Protein AF-A0A521QP77-F1 (afdb_monomer_lite)

Structure (mmCIF, N/CA/C/O backbone):
data_AF-A0A521QP77-F1
#
_entry.id   AF-A0A521QP77-F1
#
loop_
_atom_site.group_PDB
_atom_site.id
_atom_site.type_symbol
_atom_site.label_atom_id
_atom_site.label_alt_id
_atom_site.label_comp_id
_atom_site.label_asym_id
_atom_site.label_entity_id
_atom_site.label_seq_id
_atom_site.pdbx_PDB_ins_code
_atom_site.Cartn_x
_atom_site.Cartn_y
_atom_site.Cartn_z
_atom_site.occupancy
_atom_site.B_iso_or_equiv
_atom_site.auth_seq_id
_atom_site.auth_comp_id
_atom_site.auth_asym_id
_atom_site.auth_atom_id
_atom_site.pdbx_PDB_model_num
ATOM 1 N N . MET A 1 1 ? 9.084 17.305 -17.506 1.00 38.09 1 MET A N 1
ATOM 2 C CA . MET A 1 1 ? 9.405 18.389 -18.460 1.00 38.09 1 MET A CA 1
ATOM 3 C C . MET A 1 1 ? 9.979 17.750 -19.713 1.00 38.09 1 MET A C 1
ATOM 5 O O . MET A 1 1 ? 10.903 16.963 -19.576 1.00 38.09 1 MET A O 1
ATOM 9 N N . SER A 1 2 ? 9.423 18.006 -20.899 1.00 54.84 2 SER A N 1
ATOM 10 C CA . SER A 1 2 ? 10.022 17.543 -22.159 1.00 54.84 2 SER A CA 1
ATOM 11 C C . SER A 1 2 ? 11.227 18.427 -22.484 1.00 54.84 2 SER A C 1
ATOM 13 O O . SER A 1 2 ? 11.041 19.611 -22.770 1.00 54.84 2 SER A O 1
ATOM 15 N N . SER A 1 3 ? 12.444 17.889 -22.410 1.00 85.25 3 SER A N 1
ATOM 16 C CA . SER A 1 3 ? 13.635 18.592 -22.888 1.00 85.25 3 SER A CA 1
ATOM 17 C C . SER A 1 3 ? 13.500 18.869 -24.389 1.00 85.25 3 SER A C 1
ATOM 19 O O . SER A 1 3 ? 13.002 18.037 -25.152 1.00 85.25 3 SER A O 1
ATOM 21 N N . GLN A 1 4 ? 13.885 20.073 -24.807 1.00 94.31 4 GLN A N 1
ATOM 22 C CA . GLN A 1 4 ? 14.049 20.413 -26.217 1.00 94.31 4 GLN A CA 1
ATOM 23 C C . GLN A 1 4 ? 15.495 20.107 -26.613 1.00 94.31 4 GLN A C 1
ATOM 25 O O . GLN A 1 4 ? 16.409 20.391 -25.841 1.00 94.31 4 GLN A O 1
ATOM 30 N N . TRP A 1 5 ? 15.688 19.529 -27.793 1.00 95.69 5 TRP A N 1
ATOM 31 C CA . TRP A 1 5 ? 16.993 19.292 -28.401 1.00 95.69 5 TRP A CA 1
ATOM 32 C C . TRP A 1 5 ? 17.191 20.198 -29.607 1.00 95.69 5 TRP A C 1
ATOM 34 O O . TRP A 1 5 ? 16.229 20.589 -30.270 1.00 95.69 5 TRP A O 1
ATOM 44 N N . THR A 1 6 ? 18.449 20.510 -29.896 1.00 95.62 6 THR A N 1
ATOM 45 C CA . THR A 1 6 ? 18.855 21.106 -31.173 1.00 95.62 6 THR A CA 1
ATOM 46 C C . THR A 1 6 ? 18.949 20.035 -32.252 1.00 95.62 6 THR A C 1
ATOM 48 O O . THR A 1 6 ? 18.959 18.837 -31.960 1.00 95.62 6 THR A O 1
ATOM 51 N N . ILE A 1 7 ? 19.046 20.442 -33.518 1.00 95.31 7 ILE A N 1
ATOM 52 C CA . ILE A 1 7 ? 19.255 19.496 -34.622 1.00 95.31 7 ILE A CA 1
ATOM 53 C C . ILE A 1 7 ? 20.563 18.715 -34.450 1.00 95.31 7 ILE A C 1
ATOM 55 O O . ILE A 1 7 ? 20.557 17.503 -34.623 1.00 95.31 7 ILE A O 1
ATOM 59 N N . ALA A 1 8 ? 21.657 19.364 -34.034 1.00 93.75 8 ALA A N 1
ATOM 60 C CA . ALA A 1 8 ? 22.926 18.680 -33.778 1.00 93.75 8 ALA A CA 1
ATOM 61 C C . ALA A 1 8 ? 22.782 17.614 -32.677 1.00 93.75 8 ALA A C 1
ATOM 63 O O . ALA A 1 8 ? 23.167 16.463 -32.873 1.00 93.75 8 ALA A O 1
ATOM 64 N N . GLN A 1 9 ? 22.134 17.956 -31.560 1.00 94.62 9 GLN A N 1
ATOM 65 C CA . GLN A 1 9 ? 21.821 17.018 -30.475 1.00 94.62 9 GLN A CA 1
ATOM 66 C C . GLN A 1 9 ? 20.938 15.853 -30.946 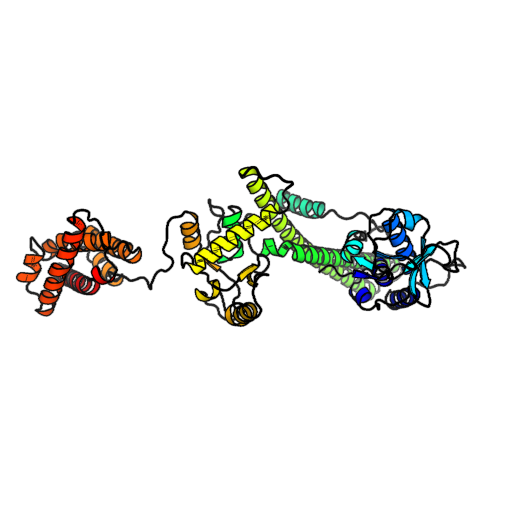1.00 94.62 9 GLN A C 1
ATOM 68 O O . GLN A 1 9 ? 21.203 14.696 -30.614 1.00 94.62 9 GLN A O 1
ATOM 73 N N . ALA A 1 10 ? 19.924 16.136 -31.767 1.00 94.75 10 ALA A N 1
ATOM 74 C CA . ALA A 1 10 ? 19.068 15.121 -32.370 1.00 94.75 10 ALA A CA 1
ATOM 75 C C . ALA A 1 10 ? 19.858 14.186 -33.290 1.00 94.75 10 ALA A C 1
ATOM 77 O O . ALA A 1 10 ? 19.701 12.972 -33.201 1.00 94.75 10 ALA A O 1
ATOM 78 N N . CYS A 1 11 ? 20.741 14.725 -34.132 1.00 93.56 11 CYS A N 1
ATOM 79 C CA . CYS A 1 11 ? 21.574 13.941 -35.036 1.00 93.56 11 CYS A CA 1
ATOM 80 C C . CYS A 1 11 ? 22.597 13.093 -34.275 1.00 93.56 11 CYS A C 1
ATOM 82 O O . CYS A 1 11 ? 22.766 11.921 -34.606 1.00 93.56 11 CYS A O 1
ATOM 84 N N . VAL A 1 12 ? 23.203 13.616 -33.203 1.00 91.38 12 VAL A N 1
ATOM 85 C CA . VAL A 1 12 ? 24.066 12.826 -32.309 1.00 91.38 12 VAL A CA 1
ATOM 86 C C . VAL A 1 12 ? 23.275 11.708 -31.646 1.00 91.38 12 VAL A C 1
ATOM 88 O O . VAL A 1 12 ? 23.746 10.571 -31.631 1.00 91.38 12 VAL A O 1
ATOM 91 N N . TRP A 1 13 ? 22.053 11.965 -31.168 1.00 92.44 13 TRP A N 1
ATOM 92 C CA . TRP A 1 13 ? 21.187 10.898 -30.664 1.00 92.44 13 TRP A CA 1
ATOM 93 C C . TRP A 1 13 ? 20.865 9.870 -31.751 1.00 92.44 13 TRP A C 1
ATOM 95 O O . TRP A 1 13 ? 20.938 8.671 -31.500 1.00 92.44 13 TRP A O 1
ATOM 105 N N . ILE A 1 14 ? 20.523 10.304 -32.964 1.00 90.56 14 ILE A N 1
ATOM 106 C CA . ILE A 1 14 ? 20.175 9.409 -34.072 1.00 90.56 14 ILE A CA 1
ATOM 107 C C . ILE A 1 14 ? 21.371 8.533 -34.477 1.00 90.56 14 ILE A C 1
ATOM 109 O O . ILE A 1 14 ? 21.195 7.332 -34.709 1.00 90.56 14 ILE A O 1
ATOM 113 N N . ALA A 1 15 ? 22.575 9.105 -34.485 1.00 86.56 15 ALA A N 1
ATOM 114 C CA . ALA A 1 15 ? 23.816 8.425 -34.835 1.00 86.56 15 ALA A CA 1
ATOM 115 C C . ALA A 1 15 ? 24.326 7.488 -33.724 1.00 86.56 15 ALA A C 1
ATOM 117 O O . ALA A 1 15 ? 24.762 6.374 -34.009 1.00 86.56 15 ALA A O 1
ATOM 118 N N . THR A 1 16 ? 24.262 7.910 -32.456 1.00 84.38 16 THR A N 1
ATOM 119 C CA . THR A 1 16 ? 24.938 7.217 -31.335 1.00 84.38 16 THR A CA 1
ATOM 120 C C . THR A 1 16 ? 24.002 6.520 -30.362 1.00 84.38 16 THR A C 1
ATOM 122 O O . THR A 1 16 ? 24.387 5.524 -29.754 1.00 84.38 16 THR A O 1
ATOM 125 N N . ARG A 1 17 ? 22.771 7.024 -30.223 1.00 82.31 17 ARG A N 1
ATOM 126 C CA . ARG A 1 17 ? 21.776 6.593 -29.228 1.00 82.31 17 ARG A CA 1
ATOM 127 C C . ARG A 1 17 ? 22.251 6.735 -27.773 1.00 82.31 17 ARG A C 1
ATOM 129 O O . ARG A 1 17 ? 21.764 6.007 -26.913 1.00 82.31 17 ARG A O 1
ATOM 136 N N . ASP A 1 18 ? 23.185 7.646 -27.490 1.00 80.38 18 ASP A N 1
ATOM 137 C CA . ASP A 1 18 ? 23.724 7.883 -26.144 1.00 80.38 18 ASP A CA 1
ATOM 138 C C . ASP A 1 18 ? 23.356 9.285 -25.633 1.00 80.38 18 ASP A C 1
ATOM 140 O O . ASP A 1 18 ? 23.829 10.301 -26.137 1.00 80.38 18 ASP A O 1
ATOM 144 N N . GLU A 1 19 ? 22.527 9.348 -24.589 1.00 83.50 19 GLU A N 1
ATOM 145 C CA . GLU A 1 19 ? 22.019 10.607 -24.027 1.00 83.50 19 GLU A CA 1
ATOM 146 C C . GLU A 1 19 ? 23.140 11.397 -23.342 1.00 83.50 19 GLU A C 1
ATOM 148 O O . GLU A 1 19 ? 23.096 12.622 -23.270 1.00 83.50 19 GLU A O 1
ATOM 153 N N . ARG A 1 20 ? 24.196 10.712 -22.885 1.00 82.25 20 ARG A N 1
ATOM 154 C CA . ARG A 1 20 ? 25.385 11.363 -22.325 1.00 82.25 20 ARG A CA 1
ATOM 155 C C . ARG A 1 20 ? 26.144 12.115 -23.407 1.00 82.25 20 ARG A C 1
ATOM 157 O O . ARG A 1 20 ? 26.647 13.199 -23.133 1.00 82.25 20 ARG A O 1
ATOM 164 N N . LEU A 1 21 ? 26.209 11.552 -24.616 1.00 82.81 21 LEU A N 1
ATOM 165 C CA . LEU A 1 21 ? 26.814 12.206 -25.774 1.00 82.81 21 LEU A CA 1
ATOM 166 C C . LEU A 1 21 ? 25.953 13.374 -26.252 1.00 82.81 21 LEU A C 1
ATOM 168 O O . LEU A 1 21 ? 26.495 14.434 -26.532 1.00 82.81 21 LEU A O 1
ATOM 172 N N . VAL A 1 22 ? 24.626 13.231 -26.247 1.00 89.06 22 VAL A N 1
ATOM 173 C CA . VAL A 1 22 ? 23.702 14.338 -26.553 1.00 89.06 22 VAL A CA 1
ATOM 174 C C . VAL A 1 22 ? 23.888 15.511 -25.590 1.00 89.06 22 VAL A C 1
ATOM 176 O O . VAL A 1 22 ? 24.002 16.651 -26.023 1.00 89.06 22 VAL A O 1
ATOM 179 N N . ASN A 1 23 ? 23.970 15.233 -24.287 1.00 86.62 23 ASN A N 1
ATOM 180 C CA . ASN A 1 23 ? 24.152 16.261 -23.259 1.00 86.62 23 ASN A CA 1
ATOM 181 C C . ASN A 1 23 ? 25.548 16.907 -23.276 1.00 86.62 23 ASN A C 1
ATOM 183 O O . ASN A 1 23 ? 25.741 17.947 -22.652 1.00 86.62 23 ASN A O 1
ATOM 187 N N . ALA A 1 24 ? 26.520 16.286 -23.949 1.00 85.69 24 ALA A N 1
ATOM 188 C CA . ALA A 1 24 ? 27.872 16.815 -24.104 1.00 85.69 24 ALA A CA 1
ATOM 189 C C . ALA A 1 24 ? 28.026 17.740 -25.324 1.00 85.69 24 ALA A C 1
ATOM 191 O O . ALA A 1 24 ? 29.037 18.431 -25.417 1.00 85.69 24 ALA A O 1
ATOM 192 N N . VAL A 1 25 ? 27.046 17.752 -26.233 1.00 88.94 25 VAL A N 1
ATOM 193 C CA . VAL A 1 25 ? 26.995 18.639 -27.403 1.00 88.94 25 VAL A CA 1
ATOM 194 C C . VAL A 1 25 ? 26.361 19.963 -26.981 1.00 88.94 25 VAL A C 1
ATOM 196 O O . VAL A 1 25 ? 25.240 19.980 -26.455 1.00 88.94 25 VAL A O 1
ATOM 199 N N . ASP A 1 26 ? 27.066 21.070 -27.207 1.00 86.56 26 ASP A N 1
ATOM 200 C CA . ASP A 1 26 ? 26.565 22.414 -26.929 1.00 86.56 26 ASP A CA 1
ATOM 201 C C . ASP A 1 26 ? 25.344 22.699 -27.822 1.00 86.56 26 ASP A C 1
ATOM 203 O O . ASP A 1 26 ? 25.273 22.307 -28.987 1.00 86.56 26 ASP A O 1
ATOM 207 N N . ALA A 1 27 ? 24.359 23.425 -27.297 1.00 76.38 27 ALA A N 1
ATOM 208 C CA . ALA A 1 27 ? 23.200 23.852 -28.074 1.00 76.38 27 ALA A CA 1
ATOM 209 C C . ALA A 1 27 ? 23.579 24.725 -29.294 1.00 76.38 27 ALA A C 1
ATOM 211 O O . ALA A 1 27 ? 22.770 24.899 -30.205 1.00 76.38 27 ALA A O 1
ATOM 212 N N . ARG A 1 28 ? 24.788 25.294 -29.331 1.00 75.25 28 ARG A N 1
ATOM 213 C CA . ARG A 1 28 ? 25.300 26.067 -30.474 1.00 75.25 28 ARG A CA 1
ATOM 214 C C . ARG A 1 28 ? 26.233 25.286 -31.395 1.00 75.25 28 ARG A C 1
ATOM 216 O O . ARG A 1 28 ? 26.737 25.881 -32.346 1.00 75.25 28 ARG A O 1
ATOM 223 N N . ASP A 1 29 ? 26.479 24.008 -31.123 1.00 83.50 29 ASP A N 1
ATOM 224 C CA . ASP A 1 29 ? 27.403 23.224 -31.932 1.00 83.50 29 ASP A CA 1
ATOM 225 C C . ASP A 1 29 ? 26.912 23.046 -33.371 1.00 83.50 29 ASP A C 1
ATOM 227 O O . ASP A 1 29 ? 25.721 22.884 -33.653 1.00 83.50 29 ASP A O 1
ATOM 231 N N . LEU A 1 30 ? 27.884 23.078 -34.279 1.00 89.69 30 LEU A N 1
ATOM 232 C CA . LEU A 1 30 ? 27.717 22.769 -35.692 1.00 89.69 30 LEU A CA 1
ATOM 233 C C . LEU A 1 30 ? 27.628 21.249 -35.898 1.00 89.69 30 LEU A C 1
ATOM 235 O O . LEU A 1 30 ? 28.136 20.468 -35.088 1.00 89.69 30 LEU A O 1
ATOM 239 N N . LEU A 1 31 ? 27.030 20.816 -37.007 1.00 87.06 31 LEU A N 1
ATOM 240 C CA . LEU A 1 31 ? 27.014 19.412 -37.421 1.00 87.06 31 LEU A CA 1
ATOM 241 C C . LEU A 1 31 ? 28.432 18.861 -37.594 1.00 87.06 31 LEU A C 1
ATOM 243 O O . LEU A 1 31 ? 28.674 17.724 -37.203 1.00 87.06 31 LEU A O 1
ATOM 247 N N . ALA A 1 32 ? 29.377 19.672 -38.080 1.00 85.00 32 ALA A N 1
ATOM 248 C CA . ALA A 1 32 ? 30.790 19.291 -38.151 1.00 85.00 32 ALA A CA 1
ATOM 249 C C . ALA A 1 32 ? 31.385 18.929 -36.772 1.00 85.00 32 ALA A C 1
ATOM 251 O O . ALA A 1 32 ? 32.101 17.940 -36.638 1.00 85.00 32 ALA A O 1
ATOM 252 N N . ASN A 1 33 ? 31.028 19.669 -35.715 1.00 86.56 33 ASN A N 1
ATOM 253 C CA . ASN A 1 33 ? 31.485 19.356 -34.355 1.00 86.56 33 ASN A CA 1
ATOM 254 C C . ASN A 1 33 ? 30.850 18.055 -33.852 1.00 86.56 33 ASN A C 1
ATOM 256 O O . ASN A 1 33 ? 31.511 17.245 -33.203 1.00 86.56 33 ASN A O 1
ATOM 260 N N . ALA A 1 34 ? 29.568 17.843 -34.161 1.00 84.19 34 ALA A N 1
ATOM 261 C CA . ALA A 1 34 ? 28.883 16.593 -33.865 1.00 84.19 34 ALA A CA 1
ATOM 262 C C . ALA A 1 34 ? 29.531 15.405 -34.597 1.00 84.19 34 ALA A C 1
ATOM 264 O O . ALA A 1 34 ? 29.659 14.337 -34.005 1.00 84.19 34 ALA A O 1
ATOM 265 N N . GLU A 1 35 ? 29.973 15.576 -35.844 1.00 86.50 35 GLU A N 1
ATOM 266 C CA . GLU A 1 35 ? 30.703 14.553 -36.602 1.00 86.50 35 GLU A CA 1
ATOM 267 C C . GLU A 1 35 ? 32.009 14.159 -35.922 1.00 86.50 35 GLU A C 1
ATOM 269 O O . GLU A 1 35 ? 32.194 12.977 -35.621 1.00 86.50 35 GLU A O 1
ATOM 274 N N . ASP A 1 36 ? 32.868 15.133 -35.615 1.00 84.38 36 ASP A N 1
ATOM 275 C CA . ASP A 1 36 ? 34.139 14.895 -34.924 1.00 84.38 36 ASP A CA 1
ATOM 276 C C . ASP A 1 36 ? 33.912 14.233 -33.557 1.00 84.38 36 ASP A C 1
ATOM 278 O O . ASP A 1 36 ? 34.620 13.301 -33.161 1.00 84.38 36 ASP A O 1
ATOM 282 N N . PHE A 1 37 ? 32.873 14.673 -32.844 1.00 82.44 37 PHE A N 1
ATOM 283 C CA . PHE A 1 37 ? 32.510 14.146 -31.536 1.00 82.44 37 PHE A CA 1
ATOM 284 C C . PHE A 1 37 ? 32.018 12.694 -31.595 1.00 82.44 37 PHE A C 1
ATOM 286 O O . PHE A 1 37 ? 32.425 11.865 -30.774 1.00 82.44 37 PHE A O 1
ATOM 293 N N . VAL A 1 38 ? 31.168 12.366 -32.573 1.00 84.56 38 VAL A N 1
ATOM 294 C CA . VAL A 1 38 ? 30.693 10.998 -32.815 1.00 84.56 38 VAL A CA 1
ATOM 295 C C . VAL A 1 38 ? 31.862 10.111 -33.234 1.00 84.56 38 VAL A C 1
ATOM 297 O O . VAL A 1 38 ? 32.063 9.061 -32.623 1.00 84.56 38 VAL A O 1
ATOM 300 N N . ALA A 1 39 ? 32.677 10.557 -34.194 1.00 83.12 39 ALA A N 1
ATOM 301 C CA . ALA A 1 39 ? 33.826 9.816 -34.705 1.00 83.12 39 ALA A CA 1
ATOM 302 C C . ALA A 1 39 ? 34.854 9.491 -33.610 1.00 83.12 39 ALA A C 1
ATOM 304 O O . ALA A 1 39 ? 35.345 8.367 -33.548 1.00 83.12 39 ALA A O 1
ATOM 305 N N . ALA A 1 40 ? 35.126 10.424 -32.692 1.00 79.12 40 ALA A N 1
ATOM 306 C CA . ALA A 1 40 ? 36.057 10.211 -31.581 1.00 79.12 40 ALA A CA 1
ATOM 307 C C . ALA A 1 40 ? 35.551 9.219 -30.511 1.00 79.12 40 ALA A C 1
ATOM 309 O O . ALA A 1 40 ? 36.337 8.734 -29.692 1.00 79.12 40 ALA A O 1
ATOM 310 N N . ARG A 1 41 ? 34.240 8.945 -30.464 1.00 76.94 41 ARG A N 1
ATOM 311 C CA . ARG A 1 41 ? 33.582 8.149 -29.408 1.00 76.94 41 ARG A CA 1
ATOM 312 C C . ARG A 1 41 ? 33.058 6.801 -29.900 1.00 76.94 41 ARG A C 1
ATOM 314 O O . ARG A 1 41 ? 32.867 5.898 -29.085 1.00 76.94 41 ARG A O 1
ATOM 321 N N . THR A 1 42 ? 32.841 6.640 -31.201 1.00 65.75 42 THR A N 1
ATOM 322 C CA . THR A 1 42 ? 32.565 5.346 -31.833 1.00 65.75 42 THR A CA 1
ATOM 323 C C . THR A 1 42 ? 33.881 4.629 -32.158 1.00 65.75 42 THR A C 1
ATOM 325 O O . THR A 1 42 ? 34.836 5.275 -32.567 1.00 65.75 42 THR A O 1
ATOM 328 N N . LEU A 1 43 ? 33.957 3.308 -31.931 1.00 48.53 43 LEU A N 1
ATOM 329 C CA . LEU A 1 43 ? 35.158 2.474 -32.161 1.00 48.53 43 LEU A CA 1
ATOM 330 C C . LEU A 1 43 ? 35.850 2.784 -33.507 1.00 48.53 43 LEU A C 1
ATOM 332 O O . LEU A 1 43 ? 35.145 3.076 -34.474 1.00 48.53 43 LEU A O 1
ATOM 336 N N . PRO A 1 44 ? 37.194 2.669 -33.593 1.00 46.16 44 PRO A N 1
ATOM 337 C CA . PRO A 1 44 ? 37.930 3.040 -34.795 1.00 46.16 44 PRO A CA 1
ATOM 338 C C . PRO A 1 44 ? 37.435 2.237 -36.007 1.00 46.16 44 PRO A C 1
ATOM 340 O O . PRO A 1 44 ? 37.085 1.058 -35.849 1.00 46.16 44 PRO A O 1
ATOM 343 N N . PRO A 1 45 ? 37.395 2.850 -37.203 1.00 48.25 45 PRO A N 1
ATOM 344 C CA . PRO A 1 45 ? 37.027 2.141 -38.417 1.00 48.25 45 PRO A CA 1
ATOM 345 C C . PRO A 1 45 ? 37.956 0.937 -38.621 1.00 48.25 45 PRO A C 1
ATOM 347 O O . PRO A 1 45 ? 39.158 0.992 -38.358 1.00 48.25 45 PRO A O 1
ATOM 350 N N . LEU A 1 46 ? 37.367 -0.183 -39.043 1.00 44.12 46 LEU A N 1
ATOM 351 C CA . LEU A 1 46 ? 38.113 -1.355 -39.493 1.00 44.12 46 LEU A CA 1
ATOM 352 C C . LEU A 1 46 ? 38.946 -0.954 -40.721 1.00 44.12 46 LEU A C 1
ATOM 354 O O . LEU A 1 46 ? 38.386 -0.391 -41.653 1.00 44.12 46 LEU A O 1
ATOM 358 N N . ASP A 1 47 ? 40.248 -1.244 -40.654 1.00 43.31 47 ASP A N 1
ATOM 359 C CA . ASP A 1 47 ? 41.307 -1.113 -41.672 1.00 43.31 47 ASP A CA 1
ATOM 360 C C . ASP A 1 47 ? 40.878 -0.501 -43.029 1.00 43.31 47 ASP A C 1
ATOM 362 O O . ASP A 1 47 ? 40.228 -1.149 -43.851 1.00 43.31 47 ASP A O 1
ATOM 366 N N . GLU A 1 48 ? 41.284 0.747 -43.284 1.00 50.28 48 GLU A N 1
ATOM 367 C CA . GLU A 1 48 ? 40.892 1.581 -44.439 1.00 50.28 48 GLU A CA 1
ATOM 368 C C . GLU A 1 48 ? 41.513 1.160 -45.790 1.00 50.28 48 GLU A C 1
ATOM 370 O O . GLU A 1 48 ? 41.575 1.949 -46.732 1.00 50.28 48 GLU A O 1
ATOM 375 N N . THR A 1 49 ? 41.998 -0.072 -45.940 1.00 48.06 49 THR A N 1
ATOM 376 C CA . THR A 1 49 ? 42.873 -0.411 -47.074 1.00 48.06 49 THR A CA 1
ATOM 377 C C . THR A 1 49 ? 42.181 -0.723 -48.410 1.00 48.06 49 THR A C 1
ATOM 379 O O . THR A 1 49 ? 42.896 -0.911 -49.389 1.00 48.06 49 THR A O 1
ATOM 382 N N . GLU A 1 50 ? 40.842 -0.707 -48.544 1.00 49.84 50 GLU A N 1
ATOM 383 C CA . GLU A 1 50 ? 40.194 -1.138 -49.810 1.00 49.84 50 GLU A CA 1
ATOM 384 C C . GLU A 1 50 ? 38.939 -0.375 -50.306 1.00 49.84 50 GLU A C 1
ATOM 386 O O . GLU A 1 50 ? 38.198 -0.905 -51.136 1.00 49.84 50 GLU A O 1
ATOM 391 N N . VAL A 1 51 ? 38.672 0.880 -49.914 1.00 48.50 51 VAL A N 1
ATOM 392 C CA . VAL A 1 51 ? 37.487 1.606 -50.442 1.00 48.50 51 VAL A CA 1
ATOM 393 C C . VAL A 1 51 ? 37.879 2.889 -51.178 1.00 48.50 51 VAL A C 1
ATOM 395 O O . VAL A 1 51 ? 38.239 3.890 -50.573 1.00 48.50 51 VAL A O 1
ATOM 398 N N . GLY A 1 52 ? 37.814 2.856 -52.513 1.00 54.22 52 GLY A N 1
ATOM 399 C CA . GLY A 1 52 ? 38.133 3.999 -53.376 1.00 54.22 52 GLY A CA 1
ATOM 400 C C . GLY A 1 52 ? 37.129 5.158 -53.288 1.00 54.22 52 GLY A C 1
ATOM 401 O O . GLY A 1 52 ? 35.934 4.902 -53.185 1.00 54.22 52 GLY A O 1
ATOM 402 N N . ASP A 1 53 ? 37.655 6.392 -53.376 1.00 56.84 53 ASP A N 1
ATOM 403 C CA . ASP A 1 53 ? 37.144 7.770 -53.627 1.00 56.84 53 ASP A CA 1
ATOM 404 C C . ASP A 1 53 ? 35.656 8.175 -53.515 1.00 56.84 53 ASP A C 1
ATOM 406 O O . ASP A 1 53 ? 35.326 9.358 -53.646 1.00 56.84 53 ASP A O 1
ATOM 410 N N . LYS A 1 54 ? 34.714 7.281 -53.228 1.00 55.78 54 LYS A N 1
ATOM 411 C CA . LYS A 1 54 ? 33.352 7.667 -52.866 1.00 55.78 54 LYS A CA 1
ATOM 412 C C . LYS A 1 54 ? 33.352 8.001 -51.383 1.00 55.78 54 LYS A C 1
ATOM 414 O O . LYS A 1 54 ? 33.385 7.089 -50.565 1.00 55.78 54 LYS A O 1
ATOM 419 N N . LYS A 1 55 ? 33.297 9.299 -51.049 1.00 68.94 55 LYS A N 1
ATOM 420 C CA . LYS A 1 55 ? 33.020 9.780 -49.684 1.00 68.94 55 LYS A CA 1
ATOM 421 C C . LYS A 1 55 ? 31.812 9.021 -49.137 1.00 68.94 55 LYS A C 1
ATOM 423 O O . LYS A 1 55 ? 30.680 9.286 -49.540 1.00 68.94 55 LYS A O 1
ATOM 428 N N . THR A 1 56 ? 32.058 8.049 -48.269 1.00 69.94 56 THR A N 1
ATOM 429 C CA . THR A 1 56 ? 31.005 7.372 -47.522 1.00 69.94 56 THR A CA 1
ATOM 430 C C . THR A 1 56 ? 30.329 8.408 -46.630 1.00 69.94 56 THR A C 1
ATOM 432 O O . THR A 1 56 ? 31.042 9.168 -45.969 1.00 69.94 56 THR A O 1
ATOM 435 N N . PRO A 1 57 ? 28.988 8.494 -46.638 1.00 77.31 57 PRO A N 1
ATOM 436 C CA . PRO A 1 57 ? 28.282 9.425 -45.772 1.00 77.31 57 PRO A CA 1
ATOM 437 C C . PRO A 1 57 ? 28.637 9.141 -44.309 1.00 77.31 57 PRO A C 1
ATOM 439 O O . PRO A 1 57 ? 28.821 7.991 -43.902 1.00 77.31 57 PRO A O 1
ATOM 442 N N . THR A 1 58 ? 28.817 10.211 -43.539 1.00 86.88 58 THR A N 1
ATOM 443 C CA . THR A 1 58 ? 29.114 10.122 -42.110 1.00 86.88 58 THR A CA 1
ATOM 444 C C . THR A 1 58 ? 27.849 9.693 -41.352 1.00 86.88 58 THR A C 1
ATOM 446 O O . THR A 1 58 ? 26.732 9.957 -41.807 1.00 86.88 58 THR A O 1
ATOM 449 N N . PRO A 1 59 ? 27.974 9.097 -40.152 1.00 83.69 59 PRO A N 1
ATOM 450 C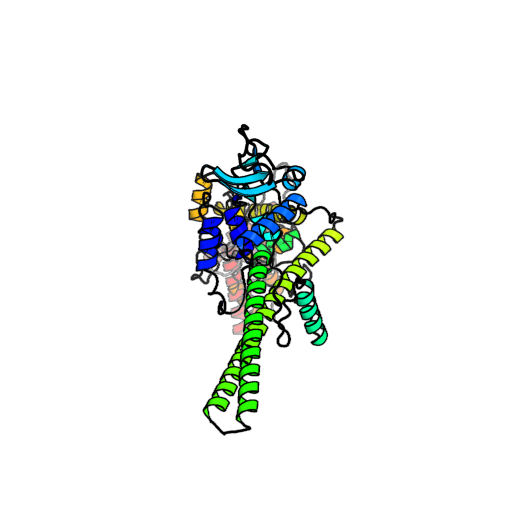 CA . PRO A 1 59 ? 26.814 8.755 -39.325 1.00 83.69 59 PRO A CA 1
ATOM 451 C C . PRO A 1 59 ? 25.899 9.949 -39.005 1.00 83.69 59 PRO A C 1
ATOM 453 O O . PRO A 1 59 ? 24.696 9.776 -38.823 1.00 83.69 59 PRO A O 1
ATOM 456 N N . VAL A 1 60 ? 26.458 11.161 -38.929 1.00 88.75 60 VAL A N 1
ATOM 457 C CA . VAL A 1 60 ? 25.695 12.396 -38.692 1.00 88.75 60 VAL A CA 1
ATOM 458 C C . VAL A 1 60 ? 25.001 12.871 -39.969 1.00 88.75 60 VAL A C 1
ATOM 460 O O . VAL A 1 60 ? 23.854 13.308 -39.889 1.00 88.75 60 VAL A O 1
ATOM 463 N N . ALA A 1 61 ? 25.627 12.735 -41.143 1.00 88.62 61 ALA A N 1
ATOM 464 C CA . ALA A 1 61 ? 24.973 13.015 -42.420 1.00 88.62 61 ALA A CA 1
ATOM 465 C C . ALA A 1 61 ? 23.766 12.089 -42.644 1.00 88.62 61 ALA A C 1
ATOM 467 O O . ALA A 1 61 ? 22.674 12.570 -42.948 1.00 88.62 61 ALA A O 1
ATOM 468 N N . ASP A 1 62 ? 23.921 10.786 -42.389 1.00 86.56 62 ASP A N 1
ATOM 469 C CA . ASP A 1 62 ? 22.816 9.819 -42.440 1.00 86.56 62 ASP A CA 1
ATOM 470 C C . ASP A 1 62 ? 21.707 10.173 -41.433 1.00 86.56 62 ASP A C 1
ATOM 472 O O . ASP A 1 62 ? 20.515 10.084 -41.738 1.00 86.56 62 ASP A O 1
ATOM 476 N N . ALA A 1 63 ? 22.087 10.631 -40.235 1.00 90.19 63 ALA A N 1
ATOM 477 C CA . ALA A 1 63 ? 21.141 11.094 -39.228 1.00 90.19 63 ALA A CA 1
ATOM 478 C C . ALA A 1 63 ? 20.360 12.344 -39.666 1.00 90.19 63 ALA A C 1
ATOM 480 O O . ALA A 1 63 ? 19.161 12.432 -39.393 1.00 90.19 63 ALA A O 1
ATOM 481 N N . CYS A 1 64 ? 21.005 13.283 -40.363 1.00 92.38 64 CYS A N 1
ATOM 482 C CA . CYS A 1 64 ? 20.350 14.473 -40.906 1.00 92.38 64 CYS A CA 1
ATOM 483 C C . CYS A 1 64 ? 19.328 14.105 -41.984 1.00 92.38 64 CYS A C 1
ATOM 485 O O . CYS A 1 64 ? 18.221 14.639 -41.971 1.00 92.38 64 CYS A O 1
ATOM 487 N N . VAL A 1 65 ? 19.673 13.171 -42.879 1.00 92.19 65 VAL A N 1
ATOM 488 C CA . VAL A 1 65 ? 18.754 12.670 -43.914 1.00 92.19 65 VAL A CA 1
ATOM 489 C C . VAL A 1 65 ? 17.535 12.014 -43.272 1.00 92.19 65 VAL A C 1
ATOM 491 O O . VAL A 1 65 ? 16.407 12.391 -43.580 1.00 92.19 65 VAL A O 1
ATOM 494 N N . ALA A 1 66 ? 17.745 11.109 -42.312 1.00 89.25 66 ALA A N 1
ATOM 495 C CA . ALA A 1 66 ? 16.646 10.458 -41.604 1.00 89.25 66 ALA A CA 1
ATOM 496 C C . ALA A 1 66 ? 15.741 11.479 -40.893 1.00 89.25 66 ALA A C 1
ATOM 498 O O . ALA A 1 66 ? 14.515 11.381 -40.950 1.00 89.25 66 ALA A O 1
ATOM 499 N N . LEU A 1 67 ? 16.337 12.478 -40.234 1.00 93.62 67 LEU A N 1
ATOM 500 C CA . LEU A 1 67 ? 15.596 13.540 -39.560 1.00 93.62 67 LEU A CA 1
ATOM 501 C C . LEU A 1 67 ? 14.767 14.374 -40.539 1.00 93.62 67 LEU A C 1
ATOM 503 O O . LEU A 1 67 ? 13.609 14.669 -40.243 1.00 93.62 67 LEU A O 1
ATOM 507 N N . LEU A 1 68 ? 15.324 14.705 -41.704 1.00 93.69 68 LEU A N 1
ATOM 508 C CA . LEU A 1 68 ? 14.624 15.423 -42.765 1.00 93.69 68 LEU A CA 1
ATOM 509 C C . LEU A 1 68 ? 13.402 14.636 -43.260 1.00 93.69 68 LEU A C 1
ATOM 511 O O . LEU A 1 68 ? 12.301 15.184 -43.301 1.00 93.69 68 LEU A O 1
ATOM 515 N N . GLU A 1 69 ? 13.571 13.345 -43.555 1.00 91.38 69 GLU A N 1
ATOM 516 C CA . GLU A 1 69 ? 12.483 12.454 -43.984 1.00 91.38 69 GLU A CA 1
ATOM 517 C C . GLU A 1 69 ? 11.358 12.387 -42.938 1.00 91.38 69 GLU A C 1
ATOM 519 O O . GLU A 1 69 ? 10.173 12.465 -43.273 1.00 91.38 69 GLU A O 1
ATOM 524 N N . ALA A 1 70 ? 11.709 12.311 -41.650 1.00 91.62 70 ALA A N 1
ATOM 525 C CA . ALA A 1 70 ? 10.736 12.305 -40.559 1.00 91.62 70 ALA A CA 1
ATOM 526 C C . ALA A 1 70 ? 9.963 13.629 -40.438 1.00 91.62 70 ALA A C 1
ATOM 528 O O . ALA A 1 70 ? 8.771 13.623 -40.115 1.00 91.62 70 ALA A O 1
ATOM 529 N N . CYS A 1 71 ? 10.622 14.759 -40.704 1.00 93.12 71 CYS A N 1
ATOM 530 C CA . CYS A 1 71 ? 9.984 16.074 -40.715 1.00 93.12 71 CYS A CA 1
ATOM 531 C C . CYS A 1 71 ? 9.043 16.231 -41.918 1.00 93.12 71 CYS A C 1
ATOM 533 O O . CYS A 1 71 ? 7.910 16.680 -41.747 1.00 93.12 71 CYS A O 1
ATOM 535 N N . GLN A 1 72 ? 9.466 15.788 -43.109 1.00 92.12 72 GLN A N 1
ATOM 536 C CA . GLN A 1 72 ? 8.635 15.770 -44.322 1.00 92.12 72 GLN A CA 1
ATOM 537 C C . GLN A 1 72 ? 7.384 14.899 -44.147 1.00 92.12 72 GLN A C 1
ATOM 539 O O . GLN A 1 72 ? 6.295 15.274 -44.575 1.00 92.12 72 GLN A O 1
ATOM 544 N N . ALA A 1 73 ? 7.508 13.765 -43.454 1.00 91.12 73 ALA A N 1
ATOM 545 C CA . ALA A 1 73 ? 6.386 12.885 -43.132 1.00 91.12 73 ALA A CA 1
ATOM 546 C C . ALA A 1 73 ? 5.479 13.409 -41.998 1.00 91.12 73 ALA A C 1
ATOM 548 O O . ALA A 1 73 ? 4.564 12.699 -41.576 1.00 91.12 73 ALA A O 1
ATOM 549 N N . ALA A 1 74 ? 5.749 14.607 -41.461 1.00 91.81 74 ALA A N 1
ATOM 550 C CA . ALA A 1 74 ? 5.104 15.169 -40.271 1.00 91.81 74 ALA A CA 1
ATOM 551 C C . ALA A 1 74 ? 5.146 14.237 -39.040 1.00 91.81 74 ALA A C 1
ATOM 553 O O . ALA A 1 74 ? 4.329 14.350 -38.124 1.00 91.81 74 ALA A O 1
ATOM 554 N N . ALA A 1 75 ? 6.107 13.309 -39.001 1.00 89.25 75 ALA A N 1
ATOM 555 C CA . ALA A 1 75 ? 6.278 12.373 -37.898 1.00 89.25 75 ALA A CA 1
ATOM 556 C C . ALA A 1 75 ? 7.007 13.017 -36.709 1.00 89.25 75 ALA A C 1
ATOM 558 O O . ALA A 1 75 ? 6.858 12.567 -35.571 1.00 89.25 75 ALA A O 1
ATOM 559 N N . ILE A 1 76 ? 7.769 14.085 -36.968 1.00 95.12 76 ILE A N 1
ATOM 560 C CA . ILE A 1 76 ? 8.407 14.926 -35.956 1.00 95.12 76 ILE A CA 1
ATOM 561 C C . ILE A 1 76 ? 8.080 16.387 -36.217 1.00 95.12 76 ILE A C 1
ATOM 563 O O . ILE A 1 76 ? 8.194 16.884 -37.334 1.00 95.12 76 ILE A O 1
ATOM 567 N N . VAL A 1 77 ? 7.701 17.078 -35.144 1.00 95.50 77 VAL A N 1
ATOM 568 C CA . VAL A 1 77 ? 7.471 18.520 -35.152 1.00 95.50 77 VAL A CA 1
ATOM 569 C C . VAL A 1 77 ? 8.776 19.227 -34.809 1.00 95.50 77 VAL A C 1
ATOM 571 O O . VAL A 1 77 ? 9.340 19.012 -33.733 1.00 95.50 77 VAL A O 1
ATOM 574 N N . VAL A 1 78 ? 9.220 20.095 -35.714 1.00 95.94 78 VAL A N 1
ATOM 575 C CA . VAL A 1 78 ? 10.360 20.989 -35.505 1.00 95.94 78 VAL A CA 1
ATOM 576 C C . VAL A 1 78 ? 9.850 22.416 -35.361 1.00 95.94 78 VAL A C 1
ATOM 578 O O . VAL A 1 78 ? 8.989 22.877 -36.109 1.00 95.94 78 VAL A O 1
ATOM 581 N N . TYR A 1 79 ? 10.397 23.112 -34.381 1.00 95.50 79 TYR A N 1
ATOM 582 C CA . TYR A 1 79 ? 10.198 24.523 -34.118 1.00 95.50 79 TYR A CA 1
ATOM 583 C C . TYR A 1 79 ? 11.407 25.278 -34.651 1.00 95.50 79 TYR A C 1
ATOM 585 O O . TYR A 1 79 ? 12.538 24.865 -34.430 1.00 95.50 79 TYR A O 1
ATOM 593 N N . GLY A 1 80 ? 11.190 26.384 -35.342 1.00 94.06 80 GLY A N 1
ATOM 594 C CA . GLY A 1 80 ? 12.268 27.194 -35.883 1.00 94.06 80 GLY A CA 1
ATOM 595 C C . GLY A 1 80 ? 11.846 28.642 -36.003 1.00 94.06 80 GLY A C 1
ATOM 596 O O . GLY A 1 80 ? 10.663 28.984 -35.942 1.00 94.06 80 GLY A O 1
ATOM 597 N N . ARG A 1 81 ? 12.819 29.519 -36.191 1.00 93.31 81 ARG A N 1
ATOM 598 C CA . ARG A 1 81 ? 12.564 30.919 -36.496 1.00 93.31 81 ARG A CA 1
ATOM 599 C C . ARG A 1 81 ? 12.762 31.139 -37.990 1.00 93.31 81 ARG A C 1
ATOM 601 O O . ARG A 1 81 ? 13.829 30.893 -38.547 1.00 93.31 81 ARG A O 1
ATOM 608 N N . ARG A 1 82 ? 11.698 31.597 -38.650 1.00 90.75 82 ARG A N 1
ATOM 609 C CA . ARG A 1 82 ? 11.728 31.947 -40.071 1.00 90.75 82 ARG A CA 1
ATOM 610 C C . ARG A 1 82 ? 12.477 33.262 -40.253 1.00 90.75 82 ARG A C 1
ATOM 612 O O . ARG A 1 82 ? 12.316 34.185 -39.451 1.00 90.75 82 ARG A O 1
ATOM 619 N N . ARG A 1 83 ? 13.254 33.374 -41.331 1.00 84.06 83 ARG A N 1
ATOM 620 C CA . ARG A 1 83 ? 13.968 34.603 -41.708 1.00 84.06 83 ARG A CA 1
ATOM 621 C C . ARG A 1 83 ? 13.134 35.876 -41.481 1.00 84.06 83 ARG A C 1
ATOM 623 O O . ARG A 1 83 ? 12.078 36.045 -42.086 1.00 84.06 83 ARG A O 1
ATOM 630 N N . GLY A 1 84 ? 13.663 36.799 -40.673 1.00 73.88 84 GLY A N 1
ATOM 631 C CA . GLY A 1 84 ? 13.080 38.131 -40.456 1.00 73.88 84 GLY A CA 1
ATOM 632 C C . GLY A 1 84 ? 11.843 38.170 -39.550 1.00 73.88 84 GLY A C 1
ATOM 633 O O . GLY A 1 84 ? 11.231 39.227 -39.425 1.00 73.88 84 GLY A O 1
ATOM 634 N N . VAL A 1 85 ? 11.476 37.052 -38.916 1.00 76.06 85 VAL A N 1
ATOM 635 C CA . VAL A 1 85 ? 10.294 36.927 -38.051 1.00 76.06 85 VAL A CA 1
ATOM 636 C C . VAL A 1 85 ? 10.731 36.587 -36.621 1.00 76.06 85 VAL A C 1
ATOM 638 O O . VAL A 1 85 ? 11.683 35.840 -36.424 1.00 76.06 85 VAL A O 1
ATOM 641 N N . ALA A 1 86 ? 10.083 37.182 -35.613 1.00 67.62 86 ALA A N 1
ATOM 642 C CA . ALA A 1 86 ? 10.543 37.125 -34.222 1.00 67.62 86 ALA A CA 1
ATOM 643 C C . ALA A 1 86 ? 10.054 35.921 -33.386 1.00 67.62 86 ALA A C 1
ATOM 645 O O . ALA A 1 86 ? 10.843 35.464 -32.560 1.00 67.62 86 ALA A O 1
ATOM 646 N N . PRO A 1 87 ? 8.837 35.358 -33.533 1.00 90.62 87 PRO A N 1
ATOM 647 C CA . PRO A 1 87 ? 8.522 34.142 -32.789 1.00 90.62 87 PRO A CA 1
ATOM 648 C C . PRO A 1 87 ? 9.121 32.893 -33.447 1.00 90.62 87 PRO A C 1
ATOM 650 O O . PRO A 1 87 ? 9.069 32.725 -34.667 1.00 90.62 87 PRO A O 1
ATOM 653 N N . ILE A 1 88 ? 9.639 31.992 -32.609 1.00 90.38 88 ILE A N 1
ATOM 654 C CA . ILE A 1 88 ? 9.829 30.587 -32.975 1.00 90.38 88 ILE A CA 1
ATOM 655 C C . ILE A 1 88 ? 8.436 30.013 -33.256 1.00 90.38 88 ILE A C 1
ATOM 657 O O . ILE A 1 88 ? 7.540 30.107 -32.417 1.00 90.38 88 ILE A O 1
ATOM 661 N N . VAL A 1 89 ? 8.252 29.438 -34.439 1.00 94.44 89 VAL A N 1
ATOM 662 C CA . VAL A 1 89 ? 6.998 28.818 -34.879 1.00 94.44 89 VAL A CA 1
ATOM 663 C C . VAL A 1 89 ? 7.264 27.385 -35.326 1.00 94.44 89 VAL A C 1
ATOM 665 O O . VAL A 1 89 ? 8.410 26.983 -35.508 1.00 94.44 89 VAL A O 1
ATOM 668 N N . ILE A 1 90 ? 6.207 26.593 -35.482 1.00 94.44 90 ILE A N 1
ATOM 669 C CA . ILE A 1 90 ? 6.326 25.258 -36.074 1.00 94.44 90 ILE A CA 1
ATOM 670 C C . ILE A 1 90 ? 6.740 25.419 -37.539 1.00 94.44 90 ILE A C 1
ATOM 672 O O . ILE A 1 90 ? 6.112 26.189 -38.268 1.00 94.44 90 ILE A O 1
ATOM 676 N N . VAL A 1 91 ? 7.779 24.697 -37.958 1.00 93.44 91 VAL A N 1
ATOM 677 C CA . VAL A 1 91 ? 8.181 24.606 -39.364 1.00 93.44 91 VAL A CA 1
ATOM 678 C C . VAL A 1 91 ? 7.146 23.736 -40.089 1.00 93.44 91 VAL A C 1
ATOM 680 O O . VAL A 1 91 ? 7.003 22.565 -39.722 1.00 93.44 91 VAL A O 1
ATOM 683 N N . PRO A 1 92 ? 6.390 24.268 -41.068 1.00 92.00 92 PRO A N 1
ATOM 684 C CA . PRO A 1 92 ? 5.388 23.494 -41.797 1.00 92.00 92 PRO A CA 1
ATOM 685 C C . PRO A 1 92 ? 6.000 22.264 -42.477 1.00 92.00 92 PRO A C 1
ATOM 687 O O . PRO A 1 92 ? 7.096 22.345 -43.024 1.00 92.00 92 PRO A O 1
ATOM 690 N N . GLY A 1 93 ? 5.279 21.138 -42.481 1.00 88.38 93 GLY A N 1
ATOM 691 C CA . GLY A 1 93 ? 5.717 19.900 -43.144 1.00 88.38 93 GLY A CA 1
ATOM 692 C C . GLY A 1 93 ? 6.089 20.113 -44.616 1.00 88.38 93 GLY A C 1
ATOM 693 O O . GLY A 1 93 ? 7.137 19.653 -45.060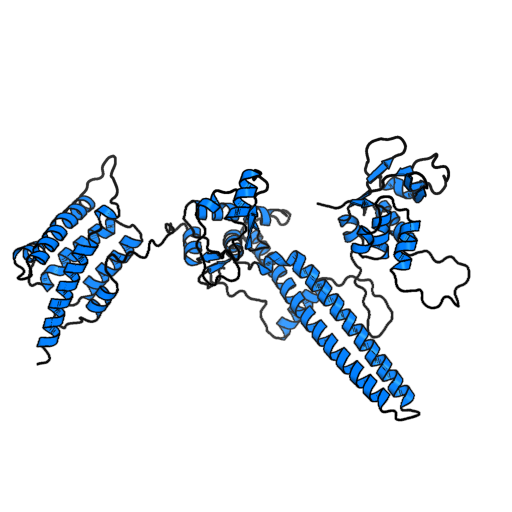 1.00 88.38 93 GLY A O 1
ATOM 694 N N . ASP A 1 94 ? 5.279 20.897 -45.333 1.00 89.00 94 ASP A N 1
ATOM 695 C CA . ASP A 1 94 ? 5.473 21.198 -46.757 1.00 89.00 94 ASP A CA 1
ATOM 696 C C . ASP A 1 94 ? 6.750 22.006 -47.038 1.00 89.00 94 ASP A C 1
ATOM 698 O O . ASP A 1 94 ? 7.337 21.879 -48.114 1.00 89.00 94 ASP A O 1
ATOM 702 N N . ASP A 1 95 ? 7.222 22.799 -46.069 1.00 89.06 95 ASP A N 1
ATOM 703 C CA . ASP A 1 95 ? 8.464 23.557 -46.226 1.00 89.06 95 ASP A CA 1
ATOM 704 C C . ASP A 1 95 ? 9.664 22.597 -46.276 1.00 89.06 95 ASP A C 1
ATOM 706 O O . ASP A 1 95 ? 10.588 22.818 -47.055 1.00 89.06 95 ASP A O 1
ATOM 710 N N . TRP A 1 96 ? 9.634 21.484 -45.529 1.00 91.75 96 TRP A N 1
ATOM 711 C CA . TRP A 1 96 ? 10.732 20.508 -45.475 1.00 91.75 96 TRP A CA 1
ATOM 712 C C . TRP A 1 96 ? 11.011 19.796 -46.801 1.00 91.75 96 TRP A C 1
ATOM 714 O O . TRP A 1 96 ? 12.099 19.248 -46.966 1.00 91.75 96 TRP A O 1
ATOM 724 N N . VAL A 1 97 ? 10.074 19.813 -47.755 1.00 89.44 97 VAL A N 1
ATOM 725 C CA . VAL A 1 97 ? 10.240 19.185 -49.080 1.00 89.44 97 VAL A CA 1
ATOM 726 C C . VAL A 1 97 ? 11.406 19.805 -49.855 1.00 89.44 97 VAL A C 1
ATOM 728 O O . VAL A 1 97 ? 12.088 19.107 -50.599 1.00 89.44 97 VAL A O 1
ATOM 731 N N . ASN A 1 98 ? 11.660 21.102 -49.653 1.00 88.19 98 ASN A N 1
ATOM 732 C CA . ASN A 1 98 ? 12.668 21.860 -50.399 1.00 88.19 98 ASN A CA 1
ATOM 733 C C . ASN A 1 98 ? 13.834 22.346 -49.526 1.00 88.19 98 ASN A C 1
ATOM 735 O O . ASN A 1 98 ? 14.601 23.201 -49.966 1.00 88.19 98 ASN A O 1
ATOM 739 N N . LEU A 1 99 ? 13.946 21.873 -48.282 1.00 91.19 99 LEU A N 1
ATOM 740 C CA . LEU A 1 99 ? 14.979 22.309 -47.343 1.00 91.19 99 LEU A CA 1
ATOM 741 C C . LEU A 1 99 ? 16.021 21.215 -47.129 1.00 91.19 99 LEU A C 1
ATOM 743 O O . LEU A 1 99 ? 15.703 20.033 -47.089 1.00 91.19 99 LEU A O 1
ATOM 747 N N . GLU A 1 100 ? 17.259 21.638 -46.908 1.00 92.75 100 GLU A N 1
ATOM 748 C CA . GLU A 1 100 ? 18.349 20.799 -46.424 1.00 92.75 100 GLU A CA 1
ATOM 749 C C . GLU A 1 100 ? 18.870 21.352 -45.097 1.00 92.75 100 GLU A C 1
ATOM 751 O O . GLU A 1 100 ? 18.889 22.570 -44.879 1.00 92.75 100 GLU A O 1
ATOM 756 N N . ILE A 1 101 ? 19.302 20.452 -44.213 1.00 93.81 101 ILE A N 1
ATOM 757 C CA . ILE A 1 101 ? 19.951 20.801 -42.948 1.00 93.81 101 ILE A CA 1
ATOM 758 C C . ILE A 1 101 ? 21.444 21.009 -43.219 1.00 93.81 101 ILE A C 1
ATOM 760 O O . ILE A 1 101 ? 22.103 20.120 -43.755 1.00 93.81 101 ILE A O 1
ATOM 764 N N . ARG A 1 102 ? 21.987 22.170 -42.844 1.00 92.38 102 ARG A N 1
ATOM 765 C CA . ARG A 1 102 ? 23.410 22.498 -43.029 1.00 92.38 102 ARG A CA 1
ATOM 766 C C . ARG A 1 102 ? 23.927 23.463 -41.972 1.00 92.38 102 ARG A C 1
ATOM 768 O O . ARG A 1 102 ? 23.152 24.166 -41.326 1.00 92.38 102 ARG A O 1
ATOM 775 N N . ASP A 1 103 ? 25.246 23.521 -41.856 1.00 91.69 103 ASP A N 1
ATOM 776 C CA . ASP A 1 103 ? 25.939 24.479 -41.001 1.00 91.69 103 ASP A CA 1
ATOM 777 C C . ASP A 1 103 ? 26.006 25.872 -41.644 1.00 91.69 103 ASP A C 1
ATOM 779 O O . ASP A 1 103 ? 26.339 26.021 -42.821 1.00 91.69 103 ASP A O 1
ATOM 783 N N . ASP A 1 104 ? 25.729 26.903 -40.847 1.00 90.44 104 ASP A N 1
ATOM 784 C CA . ASP A 1 104 ? 25.986 28.308 -41.152 1.00 90.44 104 ASP A CA 1
ATOM 785 C C . ASP A 1 104 ? 26.906 28.904 -40.081 1.00 90.44 104 ASP A C 1
ATOM 787 O O . ASP A 1 104 ? 26.621 28.856 -38.882 1.00 90.44 104 ASP A O 1
ATOM 791 N N . ALA A 1 105 ? 28.000 29.528 -40.519 1.00 83.75 105 ALA A N 1
ATOM 792 C CA . ALA A 1 105 ? 29.035 30.052 -39.628 1.00 83.75 105 ALA A CA 1
ATOM 793 C C . ALA A 1 105 ? 28.532 31.124 -38.640 1.00 83.75 105 ALA A C 1
ATOM 795 O O . ALA A 1 105 ? 29.157 31.350 -37.608 1.00 83.75 105 ALA A O 1
ATOM 796 N N . SER A 1 106 ? 27.428 31.807 -38.954 1.00 83.69 106 SER A N 1
ATOM 797 C CA . SER A 1 106 ? 26.875 32.889 -38.133 1.00 83.69 106 SER A CA 1
ATOM 798 C C . SER A 1 106 ? 25.634 32.488 -37.335 1.00 83.69 106 SER A C 1
ATOM 800 O O . SER A 1 106 ? 25.324 33.131 -36.331 1.00 83.69 106 SER A O 1
ATOM 802 N N . ARG A 1 107 ? 24.914 31.451 -37.776 1.00 83.06 107 ARG A N 1
ATOM 803 C CA . ARG A 1 107 ? 23.588 31.082 -37.254 1.00 83.06 107 ARG A CA 1
ATOM 804 C C . ARG A 1 107 ? 23.508 29.666 -36.688 1.00 83.06 107 ARG A C 1
ATOM 806 O O . ARG A 1 107 ? 22.461 29.307 -36.157 1.00 83.06 107 ARG A O 1
ATOM 813 N N . GLY A 1 108 ? 24.586 28.888 -36.760 1.00 88.62 108 GLY A N 1
ATOM 814 C CA . GLY A 1 108 ? 24.584 27.490 -36.342 1.00 88.62 108 GLY A CA 1
ATOM 815 C C . GLY A 1 108 ? 23.918 26.598 -37.389 1.00 88.62 108 GLY A C 1
ATOM 816 O O . GLY A 1 108 ? 24.037 26.843 -38.587 1.00 88.62 108 GLY A O 1
ATOM 817 N N . VAL A 1 109 ? 23.194 25.571 -36.947 1.00 90.56 109 VAL A N 1
ATOM 818 C CA . VAL A 1 109 ? 22.480 24.660 -37.852 1.00 90.56 109 VAL A CA 1
ATOM 819 C C . VAL A 1 109 ? 21.203 25.317 -38.385 1.00 90.56 109 VAL A C 1
ATOM 821 O O . VAL A 1 109 ? 20.327 25.718 -37.613 1.00 90.56 109 VAL A O 1
ATOM 824 N N . VAL A 1 110 ? 21.079 25.398 -39.710 1.00 92.69 110 VAL A N 1
ATOM 825 C CA . VAL A 1 110 ? 19.927 25.982 -40.413 1.00 92.69 110 VAL A CA 1
ATOM 826 C C . VAL A 1 110 ? 19.262 24.965 -41.338 1.00 92.69 110 VAL A C 1
ATOM 828 O O . VAL A 1 110 ? 19.912 24.048 -41.836 1.00 92.69 110 VAL A O 1
ATOM 831 N N . ALA A 1 111 ? 17.970 25.160 -41.612 1.00 92.56 111 ALA A N 1
ATOM 832 C CA . ALA A 1 111 ? 17.255 24.467 -42.683 1.00 92.56 111 ALA A CA 1
ATOM 833 C C . ALA A 1 111 ? 16.991 25.468 -43.808 1.00 92.56 111 ALA A C 1
ATOM 835 O O . ALA A 1 111 ? 16.313 26.479 -43.605 1.00 92.56 111 ALA A O 1
ATOM 836 N N . ALA A 1 112 ? 17.568 25.236 -44.983 1.00 91.94 112 ALA A N 1
ATOM 837 C CA . ALA A 1 112 ? 17.530 26.194 -46.082 1.00 91.94 112 ALA A CA 1
ATOM 838 C C . ALA A 1 112 ? 17.532 25.492 -47.445 1.00 91.94 112 ALA A C 1
ATOM 840 O O . ALA A 1 112 ? 17.975 24.354 -47.551 1.00 91.94 112 ALA A O 1
ATOM 841 N N . SER A 1 113 ? 17.047 26.181 -48.483 1.00 89.94 113 SER A N 1
ATOM 842 C CA . SER A 1 113 ? 16.929 25.604 -49.829 1.00 89.94 113 SER A CA 1
ATOM 843 C C . SER A 1 113 ? 18.271 25.134 -50.398 1.00 89.94 113 SER A C 1
ATOM 845 O O . SER A 1 113 ? 19.273 25.857 -50.327 1.00 89.94 113 SER A O 1
ATOM 847 N N . SER A 1 114 ? 18.269 23.941 -50.995 1.00 83.06 114 SER A N 1
ATOM 848 C CA . SER A 1 114 ? 19.433 23.320 -51.638 1.00 83.06 114 SER A CA 1
ATOM 849 C C . SER A 1 114 ? 19.999 24.174 -52.782 1.00 83.06 114 SER A C 1
ATOM 851 O O . SER A 1 114 ? 21.217 24.258 -52.963 1.00 83.06 114 SER A O 1
ATOM 853 N N . GLU A 1 115 ? 19.129 24.889 -53.500 1.00 83.62 115 GLU A N 1
ATOM 854 C CA . GLU A 1 115 ? 19.483 25.737 -54.645 1.00 83.62 115 GLU A CA 1
ATOM 855 C C . GLU A 1 115 ? 20.060 27.100 -54.231 1.00 83.62 115 GLU A C 1
ATOM 857 O O . GLU A 1 115 ? 20.822 27.712 -54.981 1.00 83.62 115 GLU A O 1
ATOM 862 N N . ASP A 1 116 ? 19.754 27.576 -53.019 1.00 77.75 116 ASP A N 1
ATOM 863 C CA . ASP A 1 116 ? 20.155 28.904 -52.556 1.00 77.75 116 ASP A CA 1
ATOM 864 C C . ASP A 1 116 ? 21.225 28.834 -51.464 1.00 77.75 116 ASP A C 1
ATOM 866 O O . ASP A 1 116 ? 20.941 28.764 -50.265 1.00 77.75 116 ASP A O 1
ATOM 870 N N . ARG A 1 117 ? 22.490 28.909 -51.888 1.00 71.06 117 ARG A N 1
ATOM 871 C CA . ARG A 1 117 ? 23.651 28.993 -50.985 1.00 71.06 117 ARG A CA 1
ATOM 872 C C . ARG A 1 117 ? 23.800 30.350 -50.301 1.00 71.06 117 ARG A C 1
ATOM 874 O O . ARG A 1 117 ? 24.479 30.441 -49.286 1.00 71.06 117 ARG A O 1
ATOM 881 N N . SER A 1 118 ? 23.194 31.399 -50.852 1.00 72.69 118 SER A N 1
ATOM 882 C CA . SER A 1 118 ? 23.279 32.759 -50.312 1.00 72.69 118 SER A CA 1
ATOM 883 C C . SER A 1 118 ? 22.266 33.040 -49.201 1.00 72.69 118 SER A C 1
ATOM 885 O O . SER A 1 118 ? 22.268 34.138 -48.642 1.00 72.69 118 SER A O 1
ATOM 887 N N . LEU A 1 119 ? 21.407 32.063 -48.864 1.00 72.31 119 LEU A N 1
ATOM 888 C CA . LEU A 1 119 ? 20.322 32.205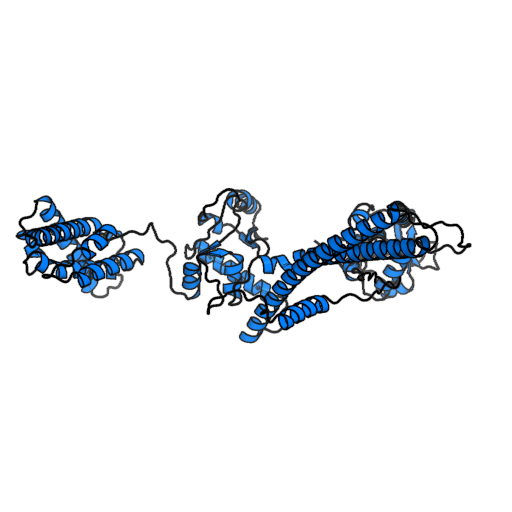 -47.885 1.00 72.31 119 LEU A CA 1
ATOM 889 C C . LEU A 1 119 ? 19.403 33.403 -48.211 1.00 72.31 119 LEU A C 1
ATOM 891 O O . LEU A 1 119 ? 18.822 34.037 -47.322 1.00 72.31 119 LEU A O 1
ATOM 895 N N . THR A 1 120 ? 19.273 33.736 -49.499 1.00 72.69 120 THR A N 1
ATOM 896 C CA . THR A 1 120 ? 18.424 34.831 -49.994 1.00 72.69 120 THR A CA 1
ATOM 897 C C . THR A 1 120 ? 16.953 34.440 -50.155 1.00 72.69 120 THR A C 1
ATOM 899 O O . THR A 1 120 ? 16.112 35.325 -50.317 1.00 72.69 120 THR A O 1
ATOM 902 N N . SER A 1 121 ? 16.631 33.160 -49.992 1.00 77.81 121 SER A N 1
ATOM 903 C CA . SER A 1 121 ? 15.298 32.558 -50.054 1.00 77.81 121 SER A CA 1
ATOM 904 C C . SER A 1 121 ? 14.758 32.253 -48.648 1.00 77.81 121 SER A C 1
ATOM 906 O O . SER A 1 121 ? 15.193 32.856 -47.659 1.00 77.81 121 SER A O 1
ATOM 908 N N . GLN A 1 122 ? 13.762 31.365 -48.548 1.00 78.69 122 GLN A N 1
ATOM 909 C CA . GLN A 1 122 ? 13.235 30.882 -47.272 1.00 78.69 122 GLN A CA 1
ATOM 910 C C . GLN A 1 122 ? 14.275 30.013 -46.553 1.00 78.69 122 GLN A C 1
ATOM 912 O O . GLN A 1 122 ? 14.834 29.084 -47.135 1.00 78.69 122 GLN A O 1
ATOM 917 N N . TRP A 1 123 ? 14.527 30.331 -45.286 1.00 88.38 123 TRP A N 1
ATOM 918 C CA . TRP A 1 123 ? 15.360 29.539 -44.392 1.00 88.38 123 TRP A CA 1
ATOM 919 C C . TRP A 1 123 ? 14.890 29.685 -42.947 1.00 88.38 123 TRP A C 1
ATOM 921 O O . TRP A 1 123 ? 14.192 30.647 -42.591 1.00 88.38 123 TRP A O 1
ATOM 931 N N . TRP A 1 124 ? 15.309 28.718 -42.141 1.00 93.00 124 TRP A N 1
ATOM 932 C CA . TRP A 1 124 ? 14.967 28.567 -40.738 1.00 93.00 124 TRP A CA 1
ATOM 933 C C . TRP A 1 124 ? 16.236 28.425 -39.897 1.00 93.00 124 TRP A C 1
ATOM 935 O O . TRP A 1 124 ? 17.123 27.649 -40.253 1.00 93.00 124 TRP A O 1
ATOM 945 N N . ASP A 1 125 ? 16.319 29.163 -38.791 1.00 92.00 125 ASP A N 1
ATOM 946 C CA . ASP A 1 125 ? 17.355 29.007 -37.762 1.00 92.00 125 ASP A CA 1
ATOM 947 C C . ASP A 1 125 ? 16.735 28.665 -36.398 1.00 92.00 125 ASP A C 1
ATOM 949 O O . ASP A 1 125 ? 15.511 28.556 -36.270 1.00 92.00 125 ASP A O 1
ATOM 953 N N . ASN A 1 126 ? 17.579 28.464 -35.378 1.00 91.06 126 ASN A N 1
ATOM 954 C CA . ASN A 1 126 ? 17.154 28.063 -34.030 1.00 91.06 126 ASN A CA 1
ATOM 955 C C . ASN A 1 126 ? 16.211 26.851 -34.049 1.00 91.06 126 ASN A C 1
ATOM 957 O O . ASN A 1 126 ? 15.147 26.859 -33.428 1.00 91.06 126 ASN A O 1
ATOM 961 N N . LEU A 1 127 ? 16.598 25.829 -34.811 1.00 94.12 127 LEU A N 1
ATOM 962 C CA . LEU A 1 127 ? 15.811 24.618 -34.980 1.00 94.12 127 LEU A CA 1
ATOM 963 C C . LEU A 1 127 ? 15.826 23.789 -33.690 1.00 94.12 127 LEU A C 1
ATOM 965 O O . LEU A 1 127 ? 16.875 23.316 -33.246 1.00 94.12 127 LEU A O 1
ATOM 969 N N . LEU A 1 128 ? 14.644 23.616 -33.108 1.00 95.12 128 LEU A N 1
ATOM 970 C CA . LEU A 1 128 ? 14.393 22.914 -31.859 1.00 95.12 128 LEU A CA 1
ATOM 971 C C . LEU A 1 128 ? 13.317 21.856 -32.049 1.00 95.12 128 LEU A C 1
ATOM 973 O O . LEU A 1 128 ? 12.384 22.006 -32.830 1.00 95.12 128 LEU A O 1
ATOM 977 N N . LEU A 1 129 ? 13.409 20.787 -31.283 1.00 95.81 129 LEU A N 1
ATOM 978 C CA . LEU A 1 129 ? 12.513 19.643 -31.383 1.00 95.81 129 LEU A CA 1
ATOM 979 C C . LEU A 1 129 ? 12.403 18.958 -30.024 1.00 95.81 129 LEU A C 1
ATOM 981 O O . LEU A 1 129 ? 13.293 19.067 -29.183 1.00 95.81 129 LEU A O 1
ATOM 985 N N . LEU A 1 130 ? 11.286 18.283 -29.765 1.00 94.62 130 LEU A N 1
ATOM 986 C CA . LEU A 1 130 ? 11.078 17.618 -28.479 1.00 94.62 130 LEU A CA 1
ATOM 987 C C . LEU A 1 130 ? 11.926 16.343 -28.418 1.00 94.62 130 LEU A C 1
ATOM 989 O O . LEU A 1 130 ? 11.750 15.456 -29.253 1.00 94.62 130 LEU A O 1
ATOM 993 N N . ALA A 1 131 ? 12.786 16.217 -27.404 1.00 92.50 131 ALA A N 1
ATOM 994 C CA . ALA A 1 131 ? 13.645 15.048 -27.209 1.00 92.50 131 ALA A CA 1
ATOM 995 C C . ALA A 1 131 ? 12.843 13.736 -27.234 1.00 92.50 131 ALA A C 1
ATOM 997 O O . ALA A 1 131 ? 13.167 12.800 -27.959 1.00 92.50 131 ALA A O 1
ATOM 998 N N . ASP A 1 132 ? 11.709 13.706 -26.529 1.00 86.00 132 ASP A N 1
ATOM 999 C CA . ASP A 1 132 ? 10.809 12.548 -26.480 1.00 86.00 132 ASP A CA 1
ATOM 1000 C C . ASP A 1 132 ? 10.190 12.202 -27.851 1.00 86.00 132 ASP A C 1
ATOM 1002 O O . ASP A 1 132 ? 9.875 11.047 -28.128 1.00 86.00 132 ASP A O 1
ATOM 1006 N N . ALA A 1 133 ? 10.025 13.172 -28.758 1.00 89.12 133 ALA A N 1
ATOM 1007 C CA . ALA A 1 133 ? 9.570 12.885 -30.120 1.00 89.12 133 ALA A CA 1
ATOM 1008 C C . ALA A 1 133 ? 10.655 12.152 -30.928 1.00 89.12 133 ALA A C 1
ATOM 1010 O O . ALA A 1 133 ? 10.356 11.140 -31.558 1.00 89.12 133 ALA A O 1
ATOM 1011 N N . VAL A 1 134 ? 11.916 12.587 -30.835 1.00 90.38 134 VAL A N 1
ATOM 1012 C CA . VAL A 1 134 ? 13.062 11.916 -31.485 1.00 90.38 134 VAL A CA 1
ATOM 1013 C C . VAL A 1 134 ? 13.272 10.520 -30.928 1.00 90.38 134 VAL A C 1
ATOM 1015 O O . VAL A 1 134 ? 13.421 9.559 -31.682 1.00 90.38 134 VAL A O 1
ATOM 1018 N N . VAL A 1 135 ? 13.276 10.399 -29.601 1.00 86.38 135 VAL A N 1
ATOM 1019 C CA . VAL A 1 135 ? 13.495 9.130 -28.904 1.00 86.38 135 VAL A CA 1
ATOM 1020 C C . VAL A 1 135 ? 12.414 8.116 -29.269 1.00 86.38 135 VAL A C 1
ATOM 1022 O O . VAL A 1 135 ? 12.732 6.946 -29.455 1.00 86.38 135 VAL A O 1
ATOM 1025 N N . ARG A 1 136 ? 11.152 8.542 -29.413 1.00 81.50 136 ARG A N 1
ATOM 1026 C CA . ARG A 1 136 ? 10.053 7.660 -29.833 1.00 81.50 136 ARG A CA 1
ATOM 1027 C C . ARG A 1 136 ? 10.100 7.314 -31.316 1.00 81.50 136 ARG A C 1
ATOM 1029 O O . ARG A 1 136 ? 9.875 6.157 -31.658 1.00 81.50 136 ARG A O 1
ATOM 1036 N N . HIS A 1 137 ? 10.378 8.289 -32.183 1.00 87.12 137 HIS A N 1
ATOM 1037 C CA . HIS A 1 137 ? 10.362 8.082 -33.632 1.00 87.12 137 HIS A CA 1
ATOM 1038 C C . HIS A 1 137 ? 11.485 7.144 -34.089 1.00 87.12 137 HIS A C 1
ATOM 1040 O O . HIS A 1 137 ? 11.247 6.222 -34.864 1.00 87.12 137 HIS A O 1
ATOM 1046 N N . TRP A 1 138 ? 12.681 7.305 -33.521 1.00 85.19 138 TRP A N 1
ATOM 1047 C CA . TRP A 1 138 ? 13.781 6.356 -33.686 1.00 85.19 138 TRP A CA 1
ATOM 1048 C C . TRP A 1 138 ? 14.044 5.573 -32.403 1.00 85.19 138 TRP A C 1
ATOM 1050 O O . TRP A 1 138 ? 15.195 5.419 -31.975 1.00 85.19 138 TRP A O 1
ATOM 1060 N N . ALA A 1 139 ? 12.974 5.076 -31.783 1.00 64.62 139 ALA A N 1
ATOM 1061 C CA . ALA A 1 139 ? 13.107 4.096 -30.718 1.00 64.62 139 ALA A CA 1
ATOM 1062 C C . ALA A 1 139 ? 13.937 2.916 -31.243 1.00 64.62 139 ALA A C 1
ATOM 1064 O O . ALA A 1 139 ? 13.746 2.485 -32.380 1.00 64.62 139 ALA A O 1
ATOM 1065 N N . LEU A 1 140 ? 14.876 2.424 -30.428 1.00 51.38 140 LEU A N 1
ATOM 1066 C CA . LEU A 1 140 ? 15.798 1.335 -30.767 1.00 51.38 140 LEU A CA 1
ATOM 1067 C C . LEU A 1 140 ? 15.111 0.239 -31.612 1.00 51.38 140 LEU A C 1
ATOM 1069 O O . LEU A 1 140 ? 14.287 -0.507 -31.071 1.00 51.38 140 LEU A O 1
ATOM 1073 N N . PRO A 1 141 ? 15.471 0.046 -32.896 1.00 45.22 141 PRO A N 1
ATOM 1074 C CA . PRO A 1 141 ? 15.206 -1.228 -33.533 1.00 45.22 141 PRO A CA 1
ATOM 1075 C C . PRO A 1 141 ? 16.119 -2.253 -32.853 1.00 45.22 141 PRO A C 1
ATOM 1077 O O . PRO A 1 141 ? 17.340 -2.084 -32.774 1.00 45.22 141 PRO A O 1
ATOM 1080 N N . ARG A 1 142 ? 15.520 -3.301 -32.282 1.00 50.53 142 ARG A N 1
ATOM 1081 C CA . ARG A 1 142 ? 16.248 -4.328 -31.530 1.00 50.53 142 ARG A CA 1
ATOM 1082 C C . ARG A 1 142 ? 17.239 -5.023 -32.466 1.00 50.53 142 ARG A C 1
ATOM 1084 O O . ARG A 1 142 ? 16.836 -5.824 -33.297 1.00 50.53 142 ARG A O 1
ATOM 1091 N N . ARG A 1 143 ? 18.544 -4.763 -32.322 1.00 42.78 143 ARG A N 1
ATOM 1092 C CA . ARG A 1 143 ? 19.570 -5.507 -33.071 1.00 42.78 143 ARG A CA 1
ATOM 1093 C C . ARG A 1 143 ? 19.528 -6.979 -32.661 1.00 42.78 143 ARG A C 1
ATOM 1095 O O . ARG A 1 143 ? 19.865 -7.329 -31.529 1.00 42.78 143 ARG A O 1
ATOM 1102 N N . ARG A 1 144 ? 19.149 -7.854 -33.590 1.00 41.84 144 ARG A N 1
ATOM 1103 C CA . ARG A 1 144 ? 19.271 -9.307 -33.437 1.00 41.84 144 ARG A CA 1
ATOM 1104 C C . ARG A 1 144 ? 20.644 -9.745 -33.951 1.00 41.84 144 ARG A C 1
ATOM 1106 O O . ARG A 1 144 ? 20.862 -9.798 -35.156 1.00 41.84 144 ARG A O 1
ATOM 1113 N N . ARG A 1 145 ? 21.576 -10.098 -33.059 1.00 46.31 145 ARG A N 1
ATOM 1114 C CA . ARG A 1 145 ? 22.721 -10.941 -33.444 1.00 46.31 145 ARG A CA 1
ATOM 1115 C C . ARG A 1 145 ? 22.276 -12.393 -33.346 1.00 46.31 145 ARG A C 1
ATOM 1117 O O . ARG A 1 145 ? 22.194 -12.958 -32.260 1.00 46.31 145 ARG A O 1
ATOM 1124 N N . SER A 1 146 ? 21.907 -12.987 -34.479 1.00 47.22 146 SER A N 1
ATOM 1125 C CA . SER A 1 146 ? 21.698 -14.433 -34.527 1.00 47.22 146 SER A CA 1
ATOM 1126 C C . SER A 1 146 ? 23.060 -15.123 -34.534 1.00 47.22 146 SER A C 1
ATOM 1128 O O . SER A 1 146 ? 23.979 -14.680 -35.217 1.00 47.22 146 SER A O 1
ATOM 1130 N N . ALA A 1 147 ? 23.197 -16.234 -33.813 1.00 43.88 147 ALA A N 1
ATOM 1131 C CA . ALA A 1 147 ? 24.466 -16.954 -33.723 1.00 43.88 147 ALA A CA 1
ATOM 1132 C C . ALA A 1 147 ? 24.957 -17.528 -35.078 1.00 43.88 147 ALA A C 1
ATOM 1134 O O . ALA A 1 147 ? 26.082 -18.021 -35.151 1.00 43.88 147 ALA A O 1
ATOM 1135 N N . ASN A 1 148 ? 24.125 -17.497 -36.132 1.00 43.06 148 ASN A N 1
ATOM 1136 C CA . ASN A 1 148 ? 24.378 -18.158 -37.417 1.00 43.06 148 ASN A CA 1
ATOM 1137 C C . ASN A 1 148 ? 24.470 -17.225 -38.639 1.00 43.06 148 ASN A C 1
ATOM 1139 O O . ASN A 1 148 ? 24.892 -17.701 -39.686 1.00 43.06 148 ASN A O 1
ATOM 1143 N N . VAL A 1 149 ? 24.099 -15.941 -38.561 1.00 46.75 149 VAL A N 1
ATOM 1144 C CA . VAL A 1 149 ? 24.153 -15.020 -39.716 1.00 46.75 149 VAL A CA 1
ATOM 1145 C C . VAL A 1 149 ? 24.399 -13.591 -39.227 1.00 46.75 149 VAL A C 1
ATOM 1147 O O . VAL A 1 149 ? 23.707 -13.137 -38.316 1.00 46.75 149 VAL A O 1
ATOM 1150 N N . TYR A 1 150 ? 25.306 -12.861 -39.890 1.00 44.53 150 TYR A N 1
ATOM 1151 C CA . TYR A 1 150 ? 25.535 -11.407 -39.758 1.00 44.53 150 TYR A CA 1
ATOM 1152 C C . TYR A 1 150 ? 24.315 -10.535 -40.142 1.00 44.53 150 TYR A C 1
ATOM 1154 O O . TYR A 1 150 ? 24.427 -9.316 -40.241 1.00 44.53 150 TYR A O 1
ATOM 1162 N N . ALA A 1 151 ? 23.141 -11.130 -40.367 1.00 40.12 151 ALA A N 1
ATOM 1163 C CA . ALA A 1 151 ? 21.930 -10.407 -40.708 1.00 40.12 151 ALA A CA 1
ATOM 1164 C C . ALA A 1 151 ? 21.415 -9.680 -39.461 1.00 40.12 151 ALA A C 1
ATOM 1166 O O . ALA A 1 151 ? 20.869 -10.296 -38.543 1.00 40.12 151 ALA A O 1
ATOM 1167 N N . GLN A 1 152 ? 21.610 -8.364 -39.443 1.00 38.56 152 GLN A N 1
ATOM 1168 C CA . GLN A 1 152 ? 20.911 -7.458 -38.544 1.00 38.56 152 GLN A CA 1
ATOM 1169 C C . GLN A 1 152 ? 19.417 -7.533 -38.898 1.00 38.56 152 GLN A C 1
ATOM 1171 O O . GLN A 1 152 ? 18.979 -7.018 -39.921 1.00 38.56 152 GLN A O 1
ATOM 1176 N N . ASP A 1 153 ? 18.643 -8.267 -38.099 1.00 39.22 153 ASP A N 1
ATOM 1177 C CA . ASP A 1 153 ? 17.179 -8.260 -38.173 1.00 39.22 153 ASP A CA 1
ATOM 1178 C C . ASP A 1 153 ? 16.698 -6.986 -37.468 1.00 39.22 153 ASP A C 1
ATOM 1180 O O . ASP A 1 153 ? 16.997 -6.787 -36.289 1.00 39.22 153 ASP A O 1
ATOM 1184 N N . TRP A 1 154 ? 16.025 -6.105 -38.208 1.00 36.47 154 TRP A N 1
ATOM 1185 C CA . TRP A 1 154 ? 15.601 -4.773 -37.753 1.00 36.47 154 TRP A CA 1
ATOM 1186 C C . TRP A 1 154 ? 14.166 -4.741 -37.211 1.00 36.47 154 TRP A C 1
ATOM 1188 O O . TRP A 1 154 ? 13.636 -3.671 -36.913 1.00 36.47 154 TRP A O 1
ATOM 1198 N N . ARG A 1 155 ? 13.497 -5.895 -37.103 1.00 36.09 155 ARG A N 1
ATOM 1199 C CA . ARG A 1 155 ? 12.117 -5.960 -36.607 1.00 36.09 155 ARG A CA 1
ATOM 1200 C C . ARG A 1 155 ? 12.096 -5.809 -35.077 1.00 36.09 155 ARG A C 1
ATOM 1202 O O . ARG A 1 155 ? 12.850 -6.503 -34.397 1.00 36.09 155 ARG A O 1
ATOM 1209 N N . PRO A 1 156 ? 11.239 -4.947 -34.502 1.00 35.06 156 PRO A N 1
ATOM 1210 C CA . PRO A 1 156 ? 11.090 -4.861 -33.054 1.00 35.06 156 PRO A CA 1
ATOM 1211 C C . PRO A 1 156 ? 10.506 -6.173 -32.515 1.00 35.06 156 PRO A C 1
ATOM 1213 O O . PRO A 1 156 ? 9.455 -6.615 -32.985 1.00 35.06 156 PRO A O 1
ATOM 1216 N N . ASP A 1 157 ? 11.152 -6.783 -31.513 1.00 47.19 157 ASP A N 1
ATOM 1217 C CA . ASP A 1 157 ? 10.487 -7.822 -30.717 1.00 47.19 157 ASP A CA 1
ATOM 1218 C C . ASP A 1 157 ? 9.276 -7.139 -30.072 1.00 47.19 157 ASP A C 1
ATOM 1220 O O . ASP A 1 157 ? 9.403 -6.130 -29.363 1.00 47.19 157 ASP A O 1
ATOM 1224 N N . ARG A 1 158 ? 8.080 -7.667 -30.307 1.00 47.66 158 ARG A N 1
ATOM 1225 C CA . ARG A 1 158 ? 6.925 -7.172 -29.572 1.00 47.66 158 ARG A CA 1
ATOM 1226 C C . ARG A 1 158 ? 7.121 -7.641 -28.135 1.00 47.66 158 ARG A C 1
ATOM 1228 O O . ARG A 1 158 ? 7.333 -8.823 -27.900 1.00 47.66 158 ARG A O 1
ATOM 1235 N N . VAL A 1 159 ? 6.983 -6.744 -27.159 1.00 43.97 159 VAL A N 1
ATOM 1236 C CA . VAL A 1 159 ? 6.809 -7.087 -25.729 1.00 43.97 159 VAL A CA 1
ATOM 1237 C C . VAL A 1 159 ? 5.803 -8.243 -25.556 1.00 43.97 159 VAL A C 1
ATOM 1239 O O . VAL A 1 159 ? 5.944 -9.080 -24.667 1.00 43.97 159 VAL A O 1
ATOM 1242 N N . GLY A 1 160 ? 4.842 -8.347 -26.482 1.00 39.94 160 GLY A N 1
ATOM 1243 C CA . GLY A 1 160 ? 3.929 -9.474 -26.630 1.00 39.94 160 GLY A CA 1
ATOM 1244 C C . GLY A 1 160 ? 4.582 -10.852 -26.779 1.00 39.94 160 GLY A C 1
ATOM 1245 O O . GLY A 1 160 ? 4.032 -11.789 -26.226 1.00 39.94 160 GLY A O 1
ATOM 1246 N N . ASP A 1 161 ? 5.734 -11.010 -27.433 1.00 45.78 161 ASP A N 1
ATOM 1247 C CA . ASP A 1 161 ? 6.362 -12.321 -27.672 1.00 45.78 161 ASP A CA 1
ATOM 1248 C C . ASP A 1 161 ? 7.021 -12.887 -26.410 1.00 45.78 161 ASP A C 1
ATOM 1250 O O . ASP A 1 161 ? 6.929 -14.083 -26.145 1.00 45.78 161 ASP A O 1
ATOM 1254 N N . ALA A 1 162 ? 7.625 -12.028 -25.584 1.00 45.25 162 ALA A N 1
ATOM 1255 C CA . ALA A 1 162 ? 8.186 -12.416 -24.291 1.00 45.25 162 ALA A CA 1
ATOM 1256 C C . ALA A 1 162 ? 7.084 -12.666 -23.243 1.00 45.25 162 ALA A C 1
ATOM 1258 O O . ALA A 1 162 ? 7.135 -13.664 -22.525 1.00 45.25 162 ALA A O 1
ATOM 1259 N N . VAL A 1 163 ? 6.037 -11.828 -23.217 1.00 45.62 163 VAL A N 1
ATOM 1260 C CA . VAL A 1 163 ? 4.825 -12.065 -22.406 1.00 45.62 163 VAL A CA 1
ATOM 1261 C C . VAL A 1 163 ? 4.126 -13.358 -22.832 1.00 45.62 163 VAL A C 1
ATOM 1263 O O . VAL A 1 163 ? 3.681 -14.145 -21.998 1.00 45.62 163 VAL A O 1
ATOM 1266 N N . TRP A 1 164 ? 4.052 -13.618 -24.136 1.00 46.97 164 TRP A N 1
ATOM 1267 C CA . TRP A 1 164 ? 3.477 -14.837 -24.689 1.00 46.97 164 TRP A CA 1
ATOM 1268 C C . TRP A 1 164 ? 4.341 -16.068 -24.402 1.00 46.97 164 TRP A C 1
ATOM 1270 O O . TRP A 1 164 ? 3.783 -17.115 -24.073 1.00 46.97 164 TRP A O 1
ATOM 1280 N N . ALA A 1 165 ? 5.672 -15.953 -24.464 1.00 47.38 165 ALA A N 1
ATOM 1281 C CA . ALA A 1 165 ? 6.605 -17.026 -24.124 1.00 47.38 165 ALA A CA 1
ATOM 1282 C C . ALA A 1 165 ? 6.500 -17.424 -22.646 1.00 47.38 165 ALA A C 1
ATOM 1284 O O . ALA A 1 165 ? 6.360 -18.611 -22.366 1.00 47.38 165 ALA A O 1
ATOM 1285 N N . GLU A 1 166 ? 6.450 -16.456 -21.725 1.00 51.91 166 GLU A N 1
ATOM 1286 C CA . GLU A 1 166 ? 6.211 -16.702 -20.294 1.00 51.91 166 GLU A CA 1
ATOM 1287 C C . GLU A 1 166 ? 4.838 -17.354 -20.065 1.00 51.91 166 GLU A C 1
ATOM 1289 O O . GLU A 1 166 ? 4.720 -18.370 -19.379 1.00 51.91 166 GLU A O 1
ATOM 1294 N N . ARG A 1 167 ? 3.782 -16.827 -20.704 1.00 49.81 167 ARG A N 1
ATOM 1295 C CA . ARG A 1 167 ? 2.425 -17.391 -20.610 1.00 49.81 167 ARG A CA 1
ATOM 1296 C C . ARG A 1 167 ? 2.373 -18.832 -21.126 1.00 49.81 167 ARG A C 1
ATOM 1298 O O . ARG A 1 167 ? 1.661 -19.660 -20.560 1.00 49.81 167 ARG A O 1
ATOM 1305 N N . ARG A 1 168 ? 3.124 -19.153 -22.186 1.00 50.00 168 ARG A N 1
ATOM 1306 C CA . ARG A 1 168 ? 3.271 -20.521 -22.709 1.00 50.00 168 ARG A CA 1
ATOM 1307 C C . ARG A 1 168 ? 4.082 -21.404 -21.775 1.00 50.00 168 ARG A C 1
ATOM 1309 O O . ARG A 1 168 ? 3.673 -22.536 -21.557 1.00 50.00 168 ARG A O 1
ATOM 1316 N N . GLN A 1 169 ? 5.197 -20.910 -21.250 1.00 51.41 169 GLN A N 1
ATOM 1317 C CA . GLN A 1 169 ? 6.073 -21.657 -20.355 1.00 51.41 169 GLN A CA 1
ATOM 1318 C C . GLN A 1 169 ? 5.319 -22.072 -19.089 1.00 51.41 169 GLN A C 1
ATOM 1320 O O . GLN A 1 169 ? 5.269 -23.260 -18.783 1.00 51.41 169 GLN A O 1
ATOM 1325 N N . ARG A 1 170 ? 4.599 -21.139 -18.459 1.00 55.28 170 ARG A N 1
ATOM 1326 C CA . ARG A 1 170 ? 3.716 -21.432 -17.322 1.00 55.28 170 ARG A CA 1
ATOM 1327 C C . ARG A 1 170 ? 2.601 -22.409 -17.676 1.00 55.28 170 ARG A C 1
ATOM 1329 O O . ARG A 1 170 ? 2.368 -23.368 -16.953 1.00 55.28 170 ARG A O 1
ATOM 1336 N N . LYS A 1 171 ? 1.962 -22.240 -18.841 1.00 50.28 171 LYS A N 1
ATOM 1337 C CA . LYS A 1 171 ? 0.939 -23.181 -19.333 1.00 50.28 171 LYS A CA 1
ATOM 1338 C C . LYS A 1 171 ? 1.496 -24.601 -19.527 1.00 50.28 171 LYS A C 1
ATOM 1340 O O . LYS A 1 171 ? 0.807 -25.565 -19.201 1.00 50.28 171 LYS A O 1
ATOM 1345 N N . VAL A 1 172 ? 2.725 -24.726 -20.034 1.00 63.72 172 VAL A N 1
ATOM 1346 C CA . VAL A 1 172 ? 3.444 -26.002 -20.209 1.00 63.72 172 VAL A CA 1
ATOM 1347 C C . VAL A 1 172 ? 3.837 -26.611 -18.862 1.00 63.72 172 VAL A C 1
ATOM 1349 O O . VAL A 1 172 ? 3.743 -27.821 -18.705 1.00 63.72 172 VAL A O 1
ATOM 1352 N N . GLN A 1 173 ? 4.222 -25.789 -17.886 1.00 58.66 173 GLN A N 1
ATOM 1353 C CA . GLN A 1 173 ? 4.572 -26.218 -16.526 1.00 58.66 173 GLN A CA 1
ATOM 1354 C C . GLN A 1 173 ? 3.349 -26.410 -15.611 1.00 58.66 173 GLN A C 1
ATOM 1356 O O . GLN A 1 173 ? 3.507 -26.780 -14.453 1.00 58.66 173 GLN A O 1
ATOM 1361 N N . HIS A 1 174 ? 2.135 -26.161 -16.120 1.00 60.81 174 HIS A N 1
ATOM 1362 C CA . HIS A 1 174 ? 0.887 -26.111 -15.345 1.00 60.81 174 HIS A CA 1
ATOM 1363 C C . HIS A 1 174 ? 0.946 -25.146 -14.148 1.00 60.81 174 HIS A C 1
ATOM 1365 O O . HIS A 1 174 ? 0.208 -25.289 -13.175 1.00 60.81 174 HIS A O 1
ATOM 1371 N N . GLU A 1 175 ? 1.796 -24.126 -14.243 1.00 43.66 175 GLU A N 1
ATOM 1372 C CA . GLU A 1 175 ? 1.892 -23.063 -13.258 1.00 43.66 175 GLU A CA 1
ATOM 1373 C C . GLU A 1 175 ? 0.786 -22.033 -13.527 1.00 43.66 175 GLU A C 1
ATOM 1375 O O . GLU A 1 175 ? 0.652 -21.545 -14.658 1.00 43.66 175 GLU A O 1
ATOM 1380 N N . PRO A 1 176 ? -0.034 -21.675 -12.525 1.00 44.84 176 PRO A N 1
ATOM 1381 C CA . PRO A 1 176 ? -1.027 -20.628 -12.703 1.00 44.84 176 PRO A CA 1
ATOM 1382 C C . PRO A 1 176 ? -0.346 -19.274 -13.011 1.00 44.84 176 PRO A C 1
ATOM 1384 O O . PRO A 1 176 ? 0.824 -19.050 -12.660 1.00 44.84 176 PRO A O 1
ATOM 1387 N N . PRO A 1 177 ? -1.053 -18.327 -13.670 1.00 50.78 177 PRO A N 1
ATOM 1388 C CA . PRO A 1 177 ? -0.619 -16.928 -13.673 1.00 50.78 177 PRO A CA 1
ATOM 1389 C C . PRO A 1 177 ? -0.344 -16.498 -12.230 1.00 50.78 177 PRO A C 1
ATOM 1391 O O . PRO A 1 177 ? -0.947 -17.055 -11.318 1.00 50.78 177 PRO A O 1
ATOM 1394 N N . MET A 1 178 ? 0.586 -15.563 -12.010 1.00 49.09 178 MET A N 1
ATOM 1395 C CA . MET A 1 178 ? 0.941 -15.117 -10.659 1.00 49.09 178 MET A CA 1
ATOM 1396 C C . MET A 1 178 ? -0.329 -14.649 -9.937 1.00 49.09 178 MET A C 1
ATOM 1398 O O . MET A 1 178 ? -0.838 -13.564 -10.198 1.00 49.09 178 MET A O 1
ATOM 1402 N N . GLN A 1 179 ? -0.884 -15.522 -9.099 1.00 50.81 179 GLN A N 1
ATOM 1403 C CA . GLN A 1 179 ? -2.073 -15.246 -8.320 1.00 50.81 179 GLN A CA 1
ATOM 1404 C C . GLN A 1 179 ? -1.576 -14.612 -7.033 1.00 50.81 179 GLN A C 1
ATOM 1406 O O . GLN A 1 179 ? -0.914 -15.263 -6.223 1.00 50.81 179 GLN A O 1
ATOM 1411 N N . LEU A 1 180 ? -1.871 -13.325 -6.858 1.00 54.00 180 LEU A N 1
ATOM 1412 C CA . LEU A 1 180 ? -1.945 -12.784 -5.511 1.00 54.00 180 LEU A CA 1
ATOM 1413 C C . LEU A 1 180 ? -2.954 -13.654 -4.756 1.00 54.00 180 LEU A C 1
ATOM 1415 O O . LEU A 1 180 ? -4.058 -13.884 -5.254 1.00 54.00 180 LEU A O 1
ATOM 1419 N N . ARG A 1 181 ? -2.558 -14.176 -3.593 1.00 56.81 181 ARG A N 1
ATOM 1420 C CA . ARG A 1 181 ? -3.498 -14.810 -2.667 1.00 56.81 181 ARG A CA 1
ATOM 1421 C C . ARG A 1 181 ? -4.330 -13.698 -2.045 1.00 56.81 181 ARG A C 1
ATOM 1423 O O . ARG A 1 181 ? -3.979 -13.167 -0.998 1.00 56.81 181 ARG A O 1
ATOM 1430 N N . LEU A 1 182 ? -5.343 -13.285 -2.791 1.00 69.12 182 LEU A N 1
ATOM 1431 C CA . LEU A 1 182 ? -6.357 -12.360 -2.333 1.00 69.12 182 LEU A CA 1
ATOM 1432 C C . LEU A 1 182 ? -7.445 -13.164 -1.628 1.00 69.12 182 LEU A C 1
ATOM 1434 O O . LEU A 1 182 ? -7.748 -14.291 -2.025 1.00 69.12 182 LEU A O 1
ATOM 1438 N N . ASP A 1 183 ? -8.003 -12.565 -0.595 1.00 75.25 183 ASP A N 1
ATOM 1439 C CA . ASP A 1 183 ? -9.221 -13.011 0.057 1.00 75.25 183 ASP A CA 1
ATOM 1440 C C . ASP A 1 183 ? -10.433 -12.790 -0.877 1.00 75.25 183 ASP A C 1
ATOM 1442 O O . ASP A 1 183 ? -10.302 -12.209 -1.964 1.00 75.25 183 ASP A O 1
ATOM 1446 N N . GLU A 1 184 ? -11.623 -13.243 -0.478 1.00 80.25 184 GLU A N 1
ATOM 1447 C CA . GLU A 1 184 ? -12.852 -13.128 -1.284 1.00 80.25 184 GLU A CA 1
ATOM 1448 C C . GLU A 1 184 ? -13.189 -11.673 -1.655 1.00 80.25 184 GLU A C 1
ATOM 1450 O O . GLU A 1 184 ? -13.767 -11.409 -2.710 1.00 80.25 184 GLU A O 1
ATOM 1455 N N . ASP A 1 185 ? -12.780 -10.716 -0.818 1.00 80.44 185 ASP A N 1
ATOM 1456 C CA . ASP A 1 185 ? -12.976 -9.281 -1.025 1.00 80.44 185 ASP A CA 1
ATOM 1457 C C . ASP A 1 185 ? -11.877 -8.611 -1.870 1.00 80.44 185 ASP A C 1
ATOM 1459 O O . ASP A 1 185 ? -11.923 -7.398 -2.087 1.00 80.44 185 ASP A O 1
ATOM 1463 N N . GLY A 1 186 ? -10.883 -9.370 -2.341 1.00 78.62 186 GLY A N 1
ATOM 1464 C CA . GLY A 1 186 ? -9.781 -8.868 -3.156 1.00 78.62 186 GLY A CA 1
ATOM 1465 C C . GLY A 1 186 ? -8.659 -8.176 -2.374 1.00 78.62 186 GLY A C 1
ATOM 1466 O O . GLY A 1 186 ? -7.760 -7.610 -3.005 1.00 78.62 186 GLY A O 1
ATOM 1467 N N . LEU A 1 187 ? -8.689 -8.186 -1.036 1.00 80.62 187 LEU A N 1
ATOM 1468 C CA . LEU A 1 187 ? -7.601 -7.706 -0.173 1.00 80.62 187 LEU A CA 1
ATOM 1469 C C . LEU A 1 187 ? -6.655 -8.863 0.183 1.00 80.62 187 LEU A C 1
ATOM 1471 O O . LEU A 1 187 ? -7.003 -10.029 0.035 1.00 80.62 187 LEU A O 1
ATOM 1475 N N . LEU A 1 188 ? -5.434 -8.565 0.621 1.00 75.38 188 LEU A N 1
ATOM 1476 C CA . LEU A 1 188 ? -4.501 -9.602 1.072 1.00 75.38 188 LEU A CA 1
ATOM 1477 C C . LEU A 1 188 ? -4.900 -10.115 2.463 1.00 75.38 188 LEU A C 1
ATOM 1479 O O . LEU A 1 188 ? -5.261 -9.316 3.327 1.00 75.38 188 LEU A O 1
ATOM 1483 N N . ASP A 1 189 ? -4.758 -11.423 2.692 1.00 76.44 189 ASP A N 1
ATOM 1484 C CA . ASP A 1 189 ? -4.843 -12.028 4.030 1.00 76.44 189 ASP A CA 1
ATOM 1485 C C . ASP A 1 189 ? -3.563 -11.714 4.826 1.00 76.44 189 ASP A C 1
ATOM 1487 O O . ASP A 1 189 ? -2.640 -12.520 4.959 1.00 76.44 189 ASP A O 1
ATOM 1491 N N . ALA A 1 190 ? -3.459 -10.456 5.243 1.00 74.75 190 ALA A N 1
ATOM 1492 C CA . ALA A 1 190 ? -2.356 -9.900 6.008 1.00 74.75 190 ALA A CA 1
ATOM 1493 C C . ALA A 1 190 ? -2.911 -9.038 7.147 1.00 74.75 190 ALA A C 1
ATOM 1495 O O . ALA A 1 190 ? -4.030 -8.538 7.071 1.00 74.75 190 ALA A O 1
ATOM 1496 N N . VAL A 1 191 ? -2.113 -8.833 8.197 1.00 76.56 191 VAL A N 1
ATOM 1497 C CA . VAL A 1 191 ? -2.469 -7.899 9.282 1.00 76.56 191 VAL A CA 1
ATOM 1498 C C . VAL A 1 191 ? -2.467 -6.460 8.758 1.00 76.56 191 VAL A C 1
ATOM 1500 O O . VAL A 1 191 ? -3.373 -5.681 9.031 1.00 76.56 191 VAL A O 1
ATOM 1503 N N . GLU A 1 192 ? -1.477 -6.128 7.931 1.00 85.94 192 GLU A N 1
ATOM 1504 C CA . GLU A 1 192 ? -1.265 -4.788 7.392 1.00 85.94 192 GLU A CA 1
ATOM 1505 C C . GLU A 1 192 ? -0.948 -4.852 5.898 1.00 85.94 192 GLU A C 1
ATOM 1507 O O . GLU A 1 192 ? -0.206 -5.727 5.440 1.00 85.94 192 GLU A O 1
ATOM 1512 N N . VAL A 1 193 ? -1.435 -3.864 5.154 1.00 87.81 193 VAL A N 1
ATOM 1513 C CA . VAL A 1 193 ? -1.121 -3.656 3.735 1.00 87.81 193 VAL A CA 1
ATOM 1514 C C . VAL A 1 193 ? -0.453 -2.306 3.533 1.00 87.81 193 VAL A C 1
ATOM 1516 O O . VAL A 1 193 ? -0.597 -1.398 4.350 1.00 87.81 193 VAL A O 1
ATOM 1519 N N . THR A 1 194 ? 0.294 -2.163 2.444 1.00 90.12 194 THR A N 1
ATOM 1520 C CA . THR A 1 194 ? 0.864 -0.871 2.055 1.00 90.12 194 THR A CA 1
ATOM 1521 C C . THR A 1 194 ? -0.236 0.126 1.704 1.00 90.12 194 THR A C 1
ATOM 1523 O O . THR A 1 194 ? -1.350 -0.245 1.325 1.00 90.12 194 THR A O 1
ATOM 1526 N N . LEU A 1 195 ? 0.078 1.416 1.783 1.00 88.38 195 LEU A N 1
ATOM 1527 C CA . LEU A 1 195 ? -0.879 2.462 1.441 1.00 88.38 195 LEU A CA 1
ATOM 1528 C C . LEU A 1 195 ? -1.317 2.379 -0.034 1.00 88.38 195 LEU A C 1
ATOM 1530 O O . LEU A 1 195 ? -2.478 2.617 -0.356 1.00 88.38 195 LEU A O 1
ATOM 1534 N N . VAL A 1 196 ? -0.417 1.952 -0.922 1.00 86.06 196 VAL A N 1
ATOM 1535 C CA . VAL A 1 196 ? -0.713 1.695 -2.342 1.00 86.06 196 VAL A CA 1
ATOM 1536 C C . VAL A 1 196 ? -1.696 0.538 -2.519 1.00 86.06 196 VAL A C 1
ATOM 1538 O O . VAL A 1 196 ? -2.667 0.651 -3.271 1.00 86.06 196 VAL A O 1
ATOM 1541 N N . GLU A 1 197 ? -1.487 -0.567 -1.804 1.00 87.44 197 GLU A N 1
ATOM 1542 C CA . GLU A 1 197 ? -2.417 -1.703 -1.802 1.00 87.44 197 GLU A CA 1
ATOM 1543 C C . GLU A 1 197 ? -3.791 -1.290 -1.266 1.00 87.44 197 GLU A C 1
ATOM 1545 O O . GLU A 1 197 ? -4.808 -1.659 -1.850 1.00 87.44 197 GLU A O 1
ATOM 1550 N N . ALA A 1 198 ? -3.830 -0.460 -0.220 1.00 90.19 198 ALA A N 1
ATOM 1551 C CA . ALA A 1 198 ? -5.070 0.072 0.332 1.00 90.19 198 ALA A CA 1
ATOM 1552 C C . ALA A 1 198 ? -5.825 0.958 -0.676 1.00 90.19 198 ALA A C 1
ATOM 1554 O O . ALA A 1 198 ? -7.019 0.742 -0.904 1.00 90.19 198 ALA A O 1
ATOM 1555 N N . VAL A 1 199 ? -5.141 1.915 -1.320 1.00 89.44 199 VAL A N 1
ATOM 1556 C CA . VAL A 1 199 ? -5.735 2.794 -2.348 1.00 89.44 199 VAL A CA 1
ATOM 1557 C C . VAL A 1 199 ? -6.280 1.964 -3.507 1.00 89.44 199 VAL A C 1
ATOM 1559 O O . VAL A 1 199 ? -7.424 2.148 -3.917 1.00 89.44 199 VAL A O 1
ATOM 1562 N N . THR A 1 200 ? -5.493 1.017 -4.018 1.00 85.94 200 THR A N 1
ATOM 1563 C CA . THR A 1 200 ? -5.895 0.199 -5.169 1.00 85.94 200 THR A CA 1
ATOM 1564 C C . THR A 1 200 ? -7.013 -0.776 -4.861 1.00 85.94 200 THR A C 1
ATOM 1566 O O . THR A 1 200 ? -7.912 -0.939 -5.682 1.00 85.94 200 THR A O 1
ATOM 1569 N N . TRP A 1 201 ? -7.030 -1.360 -3.666 1.00 92.31 201 TRP A N 1
ATOM 1570 C CA . TRP A 1 201 ? -8.151 -2.178 -3.230 1.00 92.31 201 TRP A CA 1
ATOM 1571 C C . TRP A 1 201 ? -9.440 -1.364 -3.123 1.00 92.31 201 TRP A C 1
ATOM 1573 O O . TRP A 1 201 ? -10.490 -1.803 -3.600 1.00 92.31 201 TRP A O 1
ATOM 1583 N N . CYS A 1 202 ? -9.367 -0.157 -2.557 1.00 88.19 202 CYS A N 1
ATOM 1584 C CA . CYS A 1 202 ? -10.518 0.735 -2.466 1.00 88.19 202 CYS A CA 1
ATOM 1585 C C . CYS A 1 202 ? -11.012 1.175 -3.851 1.00 88.19 202 CYS A C 1
ATOM 1587 O O . CYS A 1 202 ? -12.218 1.154 -4.103 1.00 88.19 202 CYS A O 1
ATOM 1589 N N . ALA A 1 203 ? -10.083 1.513 -4.748 1.00 85.75 203 ALA A N 1
ATOM 1590 C CA . ALA A 1 203 ? -10.373 1.972 -6.098 1.00 85.75 203 ALA A CA 1
ATOM 1591 C C . ALA A 1 203 ? -10.913 0.866 -7.004 1.00 85.75 203 ALA A C 1
ATOM 1593 O O . ALA A 1 203 ? -11.956 1.051 -7.616 1.00 85.75 203 ALA A O 1
ATOM 1594 N N . PHE A 1 204 ? -10.238 -0.280 -7.069 1.00 83.56 204 PHE A N 1
ATOM 1595 C CA . PHE A 1 204 ? -10.472 -1.303 -8.092 1.00 83.56 204 PHE A CA 1
ATOM 1596 C C . PHE A 1 204 ? -11.061 -2.607 -7.543 1.00 83.56 204 PHE A C 1
ATOM 1598 O O . PHE A 1 204 ? -11.304 -3.540 -8.302 1.00 83.56 204 PHE A O 1
ATOM 1605 N N . GLY A 1 205 ? -11.251 -2.712 -6.225 1.00 85.12 205 GLY A N 1
ATOM 1606 C CA . GLY A 1 205 ? -11.705 -3.948 -5.579 1.00 85.12 205 GLY A CA 1
ATOM 1607 C C . GLY A 1 205 ? -10.633 -5.036 -5.485 1.00 85.12 205 GLY A C 1
ATOM 1608 O O . GLY A 1 205 ? -10.935 -6.133 -5.037 1.00 85.12 205 GLY A O 1
ATOM 1609 N N . LYS A 1 206 ? -9.388 -4.759 -5.890 1.00 85.88 206 LYS A N 1
ATOM 1610 C CA . LYS A 1 206 ? -8.253 -5.685 -5.773 1.00 85.88 206 LYS A CA 1
ATOM 1611 C C . LYS A 1 206 ? -7.018 -4.931 -5.291 1.00 85.88 206 LYS A C 1
ATOM 1613 O O . LYS A 1 206 ? -6.690 -3.881 -5.840 1.00 85.88 206 LYS A O 1
ATOM 1618 N N . ALA A 1 207 ? -6.339 -5.466 -4.283 1.00 84.88 207 ALA A N 1
ATOM 1619 C CA . ALA A 1 207 ? -5.075 -4.924 -3.804 1.00 84.88 207 ALA A CA 1
ATOM 1620 C C . ALA A 1 207 ? -3.974 -5.182 -4.837 1.00 84.88 207 ALA A C 1
ATOM 1622 O O . ALA A 1 207 ? -3.697 -6.328 -5.196 1.00 84.88 207 ALA A O 1
ATOM 1623 N N . ILE A 1 208 ? -3.345 -4.114 -5.323 1.00 80.81 208 ILE A N 1
ATOM 1624 C CA . ILE A 1 208 ? -2.225 -4.191 -6.258 1.00 80.81 208 ILE A CA 1
ATOM 1625 C C . ILE A 1 208 ? -0.968 -3.725 -5.516 1.00 80.81 208 ILE A C 1
ATOM 1627 O O . ILE A 1 208 ? -0.920 -2.568 -5.090 1.00 80.81 208 ILE A O 1
ATOM 1631 N N . PRO A 1 209 ? 0.063 -4.576 -5.379 1.00 78.94 209 PRO A N 1
ATOM 1632 C CA . PRO A 1 209 ? 1.277 -4.216 -4.661 1.00 78.94 209 PRO A CA 1
ATOM 1633 C C . PRO A 1 209 ? 2.012 -3.061 -5.336 1.00 78.94 209 PRO A C 1
ATOM 1635 O O . PRO A 1 209 ? 1.999 -2.932 -6.563 1.00 78.94 209 PRO A O 1
ATOM 1638 N N . THR A 1 210 ? 2.750 -2.278 -4.547 1.00 75.31 210 THR A N 1
ATOM 1639 C CA . THR A 1 210 ? 3.599 -1.164 -5.017 1.00 75.31 210 THR A CA 1
ATOM 1640 C C . THR A 1 210 ? 4.516 -1.567 -6.172 1.00 75.31 210 THR A C 1
ATOM 1642 O O . THR A 1 210 ? 4.700 -0.812 -7.125 1.00 75.31 210 THR A O 1
ATOM 1645 N N . VAL A 1 211 ? 5.045 -2.798 -6.139 1.00 66.81 211 VAL A N 1
ATOM 1646 C CA . VAL A 1 211 ? 5.894 -3.351 -7.209 1.00 66.81 211 VAL A CA 1
ATOM 1647 C C . VAL A 1 211 ? 5.182 -3.355 -8.556 1.00 66.81 211 VAL A C 1
ATOM 1649 O O . VAL A 1 211 ? 5.840 -3.135 -9.564 1.00 66.81 211 VAL A O 1
ATOM 1652 N N . GLY A 1 212 ? 3.859 -3.536 -8.580 1.00 67.88 212 GLY A N 1
ATOM 1653 C CA . GLY A 1 212 ? 3.058 -3.423 -9.790 1.00 67.88 212 GLY A CA 1
ATOM 1654 C C . GLY A 1 212 ? 3.006 -2.001 -10.354 1.00 67.88 212 GLY A C 1
ATOM 1655 O O . GLY A 1 212 ? 2.978 -1.831 -11.566 1.00 67.88 212 GLY A O 1
ATOM 1656 N N . TRP A 1 213 ? 3.056 -0.965 -9.522 1.00 71.25 213 TRP A N 1
ATOM 1657 C CA . TRP A 1 213 ? 3.007 0.429 -9.985 1.00 71.25 213 TRP A CA 1
ATOM 1658 C C . TRP A 1 213 ? 4.370 0.969 -10.422 1.00 71.25 213 TRP A C 1
ATOM 1660 O O . TRP A 1 213 ? 4.447 1.789 -11.334 1.00 71.25 213 TRP A O 1
ATOM 1670 N N . MET A 1 214 ? 5.464 0.436 -9.867 1.00 64.56 214 MET A N 1
ATOM 1671 C CA . MET A 1 214 ? 6.843 0.736 -10.299 1.00 64.56 214 MET A CA 1
ATOM 1672 C C . MET A 1 214 ? 7.185 0.216 -11.710 1.00 64.56 214 MET A C 1
ATOM 1674 O O . MET A 1 214 ? 8.268 0.471 -12.247 1.00 64.56 214 MET A O 1
ATOM 1678 N N . VAL A 1 215 ? 6.270 -0.534 -12.319 1.00 57.62 215 VAL A N 1
ATOM 1679 C CA . VAL A 1 215 ? 6.450 -1.309 -13.548 1.00 57.62 215 VAL A CA 1
ATOM 1680 C C . VAL A 1 215 ? 6.830 -0.465 -14.763 1.00 57.62 215 VAL A C 1
ATOM 1682 O O . VAL A 1 215 ? 7.519 -0.980 -15.630 1.00 57.62 215 VAL A O 1
ATOM 1685 N N . GLY A 1 216 ? 6.453 0.812 -14.865 1.00 55.78 216 GLY A N 1
ATOM 1686 C CA . GLY A 1 216 ? 6.786 1.626 -16.047 1.00 55.78 216 GLY A CA 1
ATOM 1687 C C . GLY A 1 216 ? 8.296 1.752 -16.290 1.00 55.78 216 GLY A C 1
ATOM 1688 O O . GLY A 1 216 ? 8.802 1.374 -17.347 1.00 55.78 216 GLY A O 1
ATOM 1689 N N . GLU A 1 217 ? 9.019 2.232 -15.281 1.00 57.03 217 GLU A N 1
ATOM 1690 C CA . GLU A 1 217 ? 10.471 2.440 -15.329 1.00 57.03 217 GLU A CA 1
ATOM 1691 C C . GLU A 1 217 ? 11.237 1.127 -15.094 1.00 57.03 217 GLU A C 1
ATOM 1693 O O . GLU A 1 217 ? 12.232 0.842 -15.765 1.00 57.03 217 GLU A O 1
ATOM 1698 N N . THR A 1 218 ? 10.708 0.255 -14.226 1.00 63.00 218 THR A N 1
ATOM 1699 C CA . THR A 1 218 ? 11.326 -1.045 -13.918 1.00 63.00 218 THR A CA 1
ATOM 1700 C C . THR A 1 218 ? 11.225 -2.034 -15.079 1.00 63.00 218 THR A C 1
ATOM 1702 O O . THR A 1 218 ? 12.165 -2.799 -15.291 1.00 63.00 218 THR A O 1
ATOM 1705 N N . ILE A 1 219 ? 10.141 -2.020 -15.872 1.00 63.16 219 ILE A N 1
ATOM 1706 C CA . ILE A 1 219 ? 10.061 -2.818 -17.109 1.00 63.16 219 ILE A CA 1
ATOM 1707 C C . ILE A 1 219 ? 11.098 -2.337 -18.099 1.00 63.16 219 ILE A C 1
ATOM 1709 O O . ILE A 1 219 ? 11.773 -3.180 -18.674 1.00 63.16 219 ILE A O 1
ATOM 1713 N N . LYS A 1 220 ? 11.222 -1.021 -18.310 1.00 59.91 220 LYS A N 1
ATOM 1714 C CA . LYS A 1 220 ? 12.177 -0.478 -19.280 1.00 59.91 220 LYS A CA 1
ATOM 1715 C C . LYS A 1 220 ? 13.598 -0.924 -18.928 1.00 59.91 220 LYS A C 1
ATOM 1717 O O . LYS A 1 220 ? 14.269 -1.521 -19.760 1.00 59.91 220 LYS A O 1
ATOM 1722 N N . ARG A 1 221 ? 13.986 -0.767 -17.659 1.00 68.94 221 ARG A N 1
ATOM 1723 C CA . ARG A 1 221 ? 15.278 -1.239 -17.148 1.00 68.94 221 ARG A CA 1
ATOM 1724 C C . ARG A 1 221 ? 15.439 -2.761 -17.239 1.00 68.94 221 ARG A C 1
ATOM 1726 O O . ARG A 1 221 ? 16.484 -3.236 -17.657 1.00 68.94 221 ARG A O 1
ATOM 1733 N N . SER A 1 222 ? 14.404 -3.536 -16.906 1.00 65.56 222 SER A N 1
ATOM 1734 C CA . SER A 1 222 ? 14.458 -5.006 -16.999 1.00 65.56 222 SER A CA 1
ATOM 1735 C C . SER A 1 222 ? 14.528 -5.506 -18.451 1.00 65.56 222 SER A C 1
ATOM 1737 O O . SER A 1 222 ? 15.139 -6.539 -18.710 1.00 65.56 222 SER A O 1
ATOM 1739 N N . ASP A 1 223 ? 13.906 -4.795 -19.398 1.00 63.56 223 ASP A N 1
ATOM 1740 C CA . ASP A 1 223 ? 13.989 -5.063 -20.843 1.00 63.56 223 ASP A CA 1
ATOM 1741 C C . ASP A 1 223 ? 15.400 -4.760 -21.357 1.00 63.56 223 ASP A C 1
ATOM 1743 O O . ASP A 1 223 ? 15.981 -5.571 -22.077 1.00 63.56 223 ASP A O 1
ATOM 1747 N N . GLU A 1 224 ? 15.981 -3.632 -20.933 1.00 66.81 224 GLU A N 1
ATOM 1748 C CA . GLU A 1 224 ? 17.369 -3.253 -21.220 1.00 66.81 224 GLU A CA 1
ATOM 1749 C C . GLU A 1 224 ? 18.359 -4.290 -20.663 1.00 66.81 224 GLU A C 1
ATOM 1751 O O . GLU A 1 224 ? 19.193 -4.805 -21.412 1.00 66.81 224 GLU A O 1
ATOM 1756 N N . ASP A 1 225 ? 18.222 -4.681 -19.393 1.00 70.31 225 ASP A N 1
ATOM 1757 C CA . ASP A 1 225 ? 19.055 -5.703 -18.747 1.00 70.31 225 ASP A CA 1
ATOM 1758 C C . ASP A 1 225 ? 18.945 -7.060 -19.464 1.00 70.31 225 ASP A C 1
ATOM 1760 O O . ASP A 1 225 ? 19.951 -7.739 -19.703 1.00 70.31 225 ASP A O 1
ATOM 1764 N N . TYR A 1 226 ? 17.730 -7.454 -19.864 1.00 72.19 226 TYR A N 1
ATOM 1765 C CA . TYR A 1 226 ? 17.509 -8.659 -20.663 1.00 72.19 226 TYR A CA 1
ATOM 1766 C C . TYR A 1 226 ? 18.177 -8.566 -22.037 1.00 72.19 226 TYR A C 1
ATOM 1768 O O . TYR A 1 226 ? 18.855 -9.511 -22.454 1.00 72.19 226 TYR A O 1
ATOM 1776 N N . ALA A 1 227 ? 18.041 -7.436 -22.732 1.00 65.69 227 ALA A N 1
ATOM 1777 C CA . ALA A 1 227 ? 18.665 -7.215 -24.030 1.00 65.69 227 ALA A CA 1
ATOM 1778 C C . ALA A 1 227 ? 20.201 -7.275 -23.944 1.00 65.69 227 ALA A C 1
ATOM 1780 O O . ALA A 1 227 ? 20.833 -7.938 -24.773 1.00 65.69 227 ALA A O 1
ATOM 1781 N N . ILE A 1 228 ? 20.797 -6.655 -22.919 1.00 72.31 228 ILE A N 1
ATOM 1782 C CA . ILE A 1 228 ? 22.241 -6.697 -22.648 1.00 72.31 228 ILE A CA 1
ATOM 1783 C C . ILE A 1 228 ? 22.694 -8.136 -22.385 1.00 72.31 228 ILE A C 1
ATOM 1785 O O . ILE A 1 228 ? 23.624 -8.621 -23.034 1.00 72.31 228 ILE A O 1
ATOM 1789 N N . ALA A 1 229 ? 22.021 -8.850 -21.478 1.00 68.56 229 ALA A N 1
ATOM 1790 C CA . ALA A 1 229 ? 22.387 -10.219 -21.122 1.00 68.56 229 ALA A CA 1
ATOM 1791 C C . ALA A 1 229 ? 22.249 -11.185 -22.312 1.00 68.56 229 ALA A C 1
ATOM 1793 O O . ALA A 1 229 ? 23.100 -12.054 -22.517 1.00 68.56 229 ALA A O 1
ATOM 1794 N N . ARG A 1 230 ? 21.218 -10.999 -23.145 1.00 72.12 230 ARG A N 1
ATOM 1795 C CA . ARG A 1 230 ? 21.009 -11.750 -24.390 1.00 72.12 230 ARG A CA 1
ATOM 1796 C C . ARG A 1 230 ? 22.131 -11.515 -25.399 1.00 72.12 230 ARG A C 1
ATOM 1798 O O . ARG A 1 230 ? 22.646 -12.481 -25.960 1.00 72.12 230 ARG A O 1
ATOM 1805 N N . ASN A 1 231 ? 22.514 -10.259 -25.628 1.00 72.50 231 ASN A N 1
ATOM 1806 C CA . ASN A 1 231 ? 23.594 -9.917 -26.557 1.00 72.50 231 ASN A CA 1
ATOM 1807 C C . ASN A 1 231 ? 24.939 -10.463 -26.066 1.00 72.50 231 ASN A C 1
ATOM 1809 O O . ASN A 1 231 ? 25.663 -11.086 -26.837 1.00 72.50 231 ASN A O 1
ATOM 1813 N N . SER A 1 232 ? 25.217 -10.335 -24.766 1.00 70.31 232 SER A N 1
ATOM 1814 C CA . SER A 1 232 ? 26.414 -10.906 -24.148 1.00 70.31 232 SER A CA 1
ATOM 1815 C C . SER A 1 232 ? 26.477 -12.428 -24.310 1.00 70.31 232 SER A C 1
ATOM 1817 O O . SER A 1 232 ? 27.534 -12.956 -24.636 1.00 70.31 232 SER A O 1
ATOM 1819 N N . TYR A 1 233 ? 25.357 -13.140 -24.144 1.00 74.94 233 TYR A N 1
ATOM 1820 C CA . TYR A 1 233 ? 25.309 -14.581 -24.401 1.00 74.94 233 TYR A CA 1
ATOM 1821 C C . TYR A 1 233 ? 25.567 -14.928 -25.873 1.00 74.94 233 TYR A C 1
ATOM 1823 O O . TYR A 1 233 ? 26.298 -15.878 -26.159 1.00 74.94 233 TYR A O 1
ATOM 1831 N N . ALA A 1 234 ? 25.000 -14.161 -26.809 1.00 68.88 234 ALA A N 1
ATOM 1832 C CA . ALA A 1 234 ? 25.231 -14.365 -28.236 1.00 68.88 234 ALA A CA 1
ATOM 1833 C C . ALA A 1 234 ? 26.715 -14.187 -28.611 1.00 68.88 234 ALA A C 1
ATOM 1835 O O . ALA A 1 234 ? 27.252 -15.012 -29.354 1.00 68.88 234 ALA A O 1
ATOM 1836 N N . ASP A 1 235 ? 27.381 -13.172 -28.054 1.00 71.56 235 ASP A N 1
ATOM 1837 C CA . ASP A 1 235 ? 28.807 -12.915 -28.278 1.00 71.56 235 ASP A CA 1
ATOM 1838 C C . ASP A 1 235 ? 29.690 -14.031 -27.681 1.00 71.56 235 ASP A C 1
ATOM 1840 O O . ASP A 1 235 ? 30.583 -14.538 -28.365 1.00 71.56 235 ASP A O 1
ATOM 1844 N N . SER A 1 236 ? 29.402 -14.509 -26.465 1.00 71.94 236 SER A N 1
ATOM 1845 C CA . SER A 1 236 ? 30.125 -15.646 -25.866 1.00 71.94 236 SER A CA 1
ATOM 1846 C C . SER A 1 236 ? 29.924 -16.946 -26.647 1.00 71.94 236 SER A C 1
ATOM 1848 O O . SER A 1 236 ? 30.866 -17.711 -26.854 1.00 71.94 236 SER A O 1
ATOM 1850 N N . LEU A 1 237 ? 28.709 -17.196 -27.148 1.00 72.00 237 LEU A N 1
ATOM 1851 C CA . LEU A 1 237 ? 28.429 -18.359 -27.990 1.00 72.00 237 LEU A CA 1
ATOM 1852 C C . LEU A 1 237 ? 29.185 -18.285 -29.324 1.00 72.00 237 LEU A C 1
ATOM 1854 O O . LEU A 1 237 ? 29.654 -19.310 -29.827 1.00 72.00 237 LEU A O 1
ATOM 1858 N N . TYR A 1 238 ? 29.320 -17.086 -29.893 1.00 75.94 238 TYR A N 1
ATOM 1859 C CA . TYR A 1 238 ? 30.156 -16.857 -31.066 1.00 75.94 238 TYR A CA 1
ATOM 1860 C C . TYR A 1 238 ? 31.633 -17.140 -30.761 1.00 75.94 238 TYR A C 1
ATOM 1862 O O . TYR A 1 238 ? 32.257 -17.912 -31.491 1.00 75.94 238 TYR A O 1
ATOM 1870 N N . GLY A 1 239 ? 32.164 -16.605 -29.657 1.00 73.12 239 GLY A N 1
ATOM 1871 C CA . GLY A 1 239 ? 33.533 -16.864 -29.203 1.00 73.12 239 GLY A CA 1
ATOM 1872 C C . GLY A 1 239 ? 33.814 -18.356 -29.006 1.00 73.12 239 GLY A C 1
ATOM 1873 O O . GLY A 1 239 ? 34.816 -18.870 -29.502 1.00 73.12 239 GLY A O 1
ATOM 1874 N N . PHE A 1 240 ? 32.881 -19.087 -28.390 1.00 77.31 240 PHE A N 1
ATOM 1875 C CA . PHE A 1 240 ? 32.953 -20.543 -28.265 1.00 77.31 240 PHE A CA 1
ATOM 1876 C C . PHE A 1 240 ? 32.999 -21.248 -29.626 1.00 77.31 240 PHE A C 1
ATOM 1878 O O . PHE A 1 240 ? 33.828 -22.129 -29.836 1.00 77.31 240 PHE A O 1
ATOM 1885 N N . ARG A 1 241 ? 32.143 -20.859 -30.578 1.00 79.00 241 ARG A N 1
ATOM 1886 C CA . ARG A 1 241 ? 32.115 -21.460 -31.925 1.00 79.00 241 ARG A CA 1
ATOM 1887 C C . ARG A 1 241 ? 33.366 -21.154 -32.736 1.00 79.00 241 ARG A C 1
ATOM 1889 O O . ARG A 1 241 ? 33.785 -21.979 -33.541 1.00 79.00 241 ARG A O 1
ATOM 1896 N N . GLU A 1 242 ? 33.940 -19.971 -32.569 1.00 78.81 242 GLU A N 1
ATOM 1897 C CA . GLU A 1 242 ? 35.216 -19.599 -33.180 1.00 78.81 242 GLU A CA 1
ATOM 1898 C C . GLU A 1 242 ? 36.369 -20.415 -32.577 1.00 78.81 242 GLU A C 1
ATOM 1900 O O . GLU A 1 242 ? 37.155 -21.001 -33.320 1.00 78.81 242 GLU A O 1
ATOM 1905 N N . ALA A 1 243 ? 36.418 -20.551 -31.247 1.00 74.56 243 ALA A N 1
ATOM 1906 C CA . ALA A 1 243 ? 37.381 -21.416 -30.566 1.00 74.56 243 ALA A CA 1
ATOM 1907 C C . ALA A 1 243 ? 37.247 -22.883 -31.012 1.00 74.56 243 ALA A C 1
ATOM 1909 O O . ALA A 1 243 ? 38.246 -23.520 -31.340 1.00 74.56 243 ALA A O 1
ATOM 1910 N N . ASP A 1 244 ? 36.020 -23.405 -31.108 1.00 79.19 244 ASP A N 1
ATOM 1911 C CA . ASP A 1 244 ? 35.736 -24.761 -31.591 1.00 79.19 244 ASP A CA 1
ATOM 1912 C C . ASP A 1 244 ? 36.192 -24.954 -33.047 1.00 79.19 244 ASP A C 1
ATOM 1914 O O . ASP A 1 244 ? 36.835 -25.954 -33.365 1.00 79.19 244 ASP A O 1
ATOM 1918 N N . ARG A 1 245 ? 35.934 -23.973 -33.927 1.00 82.12 245 ARG A N 1
ATOM 1919 C CA . ARG A 1 245 ? 36.421 -23.984 -35.317 1.00 82.12 245 ARG A CA 1
ATOM 1920 C C . ARG A 1 245 ? 37.948 -24.017 -35.385 1.00 82.12 245 ARG A C 1
ATOM 1922 O O . ARG A 1 245 ? 38.492 -24.813 -36.149 1.00 82.12 245 ARG A O 1
ATOM 1929 N N . ARG A 1 246 ? 38.642 -23.215 -34.571 1.00 80.12 246 ARG A N 1
ATOM 1930 C CA . ARG A 1 246 ? 40.116 -23.198 -34.502 1.00 80.12 246 ARG A CA 1
ATOM 1931 C C . ARG A 1 246 ? 40.685 -24.514 -33.986 1.00 80.12 246 ARG A C 1
ATOM 1933 O O . ARG A 1 246 ? 41.634 -25.024 -34.577 1.00 80.12 246 ARG A O 1
ATOM 1940 N N . VAL A 1 247 ? 40.091 -25.088 -32.938 1.00 78.50 247 VAL A N 1
ATOM 1941 C CA . VAL A 1 247 ? 40.482 -26.405 -32.408 1.00 78.50 247 VAL A CA 1
ATOM 1942 C C . VAL A 1 247 ? 40.359 -27.460 -33.504 1.00 78.50 247 VAL A C 1
ATOM 1944 O O . VAL A 1 247 ? 41.347 -28.117 -33.806 1.00 78.50 247 VAL A O 1
ATOM 1947 N N . ARG A 1 248 ? 39.212 -27.543 -34.194 1.00 82.38 248 ARG A N 1
ATOM 1948 C CA . ARG A 1 248 ? 39.008 -28.510 -35.290 1.00 82.38 248 ARG A CA 1
ATOM 1949 C C . ARG A 1 248 ? 39.974 -28.312 -36.459 1.00 82.38 248 ARG A C 1
ATOM 1951 O O . ARG A 1 248 ? 40.441 -29.288 -37.037 1.00 82.38 248 ARG A O 1
ATOM 1958 N N . ALA A 1 249 ? 40.283 -27.064 -36.810 1.00 82.38 249 ALA A N 1
ATOM 1959 C CA . ALA A 1 249 ? 41.243 -26.753 -37.867 1.00 82.38 249 ALA A CA 1
ATOM 1960 C C . ALA A 1 249 ? 42.689 -27.131 -37.485 1.00 82.38 249 ALA A C 1
ATOM 1962 O O . ALA A 1 249 ? 43.482 -27.483 -38.357 1.00 82.38 249 ALA A O 1
ATOM 1963 N N . THR A 1 250 ? 43.030 -27.082 -36.191 1.00 76.75 250 THR A N 1
ATOM 1964 C CA . THR A 1 250 ? 44.401 -27.288 -35.690 1.00 76.75 250 THR A CA 1
ATOM 1965 C C . THR A 1 250 ? 44.662 -28.720 -35.218 1.00 76.75 250 THR A C 1
ATOM 1967 O O . THR A 1 250 ? 45.778 -29.211 -35.381 1.00 76.75 250 THR A O 1
ATOM 1970 N N . GLU A 1 251 ? 43.646 -29.436 -34.718 1.00 60.25 251 GLU A N 1
ATOM 1971 C CA . GLU A 1 251 ? 43.711 -30.871 -34.384 1.00 60.25 251 GLU A CA 1
ATOM 1972 C C . GLU A 1 251 ? 44.120 -31.731 -35.590 1.00 60.25 251 GLU A C 1
ATOM 1974 O O . GLU A 1 251 ? 44.714 -32.793 -35.419 1.00 60.25 251 GLU A O 1
ATOM 1979 N N . ALA A 1 252 ? 43.900 -31.237 -36.812 1.00 57.97 252 ALA A N 1
ATOM 1980 C CA . ALA A 1 252 ? 44.410 -31.845 -38.036 1.00 57.97 252 ALA A CA 1
ATOM 1981 C C . ALA A 1 252 ? 45.949 -31.770 -38.187 1.00 57.97 252 ALA A C 1
ATOM 1983 O O . ALA A 1 252 ? 46.493 -32.403 -39.091 1.00 57.97 252 ALA A O 1
ATOM 1984 N N . ARG A 1 253 ? 46.665 -30.997 -37.351 1.00 54.28 253 ARG A N 1
ATOM 1985 C CA . ARG A 1 253 ? 48.121 -30.783 -37.460 1.00 54.28 253 ARG A CA 1
ATOM 1986 C C . ARG A 1 253 ? 48.915 -30.943 -36.155 1.00 54.28 253 ARG A C 1
ATOM 1988 O O . ARG A 1 253 ? 49.988 -31.524 -36.234 1.00 54.28 253 ARG A O 1
ATOM 1995 N N . PHE A 1 254 ? 48.444 -30.506 -34.980 1.00 53.19 254 PHE A N 1
ATOM 1996 C CA . PHE A 1 254 ? 49.169 -30.674 -33.700 1.00 53.19 254 PHE A CA 1
ATOM 1997 C C . PHE A 1 254 ? 48.230 -30.671 -32.477 1.00 53.19 254 PHE A C 1
ATOM 1999 O O . PHE A 1 254 ? 47.233 -29.955 -32.452 1.00 53.19 254 PHE A O 1
ATOM 2006 N N . ARG A 1 255 ? 48.574 -31.438 -31.428 1.00 56.47 255 ARG A N 1
ATOM 2007 C CA . ARG A 1 255 ? 47.876 -31.447 -30.125 1.00 56.47 255 ARG A CA 1
ATOM 2008 C C . ARG A 1 255 ? 48.488 -30.394 -29.189 1.00 56.47 255 ARG A C 1
ATOM 2010 O O . ARG A 1 255 ? 49.436 -30.716 -28.478 1.00 56.47 255 ARG A O 1
ATOM 2017 N N . SER A 1 256 ? 47.978 -29.161 -29.170 1.00 68.06 256 SER A N 1
ATOM 2018 C CA . SER A 1 256 ? 48.368 -28.180 -28.141 1.00 68.06 256 SER A CA 1
ATOM 2019 C C . SER A 1 256 ? 47.333 -28.135 -27.011 1.00 68.06 256 SER A C 1
ATOM 2021 O O . SER A 1 256 ? 46.132 -28.005 -27.241 1.00 68.06 256 SER A O 1
ATOM 2023 N N . SER A 1 257 ? 47.793 -28.266 -25.766 1.00 78.31 257 SER A N 1
ATOM 2024 C CA . SER A 1 257 ? 46.954 -28.199 -24.560 1.00 78.31 257 SER A CA 1
ATOM 2025 C C . SER A 1 257 ? 46.276 -26.833 -24.380 1.00 78.31 257 SER A C 1
ATOM 2027 O O . SER A 1 257 ? 45.180 -26.756 -23.829 1.00 78.31 257 SER A O 1
ATOM 2029 N N . GLU A 1 258 ? 46.888 -25.762 -24.890 1.00 78.88 258 GLU A N 1
ATOM 2030 C CA . GLU A 1 258 ? 46.386 -24.385 -24.805 1.00 78.88 258 GLU A CA 1
ATOM 2031 C C . GLU A 1 258 ? 45.052 -24.181 -25.536 1.00 78.88 258 GLU A C 1
ATOM 2033 O O . GLU A 1 258 ? 44.158 -23.508 -25.018 1.00 78.88 258 GLU A O 1
ATOM 2038 N N . LEU A 1 259 ? 44.872 -24.798 -26.710 1.00 76.94 259 LEU A N 1
ATOM 2039 C CA . LEU A 1 259 ? 43.634 -24.678 -27.489 1.00 76.94 259 LEU A CA 1
ATOM 2040 C C . LEU A 1 259 ? 42.454 -25.381 -26.802 1.00 76.94 259 LEU A C 1
ATOM 2042 O O . LEU A 1 259 ? 41.330 -24.873 -26.823 1.00 76.94 259 LEU A O 1
ATOM 2046 N N . THR A 1 260 ? 42.713 -26.511 -26.141 1.00 77.19 260 THR A N 1
ATOM 2047 C CA . THR A 1 260 ? 41.714 -27.223 -25.332 1.00 77.19 260 THR A CA 1
ATOM 2048 C C . THR A 1 260 ? 41.272 -26.379 -24.137 1.00 77.19 260 THR A C 1
ATOM 2050 O O . THR A 1 260 ? 40.072 -26.279 -23.870 1.00 77.19 260 THR A O 1
ATOM 2053 N N . SER A 1 261 ? 42.212 -25.708 -23.465 1.00 82.50 261 SER A N 1
ATOM 2054 C CA . SER A 1 261 ? 41.906 -24.779 -22.371 1.00 82.50 261 SER A CA 1
ATOM 2055 C C . SER A 1 261 ? 41.081 -23.584 -22.852 1.00 82.50 261 SER A C 1
ATOM 2057 O O . SER A 1 261 ? 40.065 -23.264 -22.239 1.00 82.50 261 SER A O 1
ATOM 2059 N N . LEU A 1 262 ? 41.441 -22.970 -23.987 1.00 77.44 262 LEU A N 1
ATOM 2060 C CA . LEU A 1 262 ? 40.702 -21.839 -24.568 1.00 77.44 262 LEU A CA 1
ATOM 2061 C C . LEU A 1 262 ? 39.240 -22.203 -24.885 1.00 77.44 262 LEU A C 1
ATOM 2063 O O . LEU A 1 262 ? 38.322 -21.436 -24.591 1.00 77.44 262 LEU A O 1
ATOM 2067 N N . ARG A 1 263 ? 39.009 -23.401 -25.438 1.00 80.62 263 ARG A N 1
ATOM 2068 C CA . ARG A 1 263 ? 37.661 -23.935 -25.688 1.00 80.62 263 ARG A CA 1
ATOM 2069 C C . ARG A 1 263 ? 36.883 -24.150 -24.390 1.00 80.62 263 ARG A C 1
ATOM 2071 O O . ARG A 1 263 ? 35.697 -23.831 -24.346 1.00 80.62 263 ARG A O 1
ATOM 2078 N N . GLY A 1 264 ? 37.542 -24.667 -23.352 1.00 81.94 264 GLY A N 1
ATOM 2079 C CA . GLY A 1 264 ? 36.960 -24.843 -22.020 1.00 81.94 264 GLY A CA 1
ATOM 2080 C C . GLY A 1 264 ? 36.504 -23.519 -21.404 1.00 81.94 264 GLY A C 1
ATOM 2081 O O . GLY A 1 264 ? 35.350 -23.406 -20.993 1.00 81.94 264 GLY A O 1
ATOM 2082 N N . TYR A 1 265 ? 37.360 -22.494 -21.433 1.00 82.44 265 TYR A N 1
ATOM 2083 C CA . TYR A 1 265 ? 37.019 -21.153 -20.948 1.00 82.44 265 TYR A CA 1
ATOM 2084 C C . TYR A 1 265 ? 35.864 -20.524 -21.731 1.00 82.44 265 TYR A C 1
ATOM 2086 O O . TYR A 1 265 ? 34.922 -20.017 -21.127 1.00 82.44 265 TYR A O 1
ATOM 2094 N N . ALA A 1 266 ? 35.884 -20.607 -23.064 1.00 77.88 266 ALA A N 1
ATOM 2095 C CA . ALA A 1 266 ? 34.805 -20.069 -23.890 1.00 77.88 266 ALA A CA 1
ATOM 2096 C C . ALA A 1 266 ? 33.467 -20.801 -23.659 1.00 77.88 266 ALA A C 1
ATOM 2098 O O . ALA A 1 266 ? 32.404 -20.182 -23.699 1.00 77.88 266 ALA A O 1
ATOM 2099 N N . ALA A 1 267 ? 33.504 -22.111 -23.385 1.00 78.31 267 ALA A N 1
ATOM 2100 C CA . ALA A 1 267 ? 32.315 -22.880 -23.027 1.00 78.31 267 ALA A CA 1
ATOM 2101 C C . ALA A 1 267 ? 31.750 -22.451 -21.667 1.00 78.31 267 ALA A C 1
ATOM 2103 O O . ALA A 1 267 ? 30.538 -22.269 -21.540 1.00 78.31 267 ALA A O 1
ATOM 2104 N N . GLN A 1 268 ? 32.615 -22.267 -20.666 1.00 85.38 268 GLN A N 1
ATOM 2105 C CA . GLN A 1 268 ? 32.208 -21.819 -19.337 1.00 85.38 268 GLN A CA 1
ATOM 2106 C C . GLN A 1 268 ? 31.617 -20.402 -19.375 1.00 85.38 268 GLN A C 1
ATOM 2108 O O . GLN A 1 268 ? 30.516 -20.203 -18.863 1.00 85.38 268 GLN A O 1
ATOM 2113 N N . ASP A 1 269 ? 32.270 -19.453 -20.055 1.00 79.56 269 ASP A N 1
ATOM 2114 C CA . ASP A 1 269 ? 31.745 -18.090 -20.228 1.00 79.56 269 ASP A CA 1
ATOM 2115 C C . ASP A 1 269 ? 30.381 -18.110 -20.943 1.00 79.56 269 ASP A C 1
ATOM 2117 O O . ASP A 1 269 ? 29.424 -17.488 -20.482 1.00 79.56 269 ASP A O 1
ATOM 2121 N N . ALA A 1 270 ? 30.212 -18.924 -21.995 1.00 74.06 270 ALA A N 1
ATOM 2122 C CA . ALA A 1 270 ? 28.915 -19.076 -22.657 1.00 74.06 270 ALA A CA 1
ATOM 2123 C C . ALA A 1 270 ? 27.817 -19.622 -21.719 1.00 74.06 270 ALA A C 1
ATOM 2125 O O . ALA A 1 270 ? 26.666 -19.184 -21.806 1.00 74.06 270 ALA A O 1
ATOM 2126 N N . VAL A 1 271 ? 28.139 -20.551 -20.811 1.00 82.88 271 VAL A N 1
ATOM 2127 C CA . VAL A 1 271 ? 27.193 -21.057 -19.798 1.00 82.88 271 VAL A CA 1
ATOM 2128 C C . VAL A 1 271 ? 26.843 -19.971 -18.777 1.00 82.88 271 VAL A C 1
ATOM 2130 O O . VAL A 1 271 ? 25.664 -19.766 -18.482 1.00 82.88 271 VAL A O 1
ATOM 2133 N N . GLU A 1 272 ? 27.830 -19.234 -18.271 1.00 83.12 272 GLU A N 1
ATOM 2134 C CA . GLU A 1 272 ? 27.614 -18.147 -17.312 1.00 83.12 272 GLU A CA 1
ATOM 2135 C C . GLU A 1 272 ? 26.750 -17.026 -17.909 1.00 83.12 272 GLU A C 1
ATOM 2137 O O . GLU A 1 272 ? 25.769 -16.599 -17.286 1.00 83.12 272 GLU A O 1
ATOM 2142 N N . ARG A 1 273 ? 27.024 -16.611 -19.154 1.00 81.62 273 ARG A N 1
ATOM 2143 C CA . ARG A 1 273 ? 26.200 -15.617 -19.861 1.00 81.62 273 ARG A CA 1
ATOM 2144 C C . ARG A 1 273 ? 24.792 -16.126 -20.160 1.00 81.62 273 ARG A C 1
ATOM 2146 O O . ARG A 1 273 ? 23.839 -15.356 -20.042 1.00 81.62 273 ARG A O 1
ATOM 2153 N N . ARG A 1 274 ? 24.619 -17.416 -20.477 1.00 79.50 274 ARG A N 1
ATOM 2154 C CA . ARG A 1 274 ? 23.287 -18.029 -20.632 1.00 79.50 274 ARG A CA 1
ATOM 2155 C C . ARG A 1 274 ? 22.480 -17.926 -19.341 1.00 79.50 274 ARG A C 1
ATOM 2157 O O . ARG A 1 274 ? 21.312 -17.541 -19.382 1.00 79.50 274 ARG A O 1
ATOM 2164 N N . ASN A 1 275 ? 23.097 -18.246 -18.207 1.00 81.19 275 ASN A N 1
ATOM 2165 C CA . ASN A 1 275 ? 22.446 -18.168 -16.901 1.00 81.19 275 ASN A CA 1
ATOM 2166 C C . ASN A 1 275 ? 22.095 -16.714 -16.543 1.00 81.19 275 ASN A C 1
ATOM 2168 O O . ASN A 1 275 ? 21.008 -16.447 -16.030 1.00 81.19 275 ASN A O 1
ATOM 2172 N N . ALA A 1 276 ? 22.971 -15.753 -16.858 1.00 75.19 276 ALA A N 1
ATOM 2173 C CA . ALA A 1 276 ? 22.674 -14.328 -16.710 1.00 75.19 276 ALA A CA 1
ATOM 2174 C C . ALA A 1 276 ? 21.474 -13.892 -17.572 1.00 75.19 276 ALA A C 1
ATOM 2176 O O . ALA A 1 276 ? 20.560 -13.254 -17.053 1.00 75.19 276 ALA A O 1
ATOM 2177 N N . MET A 1 277 ? 21.422 -14.312 -18.843 1.00 82.81 277 MET A N 1
ATOM 2178 C CA . MET A 1 277 ? 20.283 -14.065 -19.734 1.00 82.81 277 MET A CA 1
ATOM 2179 C C . MET A 1 277 ? 18.984 -14.659 -19.181 1.00 82.81 277 MET A C 1
ATOM 2181 O O . MET A 1 277 ? 17.954 -13.992 -19.203 1.00 82.81 277 MET A O 1
ATOM 2185 N N . GLN A 1 278 ? 19.016 -15.890 -18.663 1.00 76.50 278 GLN A N 1
ATOM 2186 C CA . GLN A 1 278 ? 17.837 -16.530 -18.073 1.00 76.50 278 GLN A CA 1
ATOM 2187 C C . GLN A 1 278 ? 17.336 -15.792 -16.825 1.00 76.50 278 GLN A C 1
ATOM 2189 O O . GLN A 1 278 ? 16.130 -15.605 -16.681 1.00 76.50 278 GLN A O 1
ATOM 2194 N N . ARG A 1 279 ? 18.237 -15.316 -15.954 1.00 79.44 279 ARG A N 1
ATOM 2195 C CA . ARG A 1 279 ? 17.862 -14.489 -14.792 1.00 79.44 279 ARG A CA 1
ATOM 2196 C C . ARG A 1 279 ? 17.228 -13.164 -15.215 1.00 79.44 279 ARG A C 1
ATOM 2198 O O . ARG A 1 279 ? 16.193 -12.794 -14.666 1.00 79.44 279 ARG A O 1
ATOM 2205 N N . ALA A 1 280 ? 17.807 -12.484 -16.205 1.00 69.62 280 ALA A N 1
ATOM 2206 C CA . ALA A 1 280 ? 17.267 -11.229 -16.724 1.00 69.62 280 ALA A CA 1
ATOM 2207 C C . ALA A 1 280 ? 15.898 -11.428 -17.402 1.00 69.62 280 ALA A C 1
ATOM 2209 O O . ALA A 1 280 ? 14.976 -10.649 -17.173 1.00 69.62 280 ALA A O 1
ATOM 2210 N N . LEU A 1 281 ? 15.725 -12.524 -18.152 1.00 70.69 281 LEU A N 1
ATOM 2211 C CA . LEU A 1 281 ? 14.438 -12.905 -18.740 1.00 70.69 281 LEU A CA 1
ATOM 2212 C C . LEU A 1 281 ? 13.376 -13.154 -17.665 1.00 70.69 281 LEU A C 1
ATOM 2214 O O . LEU A 1 281 ? 12.266 -12.646 -17.783 1.00 70.69 281 LEU A O 1
ATOM 2218 N N . ALA A 1 282 ? 13.712 -13.898 -16.607 1.00 70.19 282 ALA A N 1
ATOM 2219 C CA . ALA A 1 282 ? 12.792 -14.162 -15.503 1.00 70.19 282 ALA A CA 1
ATOM 2220 C C . ALA A 1 282 ? 12.385 -12.869 -14.772 1.00 70.19 282 ALA A C 1
ATOM 2222 O O . ALA A 1 282 ? 11.215 -12.690 -14.430 1.00 70.19 282 ALA A O 1
ATOM 2223 N N . ALA A 1 283 ? 13.327 -11.940 -14.570 1.00 70.19 283 ALA A N 1
ATOM 2224 C CA . ALA A 1 283 ? 13.045 -10.629 -13.989 1.00 70.19 283 ALA A CA 1
ATOM 2225 C C . ALA A 1 283 ? 12.100 -9.805 -14.879 1.00 70.19 283 ALA A C 1
ATOM 2227 O O . ALA A 1 283 ? 11.082 -9.306 -14.396 1.00 70.19 283 ALA A O 1
ATOM 2228 N N . PHE A 1 284 ? 12.378 -9.727 -16.184 1.00 68.69 284 PHE A N 1
ATOM 2229 C CA . PHE A 1 284 ? 11.519 -9.043 -17.149 1.00 68.69 284 PHE A CA 1
ATOM 2230 C C . PHE A 1 284 ? 10.115 -9.662 -17.218 1.00 68.69 284 PHE A C 1
ATOM 2232 O O . PHE A 1 284 ? 9.117 -8.946 -17.135 1.00 68.69 284 PHE A O 1
ATOM 2239 N N . ALA A 1 285 ? 10.022 -10.990 -17.295 1.00 66.50 285 ALA A N 1
ATOM 2240 C CA . ALA A 1 285 ? 8.757 -11.718 -17.332 1.00 66.50 285 ALA A CA 1
ATOM 2241 C C . ALA A 1 285 ? 7.907 -11.462 -16.077 1.00 66.50 285 ALA A C 1
ATOM 2243 O O . ALA A 1 285 ? 6.705 -11.201 -16.177 1.00 66.50 285 ALA A O 1
ATOM 2244 N N . LYS A 1 286 ? 8.541 -11.432 -14.896 1.00 69.56 286 LYS A N 1
ATOM 2245 C CA . LYS A 1 286 ? 7.894 -11.048 -13.635 1.00 69.56 286 LYS A CA 1
ATOM 2246 C C . LYS A 1 286 ? 7.311 -9.634 -13.721 1.00 69.56 286 LYS A C 1
ATOM 2248 O O . LYS A 1 286 ? 6.142 -9.446 -13.395 1.00 69.56 286 LYS A O 1
ATOM 2253 N N . GLN A 1 287 ? 8.072 -8.655 -14.207 1.00 68.38 287 GLN A N 1
ATOM 2254 C CA . GLN A 1 287 ? 7.597 -7.271 -14.343 1.00 68.38 287 GLN A CA 1
ATOM 2255 C C . GLN A 1 287 ? 6.465 -7.130 -15.373 1.00 68.38 287 GLN A C 1
ATOM 2257 O O . GLN A 1 287 ? 5.468 -6.449 -15.130 1.00 68.38 287 GLN A O 1
ATOM 2262 N N . ALA A 1 288 ? 6.565 -7.829 -16.502 1.00 64.12 288 ALA A N 1
ATOM 2263 C CA . ALA A 1 288 ? 5.533 -7.822 -17.530 1.00 64.12 288 ALA A CA 1
ATOM 2264 C C . ALA A 1 288 ? 4.218 -8.459 -17.042 1.00 64.12 288 ALA A C 1
ATOM 2266 O O . ALA A 1 288 ? 3.134 -7.969 -17.369 1.00 64.12 288 ALA A O 1
ATOM 2267 N N . SER A 1 289 ? 4.302 -9.494 -16.198 1.00 69.62 289 SER A N 1
ATOM 2268 C CA . SER A 1 289 ? 3.126 -10.110 -15.575 1.00 69.62 289 SER A CA 1
ATOM 2269 C C . SER A 1 289 ? 2.393 -9.162 -14.617 1.00 69.62 289 SER A C 1
ATOM 2271 O O . SER A 1 289 ? 1.163 -9.118 -14.635 1.00 69.62 289 SER A O 1
ATOM 2273 N N . TRP A 1 290 ? 3.119 -8.328 -13.862 1.00 69.94 290 TRP A N 1
ATOM 2274 C CA . TRP A 1 290 ? 2.519 -7.294 -13.013 1.00 69.94 290 TRP A CA 1
ATOM 2275 C C . TRP A 1 290 ? 1.770 -6.238 -13.825 1.00 69.94 290 TRP A C 1
ATOM 2277 O O . TRP A 1 290 ? 0.649 -5.872 -13.474 1.00 69.94 290 TRP A O 1
ATOM 2287 N N . ARG A 1 291 ? 2.341 -5.796 -14.955 1.00 72.94 291 ARG A N 1
ATOM 2288 C CA . ARG A 1 291 ? 1.647 -4.876 -15.868 1.00 72.94 291 ARG A CA 1
ATOM 2289 C C . ARG A 1 291 ? 0.342 -5.466 -16.375 1.00 72.94 291 ARG A C 1
ATOM 2291 O O . ARG A 1 291 ? -0.669 -4.774 -16.428 1.00 72.94 291 ARG A O 1
ATOM 2298 N N . GLN A 1 292 ? 0.376 -6.739 -16.761 1.00 72.75 292 GLN A N 1
ATOM 2299 C CA . GLN A 1 292 ? -0.802 -7.430 -17.257 1.00 72.75 292 GLN A CA 1
ATOM 2300 C C . GLN A 1 292 ? -1.872 -7.565 -16.170 1.00 72.75 292 GLN A C 1
ATOM 2302 O O . GLN A 1 292 ? -3.045 -7.376 -16.470 1.00 72.75 292 GLN A O 1
ATOM 2307 N N . LEU A 1 293 ? -1.481 -7.826 -14.919 1.00 72.75 293 LEU A N 1
ATOM 2308 C CA . LEU A 1 293 ? -2.407 -7.861 -13.788 1.00 72.75 293 LEU A CA 1
ATOM 2309 C C . LEU A 1 293 ? -3.097 -6.508 -13.567 1.00 72.75 293 LEU A C 1
ATOM 2311 O O . LEU A 1 293 ? -4.308 -6.482 -13.361 1.00 72.75 293 LEU A O 1
ATOM 2315 N N . ILE A 1 294 ? -2.353 -5.399 -13.641 1.00 77.00 294 ILE A N 1
ATOM 2316 C CA . ILE A 1 294 ? -2.923 -4.047 -13.520 1.00 77.00 294 ILE A CA 1
ATOM 2317 C C . ILE A 1 294 ? -3.907 -3.782 -14.645 1.00 77.00 294 ILE A C 1
ATOM 2319 O O . ILE A 1 294 ? -5.051 -3.437 -14.377 1.00 77.00 294 ILE A O 1
ATOM 2323 N N . VAL A 1 295 ? -3.484 -3.995 -15.895 1.00 78.75 295 VAL A N 1
ATOM 2324 C CA . VAL A 1 295 ? -4.349 -3.783 -17.062 1.00 78.75 295 VAL A CA 1
ATOM 2325 C C . VAL A 1 295 ? -5.613 -4.627 -16.942 1.00 78.75 295 VAL A C 1
ATOM 2327 O O . VAL A 1 295 ? -6.702 -4.091 -17.092 1.00 78.75 295 VAL A O 1
ATOM 2330 N N . GLN A 1 296 ? -5.491 -5.911 -16.595 1.00 79.31 296 GLN A N 1
ATOM 2331 C CA . GLN A 1 296 ? -6.648 -6.788 -16.430 1.00 79.31 296 GLN A CA 1
ATOM 2332 C C . GLN A 1 296 ? -7.573 -6.307 -15.308 1.00 79.31 296 GLN A C 1
ATOM 2334 O O . GLN A 1 296 ? -8.774 -6.240 -15.509 1.00 79.31 296 GLN A O 1
ATOM 2339 N N . THR A 1 297 ? -7.027 -5.929 -14.151 1.00 79.88 297 THR A N 1
ATOM 2340 C CA . THR A 1 297 ? -7.818 -5.428 -13.016 1.00 79.88 297 THR A CA 1
ATOM 2341 C C . THR A 1 297 ? -8.567 -4.146 -13.377 1.00 79.88 297 THR A C 1
ATOM 2343 O O . THR A 1 297 ? -9.739 -3.995 -13.044 1.00 79.88 297 THR A O 1
ATOM 2346 N N . CYS A 1 298 ? -7.910 -3.238 -14.096 1.00 82.25 298 CYS A N 1
ATOM 2347 C CA . CYS A 1 298 ? -8.512 -2.003 -14.575 1.00 82.25 298 CYS A CA 1
ATOM 2348 C C . CYS A 1 298 ? -9.602 -2.256 -15.630 1.00 82.25 298 CYS A C 1
ATOM 2350 O O . CYS A 1 298 ? -10.640 -1.603 -15.576 1.00 82.25 298 CYS A O 1
ATOM 2352 N N . GLU A 1 299 ? -9.396 -3.191 -16.561 1.00 83.88 299 GLU A N 1
ATOM 2353 C CA . GLU A 1 299 ? -10.402 -3.560 -17.568 1.00 83.88 299 GLU A CA 1
ATOM 2354 C C . GLU A 1 299 ? -11.595 -4.308 -16.953 1.00 83.88 299 GLU A C 1
ATOM 2356 O O . GLU A 1 299 ? -12.735 -3.976 -17.270 1.00 83.88 299 GLU A O 1
ATOM 2361 N N . ASP A 1 300 ? -11.362 -5.238 -16.018 1.00 81.62 300 ASP A N 1
ATOM 2362 C CA . ASP A 1 300 ? -12.424 -5.914 -15.257 1.00 81.62 300 ASP A CA 1
ATOM 2363 C C . ASP A 1 300 ? -13.311 -4.873 -14.547 1.00 81.62 300 ASP A C 1
ATOM 2365 O O . ASP A 1 300 ? -14.540 -4.934 -14.608 1.00 81.62 300 ASP A O 1
ATOM 2369 N N . PHE A 1 301 ? -12.684 -3.880 -13.903 1.00 85.06 301 PHE A N 1
ATOM 2370 C CA . PHE A 1 301 ? -13.383 -2.802 -13.206 1.00 85.06 301 PHE A CA 1
ATOM 2371 C C . PHE A 1 301 ? -14.145 -1.881 -14.167 1.00 85.06 301 PHE A C 1
ATOM 2373 O O . PHE A 1 301 ? -15.292 -1.526 -13.897 1.00 85.06 301 PHE A O 1
ATOM 2380 N N . ARG A 1 302 ? -13.539 -1.512 -15.308 1.00 85.94 302 ARG A N 1
ATOM 2381 C CA . ARG A 1 302 ? -14.224 -0.742 -16.361 1.00 85.94 302 ARG A CA 1
ATOM 2382 C C . ARG A 1 302 ? -15.483 -1.456 -16.826 1.00 85.94 302 ARG A C 1
ATOM 2384 O O . ARG A 1 302 ? -16.533 -0.826 -16.910 1.00 85.94 302 ARG A O 1
ATOM 2391 N N . GLN A 1 303 ? -15.368 -2.752 -17.107 1.00 85.81 303 GLN A N 1
ATOM 2392 C CA . GLN A 1 303 ? -16.474 -3.568 -17.589 1.00 85.81 303 GLN A CA 1
ATOM 2393 C C . GLN A 1 303 ? -17.588 -3.693 -16.542 1.00 85.81 303 GLN A C 1
ATOM 2395 O O . GLN A 1 303 ? -18.758 -3.631 -16.899 1.00 85.81 303 GLN A O 1
ATOM 2400 N N . ALA A 1 304 ? -17.246 -3.825 -15.258 1.00 82.00 304 ALA A N 1
ATOM 2401 C CA . ALA A 1 304 ? -18.225 -3.917 -14.174 1.00 82.00 304 ALA A CA 1
ATOM 2402 C C . ALA A 1 304 ? -19.001 -2.609 -13.909 1.00 82.00 304 ALA A C 1
ATOM 2404 O O . ALA A 1 304 ? -20.036 -2.637 -13.241 1.00 82.00 304 ALA A O 1
ATOM 2405 N N . HIS A 1 305 ? -18.506 -1.469 -14.400 1.00 86.75 305 HIS A N 1
ATOM 2406 C CA . HIS A 1 305 ? -19.067 -0.139 -14.137 1.00 86.75 305 HIS A CA 1
ATOM 2407 C C . HIS A 1 305 ? -19.368 0.676 -15.404 1.00 86.75 305 HIS A C 1
ATOM 2409 O O . HIS A 1 305 ? -19.522 1.894 -15.317 1.00 86.75 305 HIS A O 1
ATOM 2415 N N . ASP A 1 306 ? -19.442 0.022 -16.567 1.00 91.00 306 ASP A N 1
ATOM 2416 C CA . ASP A 1 306 ? -19.776 0.636 -17.860 1.00 91.00 306 ASP A CA 1
ATOM 2417 C C . ASP A 1 306 ? -18.907 1.863 -18.224 1.00 91.00 306 ASP A C 1
ATOM 2419 O O . ASP A 1 306 ? -19.367 2.828 -18.840 1.00 91.00 306 ASP A O 1
ATOM 2423 N N . ILE A 1 307 ? -17.620 1.844 -17.853 1.00 89.50 307 ILE A N 1
ATOM 2424 C CA . ILE A 1 307 ? -16.682 2.940 -18.143 1.00 89.50 307 ILE A CA 1
ATOM 2425 C C . ILE A 1 307 ? -16.110 2.772 -19.566 1.00 89.50 307 ILE A C 1
ATOM 2427 O O . ILE A 1 307 ? -15.510 1.733 -19.858 1.00 89.50 307 ILE A O 1
ATOM 2431 N N . PRO A 1 308 ? -16.201 3.785 -20.454 1.00 90.56 308 PRO A N 1
ATOM 2432 C CA . PRO A 1 308 ? -15.677 3.695 -21.817 1.00 90.56 308 PRO A CA 1
ATOM 2433 C C . PRO A 1 308 ? -14.159 3.465 -21.879 1.00 90.56 308 PRO A C 1
ATOM 2435 O O . PRO A 1 308 ? -13.381 4.124 -21.187 1.00 90.56 308 PRO A O 1
ATOM 2438 N N . THR A 1 309 ? -13.709 2.612 -22.805 1.00 87.25 309 THR A N 1
ATOM 2439 C CA . THR A 1 309 ? -12.274 2.359 -23.055 1.00 87.25 309 THR A CA 1
ATOM 2440 C C . THR A 1 309 ? -11.520 3.596 -23.554 1.00 87.25 309 THR A C 1
ATOM 2442 O O . THR A 1 309 ? -10.308 3.696 -23.363 1.00 87.25 309 THR A O 1
ATOM 2445 N N . SER A 1 310 ? -12.228 4.564 -24.147 1.00 89.00 310 SER A N 1
ATOM 2446 C CA . SER A 1 310 ? -11.679 5.847 -24.604 1.00 89.00 310 SER A CA 1
ATOM 2447 C C . SER A 1 310 ? -11.286 6.795 -23.468 1.00 89.00 310 SER A C 1
ATOM 2449 O O . SER A 1 310 ? -10.572 7.768 -23.703 1.00 89.00 310 SER A O 1
ATOM 2451 N N . ASP A 1 311 ? -11.738 6.546 -22.237 1.00 88.25 311 ASP A N 1
ATOM 2452 C CA . ASP A 1 311 ? -11.418 7.385 -21.086 1.00 88.25 311 ASP A CA 1
ATOM 2453 C C . ASP A 1 311 ? -10.039 7.034 -20.519 1.00 88.25 311 ASP A C 1
ATOM 2455 O O . ASP A 1 311 ? -9.896 6.249 -19.578 1.00 88.25 311 ASP A O 1
ATOM 2459 N N . ALA A 1 312 ? -8.998 7.613 -21.118 1.00 80.56 312 ALA A N 1
ATOM 2460 C CA . ALA A 1 312 ? -7.610 7.382 -20.723 1.00 80.56 312 ALA A CA 1
ATOM 2461 C C . ALA A 1 312 ? -7.285 7.860 -19.291 1.00 80.56 312 ALA A C 1
ATOM 2463 O O . ALA A 1 312 ? -6.303 7.407 -18.710 1.00 80.56 312 ALA A O 1
ATOM 2464 N N . GLY A 1 313 ? -8.097 8.755 -18.714 1.00 84.69 313 GLY A N 1
ATOM 2465 C CA . GLY A 1 313 ? -7.839 9.367 -17.407 1.00 84.69 313 GLY A CA 1
ATOM 2466 C C . GLY A 1 313 ? -8.533 8.693 -16.222 1.00 84.69 313 GLY A C 1
ATOM 2467 O O . GLY A 1 313 ? -8.306 9.113 -15.089 1.00 84.69 313 GLY A O 1
ATOM 2468 N N . PHE A 1 314 ? -9.382 7.684 -16.446 1.00 87.62 314 PHE A N 1
ATOM 2469 C CA . PHE A 1 314 ? -10.232 7.138 -15.380 1.00 87.62 314 PHE A CA 1
ATOM 2470 C C . PHE A 1 314 ? -9.436 6.522 -14.214 1.00 87.62 314 PHE A C 1
ATOM 2472 O O . PHE A 1 314 ? -9.833 6.706 -13.067 1.00 87.62 314 PHE A O 1
ATOM 2479 N N . ILE A 1 315 ? -8.305 5.849 -14.490 1.00 82.12 315 ILE A N 1
ATOM 2480 C CA . ILE A 1 315 ? -7.451 5.223 -13.461 1.00 82.12 315 ILE A CA 1
ATOM 2481 C C . ILE A 1 315 ? -6.965 6.288 -12.486 1.00 82.12 315 ILE A C 1
ATOM 2483 O O . ILE A 1 315 ? -7.135 6.131 -11.281 1.00 82.12 315 ILE A O 1
ATOM 2487 N N . ASN A 1 316 ? -6.408 7.377 -13.023 1.00 82.94 316 ASN A N 1
ATOM 2488 C CA . ASN A 1 316 ? -5.854 8.463 -12.223 1.00 82.94 316 ASN A CA 1
ATOM 2489 C C . ASN A 1 316 ? -6.962 9.125 -11.406 1.00 82.94 316 ASN A C 1
ATOM 2491 O O . ASN A 1 316 ? -6.867 9.158 -10.191 1.00 82.94 316 ASN A O 1
ATOM 2495 N N . ARG A 1 317 ? -8.080 9.517 -12.034 1.00 87.25 317 ARG A N 1
ATOM 2496 C CA . ARG A 1 317 ? -9.181 10.175 -11.307 1.00 87.25 317 ARG A CA 1
ATOM 2497 C C . ARG A 1 317 ? -9.761 9.308 -10.189 1.00 87.25 317 ARG A C 1
ATOM 2499 O O . ARG A 1 317 ? -10.121 9.829 -9.137 1.00 87.25 317 ARG A O 1
ATOM 2506 N N . LEU A 1 318 ? -9.881 8.001 -10.417 1.00 83.25 318 LEU A N 1
ATOM 2507 C CA . LEU A 1 318 ? -10.394 7.077 -9.412 1.00 83.25 318 LEU A CA 1
ATOM 2508 C C . LEU A 1 318 ? -9.393 6.874 -8.270 1.00 83.25 318 LEU A C 1
ATOM 2510 O O . LEU A 1 318 ? -9.796 6.876 -7.107 1.00 83.25 318 LEU A O 1
ATOM 2514 N N . ALA A 1 319 ? -8.105 6.727 -8.591 1.00 80.12 319 ALA A N 1
ATOM 2515 C CA . ALA A 1 319 ? -7.044 6.654 -7.596 1.00 80.12 319 ALA A CA 1
ATOM 2516 C C . ALA A 1 319 ? -6.987 7.939 -6.755 1.00 80.12 319 ALA A C 1
ATOM 2518 O O . ALA A 1 319 ? -7.078 7.845 -5.534 1.00 80.12 319 ALA A O 1
ATOM 2519 N N . ASP A 1 320 ? -6.977 9.112 -7.395 1.00 83.38 320 ASP A N 1
ATOM 2520 C CA . ASP A 1 320 ? -6.973 10.430 -6.748 1.00 83.38 320 ASP A CA 1
ATOM 2521 C C . ASP A 1 320 ? -8.178 10.595 -5.804 1.00 83.38 320 ASP A C 1
ATOM 2523 O O . ASP A 1 320 ? -8.059 11.079 -4.676 1.00 83.38 320 ASP A O 1
ATOM 2527 N N . GLN A 1 321 ? -9.366 10.146 -6.231 1.00 86.38 321 GLN A N 1
ATOM 2528 C CA . GLN A 1 321 ? -10.574 10.205 -5.406 1.00 86.38 321 GLN A CA 1
ATOM 2529 C C . GLN A 1 321 ? -10.445 9.354 -4.134 1.00 86.38 321 GLN A C 1
ATOM 2531 O O . GLN A 1 321 ? -10.888 9.772 -3.059 1.00 86.38 321 GLN A O 1
ATOM 2536 N N . TRP A 1 322 ? -9.894 8.145 -4.245 1.00 89.44 322 TRP A N 1
ATOM 2537 C CA . TRP A 1 322 ? -9.743 7.239 -3.106 1.00 89.44 322 TRP A CA 1
ATOM 2538 C C . TRP A 1 322 ? -8.575 7.606 -2.202 1.00 89.44 322 TRP A C 1
ATOM 2540 O O . TRP A 1 322 ? -8.701 7.484 -0.985 1.00 89.44 322 TRP A O 1
ATOM 2550 N N . GLU A 1 323 ? -7.497 8.130 -2.770 1.00 88.69 323 GLU A N 1
ATOM 2551 C CA . GLU A 1 323 ? -6.416 8.781 -2.042 1.00 88.69 323 GLU A CA 1
ATOM 2552 C C . GLU A 1 323 ? -6.959 9.900 -1.148 1.00 88.69 323 GLU A C 1
ATOM 2554 O O . GLU A 1 323 ? -6.740 9.877 0.065 1.00 88.69 323 GLU A O 1
ATOM 2559 N N . LEU A 1 324 ? -7.761 10.815 -1.703 1.00 86.62 324 LEU A N 1
ATOM 2560 C CA . LEU A 1 324 ? -8.365 11.898 -0.930 1.00 86.62 324 LEU A CA 1
ATOM 2561 C C . LEU A 1 324 ? -9.260 11.366 0.199 1.00 86.62 324 LEU A C 1
ATOM 2563 O O . LEU A 1 324 ? -9.213 11.871 1.322 1.00 86.62 324 LEU A O 1
ATOM 2567 N N . LYS A 1 325 ? -10.069 10.333 -0.071 1.00 89.56 325 LYS A N 1
ATOM 2568 C CA . LYS A 1 325 ? -10.925 9.702 0.949 1.00 89.56 325 LYS A CA 1
ATOM 2569 C C . LYS A 1 325 ? -10.110 9.053 2.069 1.00 89.56 325 LYS A C 1
ATOM 2571 O O . LYS A 1 325 ? -10.494 9.187 3.230 1.00 89.56 325 LYS A O 1
ATOM 2576 N N . LEU A 1 326 ? -9.008 8.378 1.744 1.00 90.25 326 LEU A N 1
ATOM 2577 C CA . LEU A 1 326 ? -8.112 7.773 2.732 1.00 90.25 326 LEU A CA 1
ATOM 2578 C C . LEU A 1 326 ? -7.413 8.840 3.580 1.00 90.25 326 LEU A C 1
ATOM 2580 O O . LEU A 1 326 ? -7.429 8.741 4.804 1.00 90.25 326 LEU A O 1
ATOM 2584 N N . LEU A 1 327 ? -6.891 9.904 2.964 1.00 88.88 327 LEU A N 1
ATOM 2585 C CA . LEU A 1 327 ? -6.298 11.035 3.689 1.00 88.88 327 LEU A CA 1
ATOM 2586 C C . LEU A 1 327 ? -7.303 11.681 4.653 1.00 88.88 327 LEU A C 1
ATOM 2588 O O . LEU A 1 327 ? -6.984 11.912 5.820 1.00 88.88 327 LEU A O 1
ATOM 2592 N N . GLN A 1 328 ? -8.547 11.885 4.212 1.00 88.31 328 GLN A N 1
ATOM 2593 C CA . GLN A 1 328 ? -9.625 12.370 5.078 1.00 88.31 328 GLN A CA 1
ATOM 2594 C C . GLN A 1 328 ? -9.943 11.394 6.217 1.00 88.31 328 GLN A C 1
ATOM 2596 O O . GLN A 1 328 ? -10.230 11.831 7.333 1.00 88.31 328 GLN A O 1
ATOM 2601 N N . ALA A 1 329 ? -9.895 10.085 5.963 1.00 89.75 329 ALA A N 1
ATOM 2602 C CA . ALA A 1 329 ? -10.104 9.069 6.987 1.00 89.75 329 ALA A CA 1
ATOM 2603 C C . ALA A 1 329 ? -8.997 9.105 8.052 1.00 89.75 329 ALA A C 1
ATOM 2605 O O . ALA A 1 329 ? -9.311 9.081 9.243 1.00 89.75 329 ALA A O 1
ATOM 2606 N N . PHE A 1 330 ? -7.727 9.257 7.663 1.00 91.62 330 PHE A N 1
ATOM 2607 C CA . PHE A 1 330 ? -6.625 9.447 8.614 1.00 91.62 330 PHE A CA 1
ATOM 2608 C C . PHE A 1 330 ? -6.777 10.749 9.408 1.00 91.62 330 PHE A C 1
ATOM 2610 O O . PHE A 1 330 ? -6.681 10.743 10.636 1.00 91.62 330 PHE A O 1
ATOM 2617 N N . GLN A 1 331 ? -7.111 11.855 8.736 1.00 88.06 331 GLN A N 1
ATOM 2618 C CA . GLN A 1 331 ? -7.319 13.158 9.373 1.00 88.06 331 GLN A CA 1
ATOM 2619 C C . GLN A 1 331 ? -8.448 13.122 10.416 1.00 88.06 331 GLN A C 1
ATOM 2621 O O . GLN A 1 331 ? -8.337 13.724 11.486 1.00 88.06 331 GLN A O 1
ATOM 2626 N N . ARG A 1 332 ? -9.534 12.396 10.125 1.00 87.56 332 ARG A N 1
ATOM 2627 C CA . ARG A 1 332 ? -10.668 12.197 11.042 1.00 87.56 332 ARG A CA 1
ATOM 2628 C C . ARG A 1 332 ? -10.388 11.158 12.129 1.00 87.56 332 ARG A C 1
ATOM 2630 O O . ARG A 1 332 ? -11.199 11.019 13.039 1.00 87.56 332 ARG A O 1
ATOM 2637 N N . GLY A 1 333 ? -9.272 10.431 12.053 1.00 87.81 333 GLY A N 1
ATOM 2638 C CA . GLY A 1 333 ? -8.996 9.301 12.935 1.00 87.81 333 GLY A CA 1
ATOM 2639 C C . GLY A 1 333 ? -10.017 8.179 12.768 1.00 87.81 333 GLY A C 1
ATOM 2640 O O . GLY A 1 333 ? -10.475 7.626 13.757 1.00 87.81 333 GLY A O 1
ATOM 2641 N N . GLN A 1 334 ? -10.427 7.902 11.532 1.00 88.50 334 GLN A N 1
ATOM 2642 C CA . GLN A 1 334 ? -11.206 6.717 11.151 1.00 88.50 334 GLN A CA 1
ATOM 2643 C C . GLN A 1 334 ? -10.308 5.575 10.668 1.00 88.50 334 GLN A C 1
ATOM 2645 O O . GLN A 1 334 ? -10.747 4.433 10.617 1.00 88.50 334 GLN A O 1
ATOM 2650 N N . LEU A 1 335 ? -9.060 5.889 10.321 1.00 92.06 335 LEU A N 1
ATOM 2651 C CA . LEU A 1 335 ? -8.003 4.933 10.028 1.00 92.06 335 LEU A CA 1
ATOM 2652 C C . LEU A 1 335 ? -6.717 5.386 10.715 1.00 92.06 335 LEU A C 1
ATOM 2654 O O . LEU A 1 335 ? -6.511 6.584 10.937 1.00 92.06 335 LEU A O 1
ATOM 2658 N N . GLN A 1 336 ? -5.844 4.431 11.013 1.00 93.06 336 GLN A N 1
ATOM 2659 C CA . GLN A 1 336 ? -4.486 4.689 11.466 1.00 93.06 336 GLN A CA 1
ATOM 2660 C C . GLN A 1 336 ? -3.505 4.394 10.331 1.00 93.06 336 GLN A C 1
ATOM 2662 O O . GLN A 1 336 ? -3.531 3.316 9.740 1.00 93.06 336 GLN A O 1
ATOM 2667 N N . CYS A 1 337 ? -2.644 5.361 10.021 1.00 93.38 337 CYS A N 1
ATOM 2668 C CA . CYS A 1 337 ? -1.516 5.138 9.127 1.00 93.38 337 CYS A CA 1
ATOM 2669 C C . CYS A 1 337 ? -0.297 4.798 9.977 1.00 93.38 337 CYS A C 1
ATOM 2671 O O . CYS A 1 337 ? 0.044 5.533 10.908 1.00 93.38 337 CYS A O 1
ATOM 2673 N N . LEU A 1 338 ? 0.354 3.700 9.633 1.00 90.69 338 LEU A N 1
ATOM 2674 C CA . LEU A 1 338 ? 1.601 3.253 10.224 1.00 90.69 338 LEU A CA 1
ATOM 2675 C C . LEU A 1 338 ? 2.749 3.558 9.263 1.00 90.69 338 LEU A C 1
ATOM 2677 O O . LEU A 1 338 ? 2.549 3.629 8.050 1.00 90.69 338 LEU A O 1
ATOM 2681 N N . GLY A 1 339 ? 3.950 3.740 9.788 1.00 89.69 339 GLY A N 1
ATOM 2682 C CA . GLY A 1 339 ? 5.151 3.913 8.982 1.00 89.69 339 GLY A CA 1
ATOM 2683 C C . GLY A 1 339 ? 6.409 3.805 9.828 1.00 89.69 339 GLY A C 1
ATOM 2684 O O . GLY A 1 339 ? 6.345 3.610 11.042 1.00 89.69 339 GLY A O 1
ATOM 2685 N N . ARG A 1 340 ? 7.563 3.931 9.179 1.00 85.19 340 ARG A N 1
ATOM 2686 C CA . ARG A 1 340 ? 8.872 3.964 9.842 1.00 85.19 340 ARG A CA 1
ATOM 2687 C C . ARG A 1 340 ? 9.572 5.271 9.530 1.00 85.19 340 ARG A C 1
ATOM 2689 O O . ARG A 1 340 ? 9.495 5.743 8.402 1.00 85.19 340 ARG A O 1
ATOM 2696 N N . ARG A 1 341 ? 10.271 5.844 10.509 1.00 81.56 341 ARG A N 1
ATOM 2697 C CA . ARG A 1 341 ? 11.058 7.077 10.313 1.00 81.56 341 ARG A CA 1
ATOM 2698 C C . ARG A 1 341 ? 12.397 6.838 9.622 1.00 81.56 341 ARG A C 1
ATOM 2700 O O . ARG A 1 341 ? 12.973 7.763 9.064 1.00 81.56 341 ARG A O 1
ATOM 2707 N N . ASP A 1 342 ? 12.916 5.619 9.707 1.00 79.62 342 ASP A N 1
ATOM 2708 C CA . ASP A 1 342 ? 14.062 5.170 8.930 1.00 79.62 342 ASP A CA 1
ATOM 2709 C C . ASP A 1 342 ? 14.005 3.645 8.734 1.00 79.62 342 ASP A C 1
ATOM 2711 O O . ASP A 1 342 ? 13.202 2.949 9.356 1.00 79.62 342 ASP A O 1
ATOM 2715 N N . GLY A 1 343 ? 14.853 3.115 7.851 1.00 74.19 343 GLY A N 1
ATOM 2716 C CA . GLY A 1 343 ? 14.909 1.675 7.576 1.00 74.19 343 GLY A CA 1
ATOM 2717 C C . GLY A 1 343 ? 15.589 0.836 8.667 1.00 74.19 343 GLY A C 1
ATOM 2718 O O . GLY A 1 343 ? 15.633 -0.385 8.538 1.00 74.19 343 GLY A O 1
ATOM 2719 N N . SER A 1 344 ? 16.150 1.466 9.702 1.00 76.81 344 SER A N 1
ATOM 2720 C CA . SER A 1 344 ? 16.814 0.817 10.838 1.00 76.81 344 SER A CA 1
ATOM 2721 C C . SER A 1 344 ? 15.853 0.500 11.991 1.00 76.81 344 SER A C 1
ATOM 2723 O O . SER A 1 344 ? 16.079 -0.465 12.723 1.00 76.81 344 SER A O 1
ATOM 2725 N N . ILE A 1 345 ? 14.755 1.251 12.122 1.00 77.56 345 ILE A N 1
ATOM 2726 C CA . ILE A 1 345 ? 13.694 0.997 13.101 1.00 77.56 345 ILE A CA 1
ATOM 2727 C C . ILE A 1 345 ? 12.833 -0.182 12.626 1.00 77.56 345 ILE A C 1
ATOM 2729 O O . ILE A 1 345 ? 12.271 -0.181 11.530 1.00 77.56 345 ILE A O 1
ATOM 2733 N N . LEU A 1 346 ? 12.727 -1.214 13.467 1.00 73.50 346 LEU A N 1
ATOM 2734 C CA . LEU A 1 346 ? 11.964 -2.429 13.159 1.00 73.50 346 LEU A CA 1
ATOM 2735 C C . LEU A 1 346 ? 10.466 -2.291 13.467 1.00 73.50 346 LEU A C 1
ATOM 2737 O O . LEU A 1 346 ? 9.649 -2.951 12.820 1.00 73.50 346 LEU A O 1
ATOM 2741 N N . GLU A 1 347 ? 10.105 -1.444 14.428 1.00 81.44 347 GLU A N 1
ATOM 2742 C CA . GLU A 1 347 ? 8.723 -1.260 14.873 1.00 81.44 347 GLU A CA 1
ATOM 2743 C C . GLU A 1 347 ? 7.972 -0.245 14.005 1.00 81.44 347 GLU A C 1
ATOM 2745 O O . GLU A 1 347 ? 8.543 0.713 13.485 1.00 81.44 347 GLU A O 1
ATOM 2750 N N . TRP A 1 348 ? 6.675 -0.483 13.821 1.00 85.75 348 TRP A N 1
ATOM 2751 C CA . TRP A 1 348 ? 5.790 0.432 13.113 1.00 85.75 348 TRP A CA 1
ATOM 2752 C C . TRP A 1 348 ? 5.298 1.515 14.067 1.00 85.75 348 TRP A C 1
ATOM 2754 O O . TRP A 1 348 ? 4.722 1.216 15.112 1.00 85.75 348 TRP A O 1
ATOM 2764 N N . GLU A 1 349 ? 5.484 2.776 13.691 1.00 90.81 349 GLU A N 1
ATOM 2765 C CA . GLU A 1 349 ? 4.973 3.916 14.444 1.00 90.81 349 GLU A CA 1
ATOM 2766 C C . GLU A 1 349 ? 3.716 4.474 13.777 1.00 90.81 349 GLU A C 1
ATOM 2768 O O . GLU A 1 349 ? 3.611 4.558 12.551 1.00 90.81 349 GLU A O 1
ATOM 2773 N N . ALA A 1 350 ? 2.759 4.902 14.598 1.00 91.12 350 ALA A N 1
ATOM 2774 C CA . ALA A 1 350 ? 1.593 5.621 14.120 1.00 91.12 350 ALA A CA 1
ATOM 2775 C C . ALA A 1 350 ? 1.976 7.038 13.694 1.00 91.12 350 ALA A C 1
ATOM 2777 O O . ALA A 1 350 ? 2.577 7.788 14.470 1.00 91.12 350 ALA A O 1
ATOM 2778 N N . LEU A 1 351 ? 1.572 7.430 12.488 1.00 91.62 351 LEU A N 1
ATOM 2779 C CA . LEU A 1 351 ? 1.783 8.795 12.034 1.00 91.62 351 LEU A CA 1
ATOM 2780 C C . LEU A 1 351 ? 0.883 9.758 12.826 1.00 91.62 351 LEU A C 1
ATOM 2782 O O . LEU A 1 351 ? -0.319 9.498 12.965 1.00 91.62 351 LEU A O 1
ATOM 2786 N N . PRO A 1 352 ? 1.427 10.888 13.312 1.00 89.06 352 PRO A N 1
ATOM 2787 C CA . PRO A 1 352 ? 0.632 11.921 13.965 1.00 89.06 352 PRO A CA 1
ATOM 2788 C C . PRO A 1 352 ? -0.502 12.425 13.063 1.00 89.06 352 PRO A C 1
ATOM 2790 O O . PRO A 1 352 ? -0.314 12.636 11.862 1.00 89.06 352 PRO A O 1
ATOM 2793 N N . LYS A 1 353 ? -1.689 12.666 13.637 1.00 87.56 353 LYS A N 1
ATOM 2794 C CA . LYS A 1 353 ? -2.872 13.125 12.879 1.00 87.56 353 LYS A CA 1
ATOM 2795 C C . LYS A 1 353 ? -2.638 14.484 12.210 1.00 87.56 353 LYS A C 1
ATOM 2797 O O . LYS A 1 353 ? -3.259 14.811 11.201 1.00 87.56 353 LYS A O 1
ATOM 2802 N N . GLU A 1 354 ? -1.733 15.271 12.775 1.00 86.25 354 GLU A N 1
ATOM 2803 C CA . GLU A 1 354 ? -1.318 16.587 12.311 1.00 86.25 354 GLU A CA 1
ATOM 2804 C C . GLU A 1 354 ? -0.625 16.518 10.946 1.00 86.25 354 GLU A C 1
ATOM 2806 O O . GLU A 1 354 ? -0.796 17.436 10.146 1.00 86.25 354 GLU A O 1
ATOM 2811 N N . CYS A 1 355 ? 0.074 15.418 10.635 1.00 87.31 355 CYS A N 1
ATOM 2812 C CA . CYS A 1 355 ? 0.715 15.223 9.333 1.00 87.31 355 CYS A CA 1
ATOM 2813 C C . CYS A 1 355 ? -0.313 15.245 8.191 1.00 87.31 355 CYS A C 1
ATOM 2815 O O . CYS A 1 355 ? -0.043 15.812 7.139 1.00 87.31 355 CYS A O 1
ATOM 2817 N N . PHE A 1 356 ? -1.521 14.720 8.421 1.00 90.06 356 PHE A N 1
ATOM 2818 C CA . PHE A 1 356 ? -2.601 14.672 7.424 1.00 90.06 356 PHE A CA 1
ATOM 2819 C C . PHE A 1 356 ? -3.356 15.995 7.254 1.00 90.06 356 PHE A C 1
ATOM 2821 O O . PHE A 1 356 ? -4.278 16.072 6.447 1.00 90.06 356 PHE A O 1
ATOM 2828 N N . ARG A 1 357 ? -3.004 17.039 8.018 1.00 87.75 357 ARG A N 1
ATOM 2829 C CA . ARG A 1 357 ? -3.511 18.402 7.784 1.00 87.75 357 ARG A CA 1
ATOM 2830 C C . ARG A 1 357 ? -2.704 19.146 6.723 1.00 87.75 357 ARG A C 1
ATOM 2832 O O . ARG A 1 357 ? -3.158 20.185 6.257 1.00 87.75 357 ARG A O 1
ATOM 2839 N N . LEU A 1 358 ? -1.524 18.634 6.378 1.00 90.31 358 LEU A N 1
ATOM 2840 C CA . LEU A 1 358 ? -0.674 19.189 5.335 1.00 90.31 358 LEU A CA 1
ATOM 2841 C C . LEU A 1 358 ? -1.198 18.779 3.947 1.00 90.31 358 LEU A C 1
ATOM 2843 O O . LEU A 1 358 ? -1.860 17.744 3.822 1.00 90.31 358 LEU A O 1
ATOM 2847 N N . PRO A 1 359 ? -0.896 19.556 2.894 1.00 88.44 359 PRO A N 1
ATOM 2848 C CA . PRO A 1 359 ? -1.298 19.250 1.523 1.00 88.44 359 PRO A CA 1
ATOM 2849 C C . PRO A 1 359 ? -0.463 18.087 0.955 1.00 88.44 359 PRO A C 1
ATOM 2851 O O . PRO A 1 359 ? 0.485 18.282 0.192 1.00 88.44 359 PRO A O 1
ATOM 2854 N N . LEU A 1 360 ? -0.808 16.866 1.362 1.00 88.50 360 LEU A N 1
ATOM 2855 C CA . LEU A 1 360 ? -0.138 15.626 0.972 1.00 88.50 360 LEU A CA 1
ATOM 2856 C C . LEU A 1 360 ? -0.824 14.950 -0.218 1.00 88.50 360 LEU A C 1
ATOM 2858 O O . LEU A 1 360 ? -2.035 15.064 -0.396 1.00 88.50 360 LEU A O 1
ATOM 2862 N N . THR A 1 361 ? -0.036 14.195 -0.981 1.00 86.56 361 THR A N 1
ATOM 2863 C CA . THR A 1 361 ? -0.499 13.213 -1.972 1.00 86.56 361 THR A CA 1
ATOM 2864 C C . THR A 1 361 ? 0.126 11.843 -1.698 1.00 86.56 361 THR A C 1
ATOM 2866 O O . THR A 1 361 ? 1.140 11.756 -1.009 1.00 86.56 361 THR A O 1
ATOM 2869 N N . ILE A 1 362 ? -0.443 10.749 -2.199 1.00 82.31 362 ILE A N 1
ATOM 2870 C CA . ILE A 1 362 ? 0.096 9.390 -2.081 1.00 82.31 362 ILE A CA 1
ATOM 2871 C C . ILE A 1 362 ? 0.800 9.046 -3.392 1.00 82.31 362 ILE A C 1
ATOM 2873 O O . ILE A 1 362 ? 0.181 8.846 -4.433 1.00 82.31 362 ILE A O 1
ATOM 2877 N N . GLN A 1 363 ? 2.126 8.914 -3.363 1.00 79.19 363 GLN A N 1
ATOM 2878 C CA . GLN A 1 363 ? 2.862 8.523 -4.564 1.00 79.19 363 GLN A CA 1
ATOM 2879 C C . GLN A 1 363 ? 2.779 7.004 -4.746 1.00 79.19 363 GLN A C 1
ATOM 2881 O O . GLN A 1 363 ? 3.580 6.254 -4.182 1.00 79.19 363 GLN A O 1
ATOM 2886 N N . LEU A 1 364 ? 1.835 6.544 -5.577 1.00 70.56 364 LEU A N 1
ATOM 2887 C CA . LEU A 1 364 ? 1.581 5.114 -5.830 1.00 70.56 364 LEU A CA 1
ATOM 2888 C C . LEU A 1 364 ? 2.835 4.317 -6.227 1.00 70.56 364 LEU A C 1
ATOM 2890 O O . LEU A 1 364 ? 2.970 3.148 -5.882 1.00 70.56 364 LEU A O 1
ATOM 2894 N N . ALA A 1 365 ? 3.784 4.945 -6.924 1.00 68.00 365 ALA A N 1
ATOM 2895 C CA . ALA A 1 365 ? 5.027 4.291 -7.332 1.00 68.00 365 ALA A CA 1
ATOM 2896 C C . ALA A 1 365 ? 6.043 4.111 -6.188 1.00 68.00 365 ALA A C 1
ATOM 2898 O O . ALA A 1 365 ? 6.962 3.313 -6.324 1.00 68.00 365 ALA A O 1
ATOM 2899 N N . LYS A 1 366 ? 5.919 4.852 -5.080 1.00 74.06 366 LYS A N 1
ATOM 2900 C CA . LYS A 1 366 ? 6.929 4.891 -4.008 1.00 74.06 366 LYS A CA 1
ATOM 2901 C C . LYS A 1 366 ? 6.404 4.478 -2.635 1.00 74.06 366 LYS A C 1
ATOM 2903 O O . LYS A 1 366 ? 7.210 4.310 -1.728 1.00 74.06 366 LYS A O 1
ATOM 2908 N N . ASN A 1 367 ? 5.089 4.305 -2.477 1.00 81.81 367 ASN A N 1
ATOM 2909 C CA . ASN A 1 367 ? 4.448 4.036 -1.183 1.00 81.81 367 ASN A CA 1
ATOM 2910 C C . ASN A 1 367 ? 4.876 5.031 -0.084 1.00 81.81 367 ASN A C 1
ATOM 2912 O O . ASN A 1 367 ? 5.165 4.655 1.051 1.00 81.81 367 ASN A O 1
ATOM 2916 N N . ASN A 1 368 ? 4.952 6.308 -0.450 1.00 84.94 368 ASN A N 1
ATOM 2917 C CA . ASN A 1 368 ? 5.271 7.409 0.447 1.00 84.94 368 ASN A CA 1
ATOM 2918 C C . ASN A 1 368 ? 4.336 8.599 0.177 1.00 84.94 368 ASN A C 1
ATOM 2920 O O . ASN A 1 368 ? 3.553 8.589 -0.781 1.00 84.94 368 ASN A O 1
ATOM 2924 N N . PHE A 1 369 ? 4.417 9.622 1.027 1.00 87.25 369 PHE A N 1
ATOM 2925 C CA . PHE A 1 369 ? 3.706 10.872 0.788 1.00 87.25 369 PHE A CA 1
ATOM 2926 C C . PHE A 1 369 ? 4.507 11.791 -0.135 1.00 87.25 369 PHE A C 1
ATOM 2928 O O . PHE A 1 369 ? 5.693 12.048 0.082 1.00 87.25 369 PHE A O 1
ATOM 2935 N N . GLY A 1 370 ? 3.834 12.299 -1.160 1.00 85.94 370 GLY A N 1
ATOM 2936 C CA . GLY A 1 370 ? 4.256 13.433 -1.960 1.00 85.94 370 GLY A CA 1
ATOM 2937 C C . GLY A 1 370 ? 3.705 14.740 -1.403 1.00 85.94 370 GLY A C 1
ATOM 2938 O O . GLY A 1 370 ? 2.775 14.766 -0.596 1.00 85.94 370 GLY A O 1
ATOM 2939 N N . ILE A 1 371 ? 4.286 15.841 -1.862 1.00 89.44 371 ILE A N 1
ATOM 2940 C CA . ILE A 1 371 ? 3.721 17.173 -1.667 1.00 89.44 371 ILE A CA 1
ATOM 2941 C C . ILE A 1 371 ? 2.695 17.388 -2.787 1.00 89.44 371 ILE A C 1
ATOM 2943 O O . ILE A 1 371 ? 2.994 17.112 -3.949 1.00 89.44 371 ILE A O 1
ATOM 2947 N N . SER A 1 372 ? 1.499 17.869 -2.451 1.00 87.00 372 SER A N 1
ATOM 2948 C CA . SER A 1 372 ? 0.524 18.327 -3.441 1.00 87.00 372 SER A CA 1
ATOM 2949 C C . SER A 1 372 ? 1.077 19.495 -4.259 1.00 87.00 372 SER A C 1
ATOM 2951 O O . SER A 1 372 ? 1.742 20.385 -3.722 1.00 87.00 372 SER A O 1
ATOM 2953 N N . ASP A 1 373 ? 0.742 19.541 -5.548 1.00 85.88 373 ASP A N 1
ATOM 2954 C CA . ASP A 1 373 ? 1.153 20.623 -6.450 1.00 85.88 373 ASP A CA 1
ATOM 2955 C C . ASP A 1 373 ? 0.657 22.002 -5.983 1.00 85.88 373 ASP A C 1
ATOM 2957 O O . ASP A 1 373 ? 1.272 23.024 -6.289 1.00 85.88 373 ASP A O 1
ATOM 2961 N N . HIS A 1 374 ? -0.418 22.031 -5.192 1.00 87.50 374 HIS A N 1
ATOM 2962 C CA . HIS A 1 374 ? -1.024 23.246 -4.650 1.00 87.50 374 HIS A CA 1
ATOM 2963 C C . HIS A 1 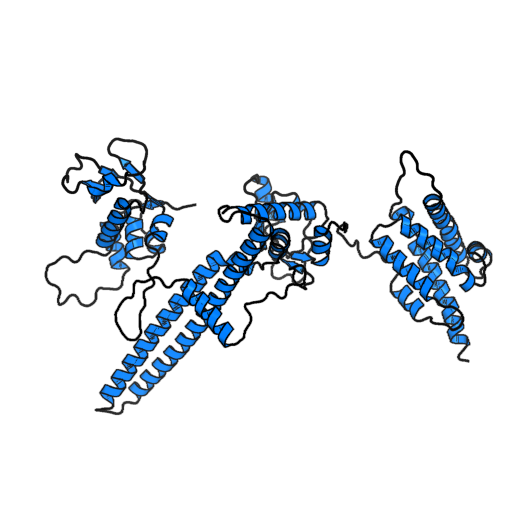374 ? -0.437 23.703 -3.306 1.00 87.50 374 HIS A C 1
ATOM 2965 O O . HIS A 1 374 ? -0.892 24.710 -2.770 1.00 87.50 374 HIS A O 1
ATOM 2971 N N . ALA A 1 375 ? 0.549 22.990 -2.754 1.00 90.12 375 ALA A N 1
ATOM 2972 C CA . ALA A 1 375 ? 1.177 23.359 -1.489 1.00 90.12 375 ALA A CA 1
ATOM 2973 C C . ALA A 1 375 ? 1.987 24.658 -1.609 1.00 90.12 375 ALA A C 1
ATOM 2975 O O . ALA A 1 375 ? 2.797 24.809 -2.534 1.00 90.12 375 ALA A O 1
ATOM 2976 N N . THR A 1 376 ? 1.814 25.551 -0.638 1.00 94.06 376 THR A N 1
ATOM 2977 C CA . THR A 1 376 ? 2.639 26.754 -0.442 1.00 94.06 376 THR A CA 1
ATOM 2978 C C . THR A 1 376 ? 4.079 26.396 -0.058 1.00 94.06 376 THR A C 1
ATOM 2980 O O . THR A 1 376 ? 4.359 25.278 0.374 1.00 94.06 376 THR A O 1
ATOM 2983 N N . ASP A 1 377 ? 5.015 27.341 -0.184 1.00 91.69 377 ASP A N 1
ATOM 2984 C CA . ASP A 1 377 ? 6.426 27.109 0.172 1.00 91.69 377 ASP A CA 1
ATOM 2985 C C . ASP A 1 377 ? 6.616 26.772 1.661 1.00 91.69 377 ASP A C 1
ATOM 2987 O O . ASP A 1 377 ? 7.435 25.919 2.009 1.00 91.69 377 ASP A O 1
ATOM 2991 N N . GLU A 1 378 ? 5.814 27.376 2.541 1.00 91.62 378 GLU A N 1
ATOM 2992 C CA . GLU A 1 378 ? 5.811 27.064 3.975 1.00 91.62 378 GLU A CA 1
ATOM 2993 C C . GLU A 1 378 ? 5.303 25.641 4.241 1.00 91.62 378 GLU A C 1
ATOM 2995 O O . GLU A 1 378 ? 5.926 24.881 4.985 1.00 91.62 378 GLU A O 1
ATOM 3000 N N . GLU A 1 379 ? 4.211 25.232 3.589 1.00 89.75 379 GLU A N 1
ATOM 3001 C CA . GLU A 1 379 ? 3.692 23.866 3.695 1.00 89.75 379 GLU A CA 1
ATOM 3002 C C . GLU A 1 379 ? 4.681 22.843 3.134 1.00 89.75 379 GLU A C 1
ATOM 3004 O O . GLU A 1 379 ? 4.887 21.794 3.742 1.00 89.75 379 GLU A O 1
ATOM 3009 N N . ARG A 1 380 ? 5.348 23.153 2.016 1.00 89.56 380 ARG A N 1
ATOM 3010 C CA . ARG A 1 380 ? 6.420 22.319 1.449 1.00 89.56 380 ARG A CA 1
ATOM 3011 C C . ARG A 1 380 ? 7.550 22.115 2.455 1.00 89.56 380 ARG A C 1
ATOM 3013 O O . ARG A 1 380 ? 8.009 20.984 2.622 1.00 89.56 380 ARG A O 1
ATOM 3020 N N . ALA A 1 381 ? 7.961 23.172 3.158 1.00 88.12 381 ALA A N 1
ATOM 3021 C CA . ALA A 1 381 ? 8.968 23.079 4.211 1.00 88.12 381 ALA A CA 1
ATOM 3022 C C . ALA A 1 381 ? 8.491 22.199 5.381 1.00 88.12 381 ALA A C 1
ATOM 3024 O O . ALA A 1 381 ? 9.228 21.319 5.826 1.00 88.12 381 ALA A O 1
ATOM 3025 N N . LEU A 1 382 ? 7.242 22.362 5.830 1.00 87.06 382 LEU A N 1
ATOM 3026 C CA . LEU A 1 382 ? 6.661 21.538 6.897 1.00 87.06 382 LEU A CA 1
ATOM 3027 C C . LEU A 1 382 ? 6.567 20.056 6.511 1.00 87.06 382 LEU A C 1
ATOM 3029 O O . LEU A 1 382 ? 6.938 19.194 7.309 1.00 87.06 382 LEU A O 1
ATOM 3033 N N . VAL A 1 383 ? 6.125 19.742 5.288 1.00 87.62 383 VAL A N 1
ATOM 3034 C CA . VAL A 1 383 ? 6.080 18.360 4.777 1.00 87.62 383 VAL A CA 1
ATOM 3035 C C . VAL A 1 383 ? 7.488 17.769 4.723 1.00 87.62 383 VAL A C 1
ATOM 3037 O O . VAL A 1 383 ? 7.693 16.644 5.183 1.00 87.62 383 VAL A O 1
ATOM 3040 N N . SER A 1 384 ? 8.468 18.542 4.245 1.00 85.50 384 SER A N 1
ATOM 3041 C CA . SER A 1 384 ? 9.866 18.106 4.186 1.00 85.50 384 SER A CA 1
ATOM 3042 C C . SER A 1 384 ? 10.440 17.760 5.559 1.00 85.50 384 SER A C 1
ATOM 3044 O O . SER A 1 384 ? 11.233 16.828 5.669 1.00 85.50 384 SER A O 1
ATOM 3046 N N . VAL A 1 385 ? 10.062 18.499 6.603 1.00 86.62 385 VAL A N 1
ATOM 3047 C CA . VAL A 1 385 ? 10.564 18.279 7.966 1.00 86.62 385 VAL A CA 1
ATOM 3048 C C . VAL A 1 385 ? 9.835 17.125 8.656 1.00 86.62 385 VAL A C 1
ATOM 3050 O O . VAL A 1 385 ? 10.466 16.299 9.316 1.00 86.62 385 VAL A O 1
ATOM 3053 N N . HIS A 1 386 ? 8.509 17.059 8.523 1.00 82.12 386 HIS A N 1
ATOM 3054 C CA . HIS A 1 386 ? 7.679 16.190 9.360 1.00 82.12 386 HIS A CA 1
ATOM 3055 C C . HIS A 1 386 ? 7.235 14.889 8.691 1.00 82.12 386 HIS A C 1
ATOM 3057 O O . HIS A 1 386 ? 6.929 13.929 9.398 1.00 82.12 386 HIS A O 1
ATOM 3063 N N . VAL A 1 387 ? 7.186 14.842 7.358 1.00 84.31 387 VAL A N 1
ATOM 3064 C CA . VAL A 1 387 ? 6.556 13.742 6.612 1.00 84.31 387 VAL A CA 1
ATOM 3065 C C . VAL A 1 387 ? 7.556 13.007 5.722 1.00 84.31 387 VAL A C 1
ATOM 3067 O O . VAL A 1 387 ? 7.485 11.787 5.627 1.00 84.31 387 VAL A O 1
ATOM 3070 N N . SER A 1 388 ? 8.533 13.696 5.126 1.00 80.00 388 SER A N 1
ATOM 3071 C CA . SER A 1 388 ? 9.482 13.075 4.185 1.00 80.00 388 SER A CA 1
ATOM 3072 C C . SER A 1 388 ? 10.397 12.005 4.786 1.00 80.00 388 SER A C 1
ATOM 3074 O O . SER A 1 388 ? 10.954 11.206 4.039 1.00 80.00 388 SER A O 1
ATOM 3076 N N . ASN A 1 389 ? 10.526 11.956 6.114 1.00 82.94 389 ASN A N 1
ATOM 3077 C CA . ASN A 1 389 ? 11.273 10.902 6.803 1.00 82.94 389 ASN A CA 1
ATOM 3078 C C . ASN A 1 389 ? 10.471 9.597 6.927 1.00 82.94 389 ASN A C 1
ATOM 3080 O O . ASN A 1 389 ? 11.040 8.557 7.227 1.00 82.94 389 ASN A O 1
ATOM 3084 N N . TRP A 1 390 ? 9.156 9.622 6.702 1.00 86.62 390 TRP A N 1
ATOM 3085 C CA . TRP A 1 390 ? 8.332 8.427 6.827 1.00 86.62 390 TRP A CA 1
ATOM 3086 C C . TRP A 1 390 ? 8.399 7.575 5.561 1.00 86.62 390 TRP A C 1
ATOM 3088 O O . TRP A 1 390 ? 8.065 8.024 4.462 1.00 86.62 390 TRP A O 1
ATOM 3098 N N . ILE A 1 391 ? 8.799 6.321 5.736 1.00 83.62 391 ILE A N 1
ATOM 3099 C CA . ILE A 1 391 ? 8.887 5.300 4.696 1.00 83.62 391 ILE A CA 1
ATOM 3100 C C . ILE A 1 391 ? 8.010 4.095 5.051 1.00 83.62 391 ILE A C 1
ATOM 3102 O O . ILE A 1 391 ? 7.574 3.935 6.193 1.00 83.62 391 ILE A O 1
ATOM 3106 N N . ASP A 1 392 ? 7.758 3.249 4.050 1.00 81.94 392 ASP A N 1
ATOM 3107 C CA . ASP A 1 392 ? 6.996 2.003 4.176 1.00 81.94 392 ASP A CA 1
ATOM 3108 C C . ASP A 1 392 ? 5.613 2.181 4.819 1.00 81.94 392 ASP A C 1
ATOM 3110 O O . ASP A 1 392 ? 5.241 1.478 5.752 1.00 81.94 392 ASP A O 1
ATOM 3114 N N . LEU A 1 393 ? 4.826 3.123 4.303 1.00 89.69 393 LEU A N 1
ATOM 3115 C CA . LEU A 1 393 ? 3.510 3.433 4.858 1.00 89.69 393 LEU A CA 1
ATOM 3116 C C . LEU A 1 393 ? 2.554 2.237 4.770 1.00 89.69 393 LEU A C 1
ATOM 3118 O O . LEU A 1 393 ? 2.456 1.589 3.717 1.00 89.69 393 LEU A O 1
ATOM 3122 N N . ARG A 1 394 ? 1.832 1.975 5.863 1.00 91.38 394 ARG A N 1
ATOM 3123 C CA . ARG A 1 394 ? 0.920 0.838 6.029 1.00 91.38 394 ARG A CA 1
ATOM 3124 C C . ARG A 1 394 ? -0.399 1.218 6.684 1.00 91.38 394 ARG A C 1
ATOM 3126 O O . ARG A 1 394 ? -0.506 2.230 7.373 1.00 91.38 394 ARG A O 1
ATOM 3133 N N . VAL A 1 395 ? -1.398 0.368 6.474 1.00 92.44 395 VAL A N 1
ATOM 3134 C CA . VAL A 1 395 ? -2.723 0.448 7.091 1.00 92.44 395 VAL A CA 1
ATOM 3135 C C . VAL A 1 395 ? -3.133 -0.947 7.550 1.00 92.44 395 VAL A C 1
ATOM 3137 O O . VAL A 1 395 ? -2.914 -1.926 6.831 1.00 92.44 395 VAL A O 1
ATOM 3140 N N . ASP A 1 396 ? -3.739 -1.030 8.731 1.00 92.06 396 ASP A N 1
ATOM 3141 C CA . ASP A 1 396 ? -4.327 -2.267 9.245 1.00 92.06 396 ASP A CA 1
ATOM 3142 C C . ASP A 1 396 ? -5.504 -2.724 8.363 1.00 92.06 396 ASP A C 1
ATOM 3144 O O . ASP A 1 396 ? -6.407 -1.950 8.027 1.00 92.06 396 ASP A O 1
ATOM 3148 N N . VAL A 1 397 ? -5.491 -3.999 7.977 1.00 88.69 397 VAL A N 1
ATOM 3149 C CA . VAL A 1 397 ? -6.462 -4.590 7.048 1.00 88.69 397 VAL A CA 1
ATOM 3150 C C . VAL A 1 397 ? -7.868 -4.640 7.644 1.00 88.69 397 VAL A C 1
ATOM 3152 O O . VAL A 1 397 ? -8.845 -4.399 6.929 1.00 88.69 397 VAL A O 1
ATOM 3155 N N . GLN A 1 398 ? -8.001 -4.910 8.945 1.00 88.12 398 GLN A N 1
ATOM 3156 C CA . GLN A 1 398 ? -9.309 -4.974 9.599 1.00 88.12 398 GLN A CA 1
ATOM 3157 C C . GLN A 1 398 ? -9.938 -3.582 9.705 1.00 88.12 398 GLN A C 1
ATOM 3159 O O . GLN A 1 398 ? -11.117 -3.416 9.379 1.00 88.12 398 GLN A O 1
ATOM 3164 N N . GLN A 1 399 ? -9.148 -2.570 10.078 1.00 90.12 399 GLN A N 1
ATOM 3165 C CA . GLN A 1 399 ? -9.583 -1.172 10.086 1.00 90.12 399 GLN A CA 1
ATOM 3166 C C . GLN A 1 399 ? -10.018 -0.721 8.689 1.00 90.12 399 GLN A C 1
ATOM 3168 O O . GLN A 1 399 ? -11.081 -0.118 8.537 1.00 90.12 399 GLN A O 1
ATOM 3173 N N . LEU A 1 400 ? -9.235 -1.057 7.660 1.00 92.00 400 LEU A N 1
ATOM 3174 C CA . LEU A 1 400 ? -9.527 -0.692 6.277 1.00 92.00 400 LEU A CA 1
ATOM 3175 C C . LEU A 1 400 ? -10.839 -1.320 5.772 1.00 92.00 400 LEU A C 1
ATOM 3177 O O . LEU A 1 400 ? -11.662 -0.629 5.162 1.00 92.00 400 LEU A O 1
ATOM 3181 N N . ARG A 1 401 ? -11.073 -2.606 6.067 1.00 90.88 401 ARG A N 1
ATOM 3182 C CA . ARG A 1 401 ? -12.320 -3.321 5.734 1.00 90.88 401 ARG A CA 1
ATOM 3183 C C . ARG A 1 401 ? -13.536 -2.713 6.419 1.00 90.88 401 ARG A C 1
ATOM 3185 O O . ARG A 1 401 ? -14.567 -2.469 5.783 1.00 90.88 401 ARG A O 1
ATOM 3192 N N . ALA A 1 402 ? -13.416 -2.430 7.709 1.00 86.56 402 ALA A N 1
ATOM 3193 C CA . ALA A 1 402 ? -14.496 -1.831 8.470 1.00 86.56 402 ALA A CA 1
ATOM 3194 C C . ALA A 1 402 ? -14.833 -0.416 7.985 1.00 86.56 402 ALA A C 1
ATOM 3196 O O . ALA A 1 402 ? -15.995 -0.107 7.726 1.00 86.56 402 ALA A O 1
ATOM 3197 N N . TRP A 1 403 ? -13.811 0.410 7.750 1.00 91.00 403 TRP A N 1
ATOM 3198 C CA . TRP A 1 403 ? -13.987 1.746 7.193 1.00 91.00 403 TRP A CA 1
ATOM 3199 C C . TRP A 1 403 ? -14.697 1.713 5.833 1.00 91.00 403 TRP A C 1
ATOM 3201 O O . TRP A 1 403 ? -15.664 2.449 5.628 1.00 91.00 403 TRP A O 1
ATOM 3211 N N . ARG A 1 404 ? -14.278 0.826 4.917 1.00 87.12 404 ARG A N 1
ATOM 3212 C CA . ARG A 1 404 ? -14.884 0.723 3.579 1.00 87.12 404 ARG A CA 1
ATOM 3213 C C . ARG A 1 404 ? -16.327 0.220 3.612 1.00 87.12 404 ARG A C 1
ATOM 3215 O O . ARG A 1 404 ? -17.141 0.683 2.818 1.00 87.12 404 ARG A O 1
ATOM 3222 N N . SER A 1 405 ? -16.652 -0.704 4.515 1.00 85.31 405 SER A N 1
ATOM 3223 C CA . SER A 1 405 ? -18.020 -1.223 4.679 1.00 85.31 405 SER A CA 1
ATOM 3224 C C . SER A 1 405 ? -18.980 -0.218 5.329 1.00 85.31 405 SER A C 1
ATOM 3226 O O . SER A 1 405 ? -20.175 -0.491 5.429 1.00 85.31 405 SER A O 1
ATOM 3228 N N . GLY A 1 406 ? -18.490 0.951 5.762 1.00 77.69 406 GLY A N 1
ATOM 3229 C CA . GLY A 1 406 ? -19.298 1.949 6.463 1.00 77.69 406 GLY A CA 1
ATOM 3230 C C . GLY A 1 406 ? -19.681 1.524 7.882 1.00 77.69 406 GLY A C 1
ATOM 3231 O O . GLY A 1 406 ? -20.423 2.241 8.555 1.00 77.69 406 GLY A O 1
ATOM 3232 N N . ILE A 1 407 ? -19.159 0.388 8.357 1.00 56.31 407 ILE A N 1
ATOM 3233 C CA . ILE A 1 407 ? -19.238 -0.022 9.754 1.00 56.31 407 ILE A CA 1
ATOM 3234 C C . ILE A 1 407 ? -18.272 0.897 10.496 1.00 56.31 407 ILE A C 1
ATOM 3236 O O . ILE A 1 407 ? -17.058 0.715 10.448 1.00 56.31 407 ILE A O 1
ATOM 3240 N N . GLY A 1 408 ? -18.809 1.950 11.112 1.00 45.09 408 GLY A N 1
ATOM 3241 C CA . GLY A 1 408 ? -18.024 2.949 11.826 1.00 45.09 408 GLY A CA 1
ATOM 3242 C C . GLY A 1 408 ? -17.234 2.328 12.975 1.00 45.09 408 GLY A C 1
ATOM 3243 O O . GLY A 1 408 ? -17.712 2.290 14.102 1.00 45.09 408 GLY A O 1
ATOM 3244 N N . ILE A 1 409 ? -16.010 1.880 12.705 1.00 45.81 409 ILE A N 1
ATOM 3245 C CA . ILE A 1 409 ? -15.009 1.652 13.739 1.00 45.81 409 ILE A CA 1
ATOM 3246 C C . ILE A 1 409 ? -14.364 3.010 13.986 1.00 45.81 409 ILE A C 1
ATOM 3248 O O . ILE A 1 409 ? -13.631 3.538 13.152 1.00 45.81 409 ILE A O 1
ATOM 3252 N N . SER A 1 410 ? -14.702 3.623 15.118 1.00 45.47 410 SER A N 1
ATOM 3253 C CA . SER A 1 410 ? -13.992 4.797 15.620 1.00 45.47 410 SER A CA 1
ATOM 3254 C C . SER A 1 410 ? -12.521 4.408 15.801 1.00 45.47 410 SER A C 1
ATOM 3256 O O . SER A 1 410 ? -12.219 3.598 16.679 1.00 45.47 410 SER A O 1
ATOM 3258 N N . ALA A 1 411 ? -11.605 4.921 14.968 1.00 46.19 411 ALA A N 1
ATOM 3259 C CA . ALA A 1 411 ? -10.208 4.501 15.030 1.00 46.19 411 ALA A CA 1
ATOM 3260 C C . ALA A 1 411 ? -9.499 5.121 16.231 1.00 46.19 411 ALA A C 1
ATOM 3262 O O . ALA A 1 411 ? -9.046 6.264 16.234 1.00 46.19 411 ALA A O 1
ATOM 3263 N N . THR A 1 412 ? -9.473 4.309 17.277 1.00 44.97 412 THR A N 1
ATOM 3264 C CA . THR A 1 412 ? -8.298 3.859 18.027 1.00 44.97 412 THR A CA 1
ATOM 3265 C C . THR A 1 412 ? -8.840 2.802 18.990 1.00 44.97 412 THR A C 1
ATOM 3267 O O . THR A 1 412 ? -9.809 3.115 19.688 1.00 44.97 412 THR A O 1
ATOM 3270 N N . PRO A 1 413 ? -8.243 1.604 19.141 1.00 43.47 413 PRO A N 1
ATOM 3271 C CA . PRO A 1 413 ? -8.245 1.039 20.472 1.00 43.47 413 PRO A CA 1
ATOM 3272 C C . PRO A 1 413 ? -7.407 2.024 21.293 1.00 43.47 413 PRO A C 1
ATOM 3274 O O . PRO A 1 413 ? -6.182 2.064 21.184 1.00 43.47 413 PRO A O 1
ATOM 3277 N N . LEU A 1 414 ? -8.068 2.868 22.095 1.00 43.91 414 LEU A N 1
ATOM 3278 C CA . LEU A 1 414 ? -7.450 3.312 23.347 1.00 43.91 414 LEU A CA 1
ATOM 3279 C C . LEU A 1 414 ? -6.835 2.061 23.993 1.00 43.91 414 LEU A C 1
ATOM 3281 O O . LEU A 1 414 ? -7.426 0.992 23.804 1.00 43.91 414 LEU A O 1
ATOM 3285 N N . PRO A 1 415 ? -5.678 2.152 24.684 1.00 46.44 415 PRO A N 1
ATOM 3286 C CA . PRO A 1 415 ? -5.045 0.994 25.322 1.00 46.44 415 PRO A CA 1
ATOM 3287 C C . PRO A 1 415 ? -6.145 0.145 25.936 1.00 46.44 415 PRO A C 1
ATOM 3289 O O . PRO A 1 415 ? -6.873 0.677 26.771 1.00 46.44 415 PRO A O 1
ATOM 3292 N N . ASN A 1 416 ? -6.341 -1.053 25.364 1.00 59.62 416 ASN A N 1
ATOM 3293 C CA . ASN A 1 416 ? -7.587 -1.820 25.416 1.00 59.62 416 ASN A CA 1
ATOM 3294 C C . ASN A 1 416 ? -8.083 -1.787 26.863 1.00 59.62 416 ASN A C 1
ATOM 3296 O O . ASN A 1 416 ? -7.485 -2.448 27.711 1.00 59.62 416 ASN A O 1
ATOM 3300 N N . PHE A 1 417 ? -9.040 -0.907 27.182 1.00 76.50 417 PHE A N 1
ATOM 3301 C CA . PHE A 1 417 ? -9.369 -0.667 28.580 1.00 76.50 417 PHE A CA 1
ATOM 3302 C C . PHE A 1 417 ? -10.185 -1.869 29.003 1.00 76.50 417 PHE A C 1
ATOM 3304 O O . PHE A 1 417 ? -11.357 -2.023 28.655 1.00 76.50 417 PHE A O 1
ATOM 3311 N N . GLU A 1 418 ? -9.519 -2.777 29.696 1.00 87.00 418 GLU A N 1
ATOM 3312 C CA . GLU A 1 418 ? -10.135 -3.968 30.238 1.00 87.00 418 GLU A CA 1
ATOM 3313 C C . GLU A 1 418 ? -10.967 -3.546 31.442 1.00 87.00 418 GLU A C 1
ATOM 3315 O O . GLU A 1 418 ? -10.478 -3.475 32.566 1.00 87.00 418 GLU A O 1
ATOM 3320 N N . TYR A 1 419 ? -12.239 -3.228 31.187 1.00 94.50 419 TYR A N 1
ATOM 3321 C CA . TYR A 1 419 ? -13.207 -2.884 32.228 1.00 94.50 419 TYR A CA 1
ATOM 3322 C C . TYR A 1 419 ? -13.241 -3.952 33.332 1.00 94.50 419 TYR A C 1
ATOM 3324 O O . TYR A 1 419 ? -13.366 -3.637 34.514 1.00 94.50 419 TYR A O 1
ATOM 3332 N N . VAL A 1 420 ? -13.095 -5.213 32.927 1.00 96.00 420 VAL A N 1
ATOM 3333 C CA . VAL A 1 420 ? -12.765 -6.368 33.753 1.00 96.00 420 VAL A CA 1
ATOM 3334 C C . VAL A 1 420 ? -11.441 -6.938 33.256 1.00 96.00 420 VAL A C 1
ATOM 3336 O O . VAL A 1 420 ? -11.340 -7.322 32.088 1.00 96.00 420 VAL A O 1
ATOM 3339 N N . ASN A 1 421 ? -10.454 -7.025 34.147 1.00 95.19 421 ASN A N 1
ATOM 3340 C CA . ASN A 1 421 ? -9.129 -7.573 33.860 1.00 95.19 421 ASN A CA 1
ATOM 3341 C C . ASN A 1 421 ? -9.226 -9.021 33.328 1.00 95.19 421 ASN A C 1
ATOM 3343 O O . ASN A 1 421 ? -9.958 -9.849 33.881 1.00 95.19 421 ASN A O 1
ATOM 3347 N N . LYS A 1 422 ? -8.485 -9.349 32.262 1.00 93.19 422 LYS A N 1
ATOM 3348 C CA . LYS A 1 422 ? -8.449 -10.709 31.694 1.00 93.19 422 LYS A CA 1
ATOM 3349 C C . LYS A 1 422 ? -8.004 -11.784 32.681 1.00 93.19 422 LYS A C 1
ATOM 3351 O O . LYS A 1 422 ? -8.596 -12.860 32.679 1.00 93.19 422 LYS A O 1
ATOM 3356 N N . GLU A 1 423 ? -7.024 -11.506 33.536 1.00 94.38 423 GLU A N 1
ATOM 3357 C CA . GLU A 1 423 ? -6.555 -12.452 34.556 1.00 94.38 423 GLU A CA 1
ATOM 3358 C C . GLU A 1 423 ? -7.690 -12.819 35.520 1.00 94.38 423 GLU A C 1
ATOM 3360 O O . GLU A 1 423 ? -7.857 -13.990 35.860 1.00 94.38 423 GLU A O 1
ATOM 3365 N N . ARG A 1 424 ? -8.555 -11.851 35.866 1.00 95.12 424 ARG A N 1
ATOM 3366 C CA . ARG A 1 424 ? -9.761 -12.098 36.672 1.00 95.12 424 ARG A CA 1
ATOM 3367 C C . ARG A 1 424 ? -10.739 -13.027 35.954 1.00 95.12 424 ARG A C 1
ATOM 3369 O O . ARG A 1 424 ? -11.273 -13.950 36.563 1.00 95.12 424 ARG A O 1
ATOM 3376 N N . LEU A 1 425 ? -10.978 -12.813 34.657 1.00 95.00 425 LEU A N 1
ATOM 3377 C CA . LEU A 1 425 ? -11.849 -13.690 33.863 1.00 95.00 425 LEU A CA 1
ATOM 3378 C C . LEU A 1 425 ? -11.297 -15.113 33.775 1.00 95.00 425 LEU A C 1
ATOM 3380 O O . LEU A 1 425 ? -12.057 -16.076 33.847 1.00 95.00 425 LEU A O 1
ATOM 3384 N N . GLU A 1 426 ? -9.984 -15.260 33.622 1.00 94.19 426 GLU A N 1
ATOM 3385 C CA . GLU A 1 426 ? -9.336 -16.568 33.608 1.00 94.19 426 GLU A CA 1
ATOM 3386 C C . GLU A 1 426 ? -9.412 -17.271 34.962 1.00 94.19 426 GLU A C 1
ATOM 3388 O O . GLU A 1 426 ? -9.695 -18.469 34.992 1.00 94.19 426 GLU A O 1
ATOM 3393 N N . ALA A 1 427 ? -9.224 -16.548 36.068 1.00 92.81 427 ALA A N 1
ATOM 3394 C CA . ALA A 1 427 ? -9.393 -17.098 37.408 1.00 92.81 427 ALA A CA 1
ATOM 3395 C C . ALA A 1 427 ? -10.828 -17.609 37.623 1.00 92.81 427 ALA A C 1
ATOM 3397 O O . ALA A 1 427 ? -11.021 -18.768 37.992 1.00 92.81 427 ALA A O 1
ATOM 3398 N N . LEU A 1 428 ? -11.841 -16.814 37.260 1.00 92.69 428 LEU A N 1
ATOM 3399 C CA . LEU A 1 428 ? -13.248 -17.229 37.330 1.00 92.69 428 LEU A CA 1
ATOM 3400 C C . LEU A 1 428 ? -13.563 -18.437 36.432 1.00 92.69 428 LEU A C 1
ATOM 3402 O O . LEU A 1 428 ? -14.369 -19.279 36.810 1.00 92.69 428 LEU A O 1
ATOM 3406 N N . ARG A 1 429 ? -12.926 -18.565 35.258 1.00 92.62 429 ARG A N 1
ATOM 3407 C CA . ARG A 1 429 ? -13.090 -19.747 34.384 1.00 92.62 429 ARG A CA 1
ATOM 3408 C C . ARG A 1 429 ? -12.518 -21.023 34.998 1.00 92.62 429 ARG A C 1
ATOM 3410 O O . ARG A 1 429 ? -13.032 -22.099 34.709 1.00 92.62 429 ARG A O 1
ATOM 3417 N N . ARG A 1 430 ? -11.449 -20.912 35.794 1.00 90.56 430 ARG A N 1
ATOM 3418 C CA . ARG A 1 430 ? -10.840 -22.052 36.502 1.00 90.56 430 ARG A CA 1
ATOM 3419 C C . ARG A 1 430 ? -11.681 -22.484 37.702 1.00 90.56 430 ARG A C 1
ATOM 3421 O O . ARG A 1 430 ? -11.652 -23.654 38.066 1.00 90.56 430 ARG A O 1
ATOM 3428 N N . LEU A 1 431 ? -12.453 -21.562 38.273 1.00 85.50 431 LEU A N 1
ATOM 3429 C CA . LEU A 1 431 ? -13.439 -21.832 39.315 1.00 85.50 431 LEU A CA 1
ATOM 3430 C C . LEU A 1 431 ? -14.716 -22.435 38.714 1.00 85.50 431 LEU A C 1
ATOM 3432 O O . LEU A 1 431 ? -15.779 -21.822 38.680 1.00 85.50 431 LEU A O 1
ATOM 3436 N N . SER A 1 432 ? -14.618 -23.661 38.214 1.00 64.12 432 SER A N 1
ATOM 3437 C CA . SER A 1 432 ? -15.781 -24.481 37.881 1.00 64.12 432 SER A CA 1
ATOM 3438 C C . SER A 1 432 ? -16.120 -25.360 39.081 1.00 64.12 432 SER A C 1
ATOM 3440 O O . SER A 1 432 ? -15.494 -26.399 39.275 1.00 64.12 432 SER A O 1
ATOM 3442 N N . GLY A 1 433 ? -17.074 -24.918 39.901 1.00 64.12 433 GLY A N 1
ATOM 3443 C CA . GLY A 1 433 ? -17.580 -25.672 41.050 1.00 64.12 433 GLY A CA 1
ATOM 3444 C C . GLY A 1 433 ? -18.923 -26.348 40.760 1.00 64.12 433 GLY A C 1
ATOM 3445 O O . GLY A 1 433 ? -19.718 -25.839 39.973 1.00 64.12 433 GLY A O 1
ATOM 3446 N N . ASP A 1 434 ? -19.220 -27.451 41.453 1.00 65.12 434 ASP A N 1
ATOM 3447 C CA . ASP A 1 434 ? -20.478 -28.208 41.295 1.00 65.12 434 ASP A CA 1
ATOM 3448 C C . ASP A 1 434 ? -21.739 -27.427 41.719 1.00 65.12 434 ASP A C 1
ATOM 3450 O O . ASP A 1 434 ? -22.851 -27.764 41.314 1.00 65.12 434 ASP A O 1
ATOM 3454 N N . LYS A 1 435 ? -21.590 -26.375 42.540 1.00 81.00 435 LYS A N 1
ATOM 3455 C CA . LYS A 1 435 ? -22.720 -25.622 43.117 1.00 81.00 435 LYS A CA 1
ATOM 3456 C C . LYS A 1 435 ? -23.238 -24.480 42.232 1.00 81.00 435 LYS A C 1
ATOM 3458 O O . LYS A 1 435 ? -24.430 -24.181 42.291 1.00 81.00 435 LYS A O 1
ATOM 3463 N N . PHE A 1 436 ? -22.381 -23.826 41.441 1.00 87.38 436 PHE A N 1
ATOM 3464 C CA . PHE A 1 436 ? -22.749 -22.630 40.670 1.00 87.38 436 PHE A CA 1
ATOM 3465 C C . PHE A 1 436 ? -22.095 -22.605 39.281 1.00 87.38 436 PHE A C 1
ATOM 3467 O O . PHE A 1 436 ? -20.878 -22.706 39.157 1.00 87.38 436 PHE A O 1
ATOM 3474 N N . ASP A 1 437 ? -22.902 -22.391 38.234 1.00 90.19 437 ASP A N 1
ATOM 3475 C CA . ASP A 1 437 ? -22.416 -22.196 36.862 1.00 90.19 437 ASP A CA 1
ATOM 3476 C C . ASP A 1 437 ? -22.091 -20.714 36.597 1.00 90.19 437 ASP A C 1
ATOM 3478 O O . ASP A 1 437 ? -22.987 -19.873 36.465 1.00 90.19 437 ASP A O 1
ATOM 3482 N N . LEU A 1 438 ? -20.797 -20.397 36.487 1.00 94.31 438 LEU A N 1
ATOM 3483 C CA . LEU A 1 438 ? -20.301 -19.039 36.248 1.00 94.31 438 LEU A CA 1
ATOM 3484 C C . LEU A 1 438 ? -20.315 -18.613 34.773 1.00 94.31 438 LEU A C 1
ATOM 3486 O O . LEU A 1 438 ? -19.995 -17.459 34.480 1.00 94.31 438 LEU A O 1
ATOM 3490 N N . LYS A 1 439 ? -20.700 -19.480 33.822 1.00 94.69 439 LYS A N 1
ATOM 3491 C CA . LYS A 1 439 ? -20.655 -19.161 32.379 1.00 94.69 439 LYS A CA 1
ATOM 3492 C C . LYS A 1 439 ? -21.398 -17.876 32.038 1.00 94.69 439 LYS A C 1
ATOM 3494 O O . LYS A 1 439 ? -20.910 -17.077 31.240 1.00 94.69 439 LYS A O 1
ATOM 3499 N N . LYS A 1 440 ? -22.565 -17.657 32.653 1.00 95.88 440 LYS A N 1
ATOM 3500 C CA . LYS A 1 440 ? -23.358 -16.445 32.423 1.00 95.88 440 LYS A CA 1
ATOM 3501 C C . LYS A 1 440 ? -22.659 -15.199 32.967 1.00 95.88 440 LYS A C 1
ATOM 3503 O O . LYS A 1 440 ? -22.609 -14.198 32.261 1.00 95.88 440 LYS A O 1
ATOM 3508 N N . LEU A 1 441 ? -22.103 -15.259 34.178 1.00 96.62 441 LEU A N 1
ATOM 3509 C CA . LEU A 1 441 ? -21.342 -14.152 34.763 1.00 96.62 441 LEU A CA 1
ATOM 3510 C C . LEU A 1 441 ? -20.135 -13.791 33.889 1.00 96.62 441 LEU A C 1
ATOM 3512 O O . LEU A 1 441 ? -19.976 -12.632 33.518 1.00 96.62 441 LEU A O 1
ATOM 3516 N N . ILE A 1 442 ? -19.343 -14.793 33.497 1.00 96.69 442 ILE A N 1
ATOM 3517 C CA . ILE A 1 442 ? -18.172 -14.620 32.627 1.00 96.69 442 ILE A CA 1
ATOM 3518 C C . ILE A 1 442 ? -18.591 -13.976 31.306 1.00 96.69 442 ILE A C 1
ATOM 3520 O O . ILE A 1 442 ? -17.985 -12.992 30.882 1.00 96.69 442 ILE A O 1
ATOM 3524 N N . ARG A 1 443 ? -19.672 -14.469 30.688 1.00 97.75 443 ARG A N 1
ATOM 3525 C CA . ARG A 1 443 ? -20.167 -13.919 29.428 1.00 97.75 443 ARG A CA 1
ATOM 3526 C C . ARG A 1 443 ? -20.618 -12.464 29.559 1.00 97.75 443 ARG A C 1
ATOM 3528 O O . ARG A 1 443 ? -20.290 -11.654 28.698 1.00 97.75 443 ARG A O 1
ATOM 3535 N N . LEU A 1 444 ? -21.316 -12.115 30.641 1.00 98.00 444 LEU A N 1
ATOM 3536 C CA . LEU A 1 444 ? -21.707 -10.729 30.914 1.00 98.00 444 LEU A CA 1
ATOM 3537 C C . LEU A 1 444 ? -20.483 -9.815 31.076 1.00 98.00 444 LEU A C 1
ATOM 3539 O O . LEU A 1 444 ? -20.495 -8.695 30.572 1.00 98.00 444 LEU A O 1
ATOM 3543 N N . CYS A 1 445 ? -19.417 -10.281 31.732 1.00 97.75 445 CYS A N 1
ATOM 3544 C CA . CYS A 1 445 ? -18.176 -9.518 31.872 1.00 97.75 445 CYS A CA 1
ATOM 3545 C C . CYS A 1 445 ? -17.417 -9.360 30.539 1.00 97.75 445 CYS A C 1
ATOM 3547 O O . CYS A 1 445 ? -16.892 -8.283 30.255 1.00 97.75 445 CYS A O 1
ATOM 3549 N N . GLU A 1 446 ? -17.385 -10.392 29.691 1.00 96.75 446 GLU A N 1
ATOM 3550 C CA . GLU A 1 446 ? -16.828 -10.307 28.330 1.00 96.75 446 GLU A CA 1
ATOM 3551 C C . GLU A 1 446 ? -17.593 -9.297 27.467 1.00 96.75 446 GLU A C 1
ATOM 3553 O O . GLU A 1 446 ? -16.994 -8.456 26.793 1.00 96.75 446 GLU A O 1
ATOM 3558 N N . GLU A 1 447 ? -18.926 -9.352 27.511 1.00 97.25 447 GLU A N 1
ATOM 3559 C CA . GLU A 1 447 ? -19.788 -8.406 26.806 1.00 97.25 447 GLU A CA 1
ATOM 3560 C C . GLU A 1 447 ? -19.619 -6.989 27.354 1.00 97.25 447 GLU A C 1
ATOM 3562 O O . GLU A 1 447 ? -19.624 -6.036 26.575 1.00 97.25 447 GLU A O 1
ATOM 3567 N N . LEU A 1 448 ? -19.406 -6.828 28.662 1.00 97.38 448 LEU A N 1
ATOM 3568 C CA . LEU A 1 448 ? -19.123 -5.535 29.282 1.00 97.38 448 LEU A CA 1
ATOM 3569 C C . LEU A 1 448 ? -17.814 -4.934 28.749 1.00 97.38 448 LEU A C 1
ATOM 3571 O O . LEU A 1 448 ? -17.811 -3.773 28.336 1.00 97.38 448 LEU A O 1
ATOM 3575 N N . ASN A 1 449 ? -16.743 -5.732 28.678 1.00 95.38 449 ASN A N 1
ATOM 3576 C CA . ASN A 1 449 ? -15.466 -5.340 28.071 1.00 95.38 449 ASN A CA 1
ATOM 3577 C C . ASN A 1 449 ? -15.636 -4.935 26.603 1.00 95.38 449 ASN A C 1
ATOM 3579 O O . ASN A 1 449 ? -15.160 -3.880 26.185 1.00 95.38 449 ASN A O 1
ATOM 3583 N N . SER A 1 450 ? -16.338 -5.757 25.819 1.00 93.50 450 SER A N 1
ATOM 3584 C CA . SER A 1 450 ? -16.587 -5.483 24.402 1.00 93.50 450 SER A CA 1
ATOM 3585 C C . SER A 1 450 ? -17.378 -4.187 24.203 1.00 93.50 450 SER A C 1
ATOM 3587 O O . SER A 1 450 ? -16.969 -3.334 23.416 1.00 93.50 450 SER A O 1
ATOM 3589 N N . ASN A 1 451 ? -18.462 -3.990 24.960 1.00 94.62 451 ASN A N 1
ATOM 3590 C CA . ASN A 1 451 ? -19.302 -2.800 24.848 1.00 94.62 451 ASN A CA 1
ATOM 3591 C C . ASN A 1 451 ? -18.582 -1.532 25.311 1.00 94.62 451 ASN A C 1
ATOM 3593 O O . ASN A 1 451 ? -18.740 -0.495 24.673 1.00 94.62 451 ASN A O 1
ATOM 3597 N N . TYR A 1 452 ? -17.779 -1.596 26.377 1.00 94.44 452 TYR A N 1
ATOM 3598 C CA . TYR A 1 452 ? -17.021 -0.430 26.830 1.00 94.44 452 TYR A CA 1
ATOM 3599 C C . TYR A 1 452 ? -15.978 0.007 25.793 1.00 94.44 452 TYR A C 1
ATOM 3601 O O . TYR A 1 452 ? -15.919 1.185 25.445 1.00 94.44 452 TYR A O 1
ATOM 3609 N N . ASN A 1 453 ? -15.223 -0.944 25.231 1.00 88.19 453 ASN A N 1
ATOM 3610 C CA . ASN A 1 453 ? -14.233 -0.662 24.185 1.00 88.19 453 ASN A CA 1
ATOM 3611 C C . ASN A 1 453 ? -14.875 -0.153 22.886 1.00 88.19 453 ASN A C 1
ATOM 3613 O O . ASN A 1 453 ? -14.316 0.714 22.218 1.00 88.19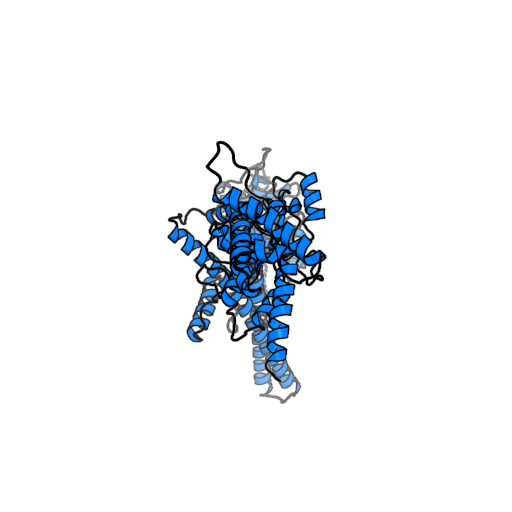 453 ASN A O 1
ATOM 3617 N N . ALA A 1 454 ? -16.077 -0.633 22.561 1.00 85.88 454 ALA A N 1
ATOM 3618 C CA . ALA A 1 454 ? -16.873 -0.140 21.439 1.00 85.88 454 ALA A CA 1
ATOM 3619 C C . ALA A 1 454 ? -17.597 1.193 21.724 1.00 85.88 454 ALA A C 1
ATOM 3621 O O . ALA A 1 454 ? -18.336 1.671 20.869 1.00 85.88 454 ALA A O 1
ATOM 3622 N N . GLN A 1 455 ? -17.406 1.798 22.904 1.00 91.56 455 GLN A N 1
ATOM 3623 C CA . GLN A 1 455 ? -18.082 3.026 23.349 1.00 91.56 455 GLN A CA 1
ATOM 3624 C C . GLN A 1 455 ? -19.620 2.916 23.424 1.00 91.56 455 GLN A C 1
ATOM 3626 O O . GLN A 1 455 ? -20.336 3.919 23.417 1.00 91.56 455 GLN A O 1
ATOM 3631 N N . ASN A 1 456 ? -20.148 1.699 23.571 1.00 94.69 456 ASN A N 1
ATOM 3632 C CA . ASN A 1 456 ? -21.572 1.419 23.754 1.00 94.69 456 ASN A CA 1
ATOM 3633 C C . ASN A 1 456 ? -21.990 1.640 25.221 1.00 94.69 456 ASN A C 1
ATOM 3635 O O . ASN A 1 456 ? -22.457 0.723 25.901 1.00 94.69 456 ASN A O 1
ATOM 3639 N N . TYR A 1 457 ? -21.829 2.866 25.729 1.00 95.94 457 TYR A N 1
ATOM 3640 C CA . TYR A 1 457 ? -21.971 3.180 27.159 1.00 95.94 457 TYR A CA 1
ATOM 3641 C C . TYR A 1 457 ? -23.379 2.933 27.729 1.00 95.94 457 TYR A C 1
ATOM 3643 O O . TYR A 1 457 ? -23.513 2.613 28.911 1.00 95.94 457 TYR A O 1
ATOM 3651 N N . LEU A 1 458 ? -24.427 3.014 26.898 1.00 95.62 458 LEU A N 1
ATOM 3652 C CA . LEU A 1 458 ? -25.782 2.595 27.282 1.00 95.62 458 LEU A CA 1
ATOM 3653 C C . LEU A 1 458 ? -25.806 1.111 27.672 1.00 95.62 458 LEU A C 1
ATOM 3655 O O . LEU A 1 458 ? -26.257 0.757 28.762 1.00 95.62 458 LEU A O 1
ATOM 3659 N N . SER A 1 459 ? -25.258 0.254 26.808 1.00 96.81 459 SER A N 1
ATOM 3660 C CA . SER A 1 459 ? -25.156 -1.186 27.045 1.00 96.81 459 SER A CA 1
ATOM 3661 C C . SER A 1 459 ? -24.257 -1.496 28.238 1.00 96.81 459 SER A C 1
ATOM 3663 O O . SER A 1 459 ? -24.597 -2.365 29.033 1.00 96.81 459 SER A O 1
ATOM 3665 N N . THR A 1 460 ? -23.153 -0.761 28.420 1.00 97.38 460 THR A N 1
ATOM 3666 C CA . THR A 1 460 ? -22.261 -0.918 29.582 1.00 97.38 460 THR A CA 1
ATOM 3667 C C . THR A 1 460 ? -23.017 -0.761 30.903 1.00 97.38 460 THR A C 1
ATOM 3669 O O . THR A 1 460 ? -22.915 -1.626 31.772 1.00 97.38 460 THR A O 1
ATOM 3672 N N . ALA A 1 461 ? -23.810 0.305 31.058 1.00 96.75 461 ALA A N 1
ATOM 3673 C CA . ALA A 1 461 ? -24.569 0.539 32.288 1.00 96.75 461 ALA A CA 1
ATOM 3674 C C . ALA A 1 461 ? -25.611 -0.565 32.551 1.00 96.75 461 ALA A C 1
ATOM 3676 O O . ALA A 1 461 ? -25.787 -1.005 33.690 1.00 96.75 461 ALA A O 1
ATOM 3677 N N . ILE A 1 462 ? -26.273 -1.047 31.495 1.00 96.88 462 ILE A N 1
ATOM 3678 C CA . ILE A 1 462 ? -27.280 -2.114 31.579 1.00 96.88 462 ILE A CA 1
ATOM 3679 C C . ILE A 1 462 ? -26.632 -3.458 31.938 1.00 96.88 462 ILE A C 1
ATOM 3681 O O . ILE A 1 462 ? -27.140 -4.169 32.805 1.00 96.88 462 ILE A O 1
ATOM 3685 N N . LEU A 1 463 ? -25.499 -3.795 31.321 1.00 97.94 463 LEU A N 1
ATOM 3686 C CA . LEU A 1 463 ? -24.750 -5.020 31.610 1.00 97.94 463 LEU A CA 1
ATOM 3687 C C . LEU A 1 463 ? -24.205 -5.024 33.037 1.00 97.94 463 LEU A C 1
ATOM 3689 O O . LEU A 1 463 ? -24.317 -6.036 33.724 1.00 97.94 463 LEU A O 1
ATOM 3693 N N . LEU A 1 464 ? -23.688 -3.890 33.521 1.00 97.69 464 LEU A N 1
ATOM 3694 C CA . LEU A 1 464 ? -23.240 -3.768 34.907 1.00 97.69 464 LEU A CA 1
ATOM 3695 C C . LEU A 1 464 ? -24.386 -4.047 35.889 1.00 97.69 464 LEU A C 1
ATOM 3697 O O . LEU A 1 464 ? -24.217 -4.816 36.832 1.00 97.69 464 LEU A O 1
ATOM 3701 N N . ARG A 1 465 ? -25.578 -3.497 35.636 1.00 96.38 465 ARG A N 1
ATOM 3702 C CA . ARG A 1 465 ? -26.774 -3.819 36.424 1.00 96.38 465 ARG A CA 1
ATOM 3703 C C . ARG A 1 465 ? -27.128 -5.305 36.350 1.00 96.38 465 ARG A C 1
ATOM 3705 O O . ARG A 1 465 ? -27.407 -5.904 37.383 1.00 96.38 465 ARG A O 1
ATOM 3712 N N . ALA A 1 466 ? -27.102 -5.896 35.156 1.00 97.56 466 ALA A N 1
ATOM 3713 C CA . ALA A 1 466 ? -27.399 -7.313 34.972 1.00 97.56 466 ALA A CA 1
ATOM 3714 C C . ALA A 1 466 ? -26.429 -8.212 35.759 1.00 97.56 466 ALA A C 1
ATOM 3716 O O . ALA A 1 466 ? -26.858 -9.211 36.334 1.00 97.56 466 ALA A O 1
ATOM 3717 N N . ILE A 1 467 ? -25.148 -7.836 35.841 1.00 97.88 467 ILE A N 1
ATOM 3718 C CA . ILE A 1 467 ? -24.157 -8.507 36.691 1.00 97.88 467 ILE A CA 1
ATOM 3719 C C . ILE A 1 467 ? -24.553 -8.388 38.168 1.00 97.88 467 ILE A C 1
ATOM 3721 O O . ILE A 1 467 ? -24.630 -9.403 38.858 1.00 97.88 467 ILE A O 1
ATOM 3725 N N . LEU A 1 468 ? -24.872 -7.183 38.653 1.00 97.31 468 LEU A N 1
ATOM 3726 C CA . LEU A 1 468 ? -25.263 -6.970 40.054 1.00 97.31 468 LEU A CA 1
ATOM 3727 C C . LEU A 1 468 ? -26.551 -7.701 40.449 1.00 97.31 468 LEU A C 1
ATOM 3729 O O . LEU A 1 468 ? -26.691 -8.099 41.600 1.00 97.31 468 LEU A O 1
ATOM 3733 N N . ASP A 1 469 ? -27.483 -7.902 39.520 1.00 96.31 469 ASP A N 1
ATOM 3734 C CA . ASP A 1 469 ? -28.692 -8.692 39.769 1.00 96.31 469 ASP A CA 1
ATOM 3735 C C . ASP A 1 469 ? -28.423 -10.214 39.675 1.00 96.31 469 ASP A C 1
ATOM 3737 O O . ASP A 1 469 ? -29.166 -11.007 40.250 1.00 96.31 469 ASP A O 1
ATOM 3741 N N . HIS A 1 470 ? -27.352 -10.640 38.992 1.00 95.69 470 HIS A N 1
ATOM 3742 C CA . HIS A 1 470 ? -26.979 -12.052 38.839 1.00 95.69 470 HIS A CA 1
ATOM 3743 C C . HIS A 1 470 ? -26.142 -12.603 40.003 1.00 95.69 470 HIS A C 1
ATOM 3745 O O . HIS A 1 470 ? -26.258 -13.780 40.333 1.00 95.69 470 HIS A O 1
ATOM 3751 N N . VAL A 1 471 ? -25.311 -11.764 40.621 1.00 95.88 471 VAL A N 1
ATOM 3752 C CA . VAL A 1 471 ? -24.336 -12.139 41.659 1.00 95.88 471 VAL A CA 1
ATOM 3753 C C . VAL A 1 471 ? -24.905 -12.539 43.042 1.00 95.88 471 VAL A C 1
ATOM 3755 O O . VAL A 1 471 ? -24.306 -13.414 43.665 1.00 95.88 471 VAL A O 1
ATOM 3758 N N . PRO A 1 472 ? -26.016 -11.981 43.573 1.00 96.38 472 PRO A N 1
ATOM 3759 C CA . PRO A 1 472 ? -26.422 -12.188 44.971 1.00 96.38 472 PRO A CA 1
ATOM 3760 C C . PRO A 1 472 ? -26.533 -13.650 45.445 1.00 96.38 472 PRO A C 1
ATOM 3762 O O . PRO A 1 472 ? -26.094 -13.922 46.566 1.00 96.38 472 PRO A O 1
ATOM 3765 N N . PRO A 1 473 ? -27.032 -14.607 44.631 1.00 94.94 473 PRO A N 1
ATOM 3766 C CA . PRO A 1 473 ? -27.087 -16.015 45.022 1.00 94.94 473 PRO A CA 1
ATOM 3767 C C . PRO A 1 473 ? -25.724 -16.634 45.354 1.00 94.94 473 PRO A C 1
ATOM 3769 O O . PRO A 1 473 ? -25.673 -17.526 46.196 1.00 94.94 473 PRO A O 1
ATOM 3772 N N . LEU A 1 474 ? -24.626 -16.139 44.765 1.00 93.56 474 LEU A N 1
ATOM 3773 C CA . LEU A 1 474 ? -23.261 -16.593 45.077 1.00 93.56 474 LEU A CA 1
ATOM 3774 C C . LEU A 1 474 ? -22.856 -16.263 46.521 1.00 93.56 474 LEU A C 1
ATOM 3776 O O . LEU A 1 474 ? -22.012 -16.934 47.099 1.00 93.56 474 LEU A O 1
ATOM 3780 N N . PHE A 1 475 ? -23.493 -15.252 47.112 1.00 93.31 475 PHE A N 1
ATOM 3781 C CA . PHE A 1 475 ? -23.298 -14.829 48.497 1.00 93.31 475 PHE A CA 1
ATOM 3782 C C . PHE A 1 475 ? -24.399 -15.359 49.438 1.00 93.31 475 PHE A C 1
ATOM 3784 O O . PHE A 1 475 ? -24.423 -15.001 50.612 1.00 93.31 475 PHE A O 1
ATOM 3791 N N . GLY A 1 476 ? -25.337 -16.176 48.939 1.00 93.69 476 GLY A N 1
ATOM 3792 C CA . GLY A 1 476 ? -26.468 -16.687 49.723 1.00 93.69 476 GLY A CA 1
ATOM 3793 C C . GLY A 1 476 ? -27.604 -15.681 49.952 1.00 93.69 476 GLY A C 1
ATOM 3794 O O . GLY A 1 476 ? -28.433 -15.889 50.838 1.00 93.69 476 GLY A O 1
ATOM 3795 N N . TYR A 1 477 ? -27.672 -14.605 49.162 1.00 96.56 477 TYR A N 1
ATOM 3796 C CA . TYR A 1 477 ? -28.685 -13.551 49.291 1.00 96.56 477 TYR A CA 1
ATOM 3797 C C . TYR A 1 477 ? -29.588 -13.454 48.057 1.00 96.56 477 TYR A C 1
ATOM 3799 O O . TYR A 1 477 ? -29.244 -13.913 46.967 1.00 96.56 477 TYR A O 1
ATOM 3807 N N . LYS A 1 478 ? -30.764 -12.832 48.207 1.00 93.94 478 LYS A N 1
ATOM 3808 C CA . LYS A 1 478 ? -31.742 -12.688 47.112 1.00 93.94 478 LYS A CA 1
ATOM 3809 C C . LYS A 1 478 ? -31.521 -11.444 46.265 1.00 93.94 478 LYS A C 1
ATOM 3811 O O . LYS A 1 478 ? -31.938 -11.407 45.112 1.00 93.94 478 LYS A O 1
ATOM 3816 N N . GLY A 1 479 ? -30.896 -10.420 46.832 1.00 93.88 479 GLY A N 1
ATOM 3817 C CA . GLY A 1 479 ? -30.676 -9.152 46.151 1.00 93.88 479 GLY A CA 1
ATOM 3818 C C . GLY A 1 479 ? -29.365 -8.508 46.558 1.00 93.88 479 GLY A C 1
ATOM 3819 O O . GLY A 1 479 ? -28.866 -8.713 47.662 1.00 93.88 479 GLY A O 1
ATOM 3820 N N . PHE A 1 480 ? -28.814 -7.679 45.676 1.00 95.38 480 PHE A N 1
ATOM 3821 C CA . PHE A 1 480 ? -27.506 -7.071 45.914 1.00 95.38 480 PHE A CA 1
ATOM 3822 C C . PHE A 1 480 ? -27.510 -6.112 47.115 1.00 95.38 480 PHE A C 1
ATOM 3824 O O . PHE A 1 480 ? -26.509 -5.970 47.807 1.00 95.38 480 PHE A O 1
ATOM 3831 N N . GLN A 1 481 ? -28.658 -5.510 47.440 1.00 94.06 481 GLN A N 1
ATOM 3832 C CA . GLN A 1 481 ? -28.802 -4.698 48.650 1.00 94.06 481 GLN A CA 1
ATOM 3833 C C . GLN A 1 481 ? -28.593 -5.521 49.934 1.00 94.06 481 GLN A C 1
ATOM 3835 O O . GLN A 1 481 ? -27.950 -5.039 50.866 1.00 94.06 481 GLN A O 1
ATOM 3840 N N . GLU A 1 482 ? -29.062 -6.772 49.972 1.00 94.50 482 GLU A N 1
ATOM 3841 C CA . GLU A 1 482 ? -28.810 -7.679 51.099 1.00 94.50 482 GLU A CA 1
ATOM 3842 C C . GLU A 1 482 ? -27.322 -8.030 51.203 1.00 94.50 482 GLU A C 1
ATOM 3844 O O . GLU A 1 482 ? -26.795 -8.031 52.312 1.00 94.50 482 GLU A O 1
ATOM 3849 N N . VAL A 1 483 ? -26.630 -8.225 50.071 1.00 93.94 483 VAL A N 1
ATOM 3850 C CA . VAL A 1 483 ? -25.168 -8.420 50.041 1.00 93.94 483 VAL A CA 1
ATOM 3851 C C . VAL A 1 483 ? -24.470 -7.225 50.699 1.00 93.94 483 VAL A C 1
ATOM 3853 O O . VAL A 1 483 ? -23.669 -7.404 51.610 1.00 93.94 483 VAL A O 1
ATOM 3856 N N . THR A 1 484 ? -24.823 -5.992 50.316 1.00 92.75 484 THR A N 1
ATOM 3857 C CA . THR A 1 484 ? -24.184 -4.788 50.885 1.00 92.75 484 THR A CA 1
ATOM 3858 C C . THR A 1 484 ? -24.415 -4.618 52.391 1.00 92.75 484 THR A C 1
ATOM 3860 O O . THR A 1 484 ? -23.526 -4.143 53.097 1.00 92.75 484 THR A O 1
ATOM 3863 N N . ALA A 1 485 ? -25.584 -5.018 52.899 1.00 91.94 485 ALA A N 1
ATOM 3864 C CA . ALA A 1 485 ? -25.947 -4.842 54.303 1.00 91.94 485 ALA A CA 1
ATOM 3865 C C . ALA A 1 485 ? -25.433 -5.982 55.200 1.00 91.94 485 ALA A C 1
ATOM 3867 O O . ALA A 1 485 ? -24.870 -5.735 56.271 1.00 91.94 485 ALA A O 1
ATOM 3868 N N . ASN A 1 486 ? -25.614 -7.228 54.758 1.00 93.25 486 ASN A N 1
ATOM 3869 C CA . ASN A 1 486 ? -25.546 -8.408 55.619 1.00 93.25 486 ASN A CA 1
ATOM 3870 C C . ASN A 1 486 ? -24.284 -9.249 55.426 1.00 93.25 486 ASN A C 1
ATOM 3872 O O . ASN A 1 486 ? -23.973 -10.048 56.306 1.00 93.25 486 ASN A O 1
ATOM 3876 N N . TYR A 1 487 ? -23.556 -9.082 54.318 1.00 92.94 487 TYR A N 1
ATOM 3877 C CA . TYR A 1 487 ? -22.366 -9.886 54.056 1.00 92.94 487 TYR A CA 1
ATOM 3878 C C . TYR A 1 487 ? -21.319 -9.714 55.166 1.00 92.94 487 TYR A C 1
ATOM 3880 O O . TYR A 1 487 ? -21.115 -8.609 55.660 1.00 92.94 487 TYR A O 1
ATOM 3888 N N . ALA A 1 488 ? -20.653 -10.788 55.590 1.00 88.75 488 ALA A N 1
ATOM 3889 C CA . ALA A 1 488 ? -19.716 -10.755 56.721 1.00 88.75 488 ALA A CA 1
ATOM 3890 C C . ALA A 1 488 ? -18.319 -10.188 56.375 1.00 88.75 488 ALA A C 1
ATOM 3892 O O . ALA A 1 488 ? -17.432 -10.213 57.223 1.00 88.75 488 ALA A O 1
ATOM 3893 N N . GLY A 1 489 ? -18.119 -9.682 55.153 1.00 83.19 489 GLY A N 1
ATOM 3894 C CA . GLY A 1 489 ? -16.833 -9.161 54.681 1.00 83.19 489 GLY A CA 1
ATOM 3895 C C . GLY A 1 489 ? -16.354 -7.879 55.372 1.00 83.19 489 GLY A C 1
ATOM 3896 O O . GLY A 1 489 ? -17.063 -7.254 56.170 1.00 83.19 489 GLY A O 1
ATOM 3897 N N . GLU A 1 490 ? -15.131 -7.471 55.023 1.00 88.00 490 GLU A N 1
ATOM 3898 C CA . GLU A 1 490 ? -14.476 -6.279 55.563 1.00 88.00 490 GLU A CA 1
ATOM 3899 C C . GLU A 1 490 ? -15.301 -4.998 55.358 1.00 88.00 490 GLU A C 1
ATOM 3901 O O . GLU A 1 490 ? -16.062 -4.842 54.398 1.00 88.00 490 GLU A O 1
ATOM 3906 N N . ARG A 1 491 ? -15.116 -4.024 56.258 1.00 90.50 491 ARG A N 1
ATOM 3907 C CA . ARG A 1 491 ? -15.802 -2.725 56.182 1.00 90.50 491 ARG A CA 1
ATOM 3908 C C . ARG A 1 491 ? -15.556 -2.013 54.843 1.00 90.50 491 ARG A C 1
ATOM 3910 O O . ARG A 1 491 ? -16.491 -1.456 54.275 1.00 90.50 491 ARG A O 1
ATOM 3917 N N . SER A 1 492 ? -14.325 -2.077 54.339 1.00 88.75 492 SER A N 1
ATOM 3918 C CA . SER A 1 492 ? -13.893 -1.543 53.039 1.00 88.75 492 SER A CA 1
ATOM 3919 C C . SER A 1 492 ? -14.701 -2.131 51.876 1.00 88.75 492 SER A C 1
ATOM 3921 O O . SER A 1 492 ? -15.188 -1.391 51.020 1.00 88.75 492 SER A O 1
ATOM 3923 N N . PHE A 1 493 ? -14.915 -3.449 51.879 1.00 94.06 493 PHE A N 1
ATOM 3924 C CA . PHE A 1 493 ? -15.728 -4.139 50.881 1.00 94.06 493 PHE A CA 1
ATOM 3925 C C . PHE A 1 493 ? -17.181 -3.652 50.910 1.00 94.06 493 PHE A C 1
ATOM 3927 O O . PHE A 1 493 ? -17.739 -3.301 49.870 1.00 94.06 493 PHE A O 1
ATOM 3934 N N . LYS A 1 494 ? -17.792 -3.554 52.099 1.00 93.56 494 LYS A N 1
ATOM 3935 C CA . LYS A 1 494 ? -19.175 -3.060 52.235 1.00 93.56 494 LYS A CA 1
ATOM 3936 C C . LYS A 1 494 ? -19.344 -1.645 51.698 1.00 93.56 494 LYS A C 1
ATOM 3938 O O . LYS A 1 494 ? -20.320 -1.369 50.997 1.00 93.56 494 LYS A O 1
ATOM 3943 N N . GLU A 1 495 ? -18.408 -0.753 52.012 1.00 93.50 495 GLU A N 1
ATOM 3944 C CA . GLU A 1 495 ? -18.423 0.631 51.528 1.00 93.50 495 GLU A CA 1
ATOM 3945 C C . GLU A 1 495 ? -18.295 0.677 49.992 1.00 93.50 495 GLU A C 1
ATOM 3947 O O . GLU A 1 495 ? -19.099 1.343 49.330 1.00 93.50 495 GLU A O 1
ATOM 3952 N N . ALA A 1 496 ? -17.386 -0.114 49.406 1.00 94.19 496 ALA A N 1
ATOM 3953 C CA . ALA A 1 496 ? -17.229 -0.229 47.955 1.00 94.19 496 ALA A CA 1
ATOM 3954 C C . ALA A 1 496 ? -18.489 -0.780 47.261 1.00 94.19 496 ALA A C 1
ATOM 3956 O O . ALA A 1 496 ? -18.948 -0.207 46.269 1.00 94.19 496 ALA A O 1
ATOM 3957 N N . MET A 1 497 ? -19.096 -1.846 47.794 1.00 97.00 497 MET A N 1
ATOM 3958 C CA . MET A 1 497 ? -20.309 -2.442 47.221 1.00 97.00 497 MET A CA 1
ATOM 3959 C C . MET A 1 497 ? -21.535 -1.539 47.371 1.00 97.00 497 MET A C 1
ATOM 3961 O O . MET A 1 497 ? -22.382 -1.492 46.478 1.00 97.00 497 MET A O 1
ATOM 3965 N N . THR A 1 498 ? -21.620 -0.779 48.466 1.00 95.88 498 THR A N 1
ATOM 3966 C CA . THR A 1 498 ? -22.675 0.225 48.667 1.00 95.88 498 THR A CA 1
ATOM 3967 C C . THR A 1 498 ? -22.582 1.322 47.609 1.00 95.88 498 THR A C 1
ATOM 3969 O O . THR A 1 498 ? -23.595 1.677 47.001 1.00 95.88 498 THR A O 1
ATOM 3972 N N . HIS A 1 499 ? -21.371 1.821 47.333 1.00 94.94 499 HIS A N 1
ATOM 3973 C CA . HIS A 1 499 ? -21.144 2.809 46.278 1.00 94.94 499 HIS A CA 1
ATOM 3974 C C . HIS A 1 499 ? -21.446 2.241 44.883 1.00 94.94 499 HIS A C 1
ATOM 3976 O O . HIS A 1 499 ? -22.181 2.866 44.113 1.00 94.94 499 HIS A O 1
ATOM 3982 N N . LEU A 1 500 ? -20.944 1.036 44.584 1.00 96.50 500 LEU A N 1
ATOM 3983 C CA . LEU A 1 500 ? -21.185 0.338 43.321 1.00 96.50 500 LEU A CA 1
ATOM 3984 C C . LEU A 1 500 ? -22.685 0.172 43.064 1.00 96.50 500 LEU A C 1
ATOM 3986 O O . LEU A 1 500 ? -23.174 0.615 42.028 1.00 96.50 500 LEU A O 1
ATOM 3990 N N . ASN A 1 501 ? -23.429 -0.395 44.016 1.00 95.44 501 ASN A N 1
ATOM 3991 C CA . ASN A 1 501 ? -24.871 -0.608 43.894 1.00 95.44 501 ASN A CA 1
ATOM 3992 C C . ASN A 1 501 ? -25.639 0.714 43.784 1.00 95.44 501 ASN A C 1
ATOM 3994 O O . ASN A 1 501 ? -26.521 0.860 42.943 1.00 95.44 501 ASN A O 1
ATOM 3998 N N . GLY A 1 502 ? -25.300 1.695 44.623 1.00 94.31 502 GLY A N 1
ATOM 3999 C CA . GLY A 1 502 ? -26.022 2.961 44.691 1.00 94.31 502 GLY A CA 1
ATOM 4000 C C . GLY A 1 502 ? -25.909 3.787 43.412 1.00 94.31 502 GLY A C 1
ATOM 4001 O O . GLY A 1 502 ? -26.921 4.279 42.913 1.00 94.31 502 GLY A O 1
ATOM 4002 N N . MET A 1 503 ? -24.696 3.946 42.881 1.00 94.31 503 MET A N 1
ATOM 4003 C CA . MET A 1 503 ? -24.455 4.796 41.714 1.00 94.31 503 MET A CA 1
ATOM 4004 C C . MET A 1 503 ? -24.781 4.081 40.402 1.00 94.31 503 MET A C 1
ATOM 4006 O O . MET A 1 503 ? -25.532 4.623 39.591 1.00 94.31 503 MET A O 1
ATOM 4010 N N . SER A 1 504 ? -24.288 2.854 40.199 1.00 95.00 504 SER A N 1
ATOM 4011 C CA . SER A 1 504 ? -24.491 2.148 38.924 1.00 95.00 504 SER A CA 1
ATOM 4012 C C . SER A 1 504 ? -25.965 1.844 38.648 1.00 95.00 504 SER A C 1
ATOM 4014 O O . SER A 1 504 ? -26.430 2.041 37.525 1.00 95.00 504 SER A O 1
ATOM 4016 N N . ARG A 1 505 ? -26.731 1.446 39.676 1.00 93.75 505 ARG A N 1
ATOM 4017 C CA . ARG A 1 505 ? -28.155 1.116 39.540 1.00 93.75 505 ARG A CA 1
ATOM 4018 C C . ARG A 1 505 ? -28.975 2.349 39.179 1.00 93.75 505 ARG A C 1
ATOM 4020 O O . ARG A 1 505 ? -29.755 2.277 38.240 1.00 93.75 505 ARG A O 1
ATOM 4027 N N . LYS A 1 506 ? -28.725 3.497 39.826 1.00 95.25 506 LYS A N 1
ATOM 4028 C CA . LYS A 1 506 ? -29.391 4.773 39.498 1.00 95.25 506 LYS A CA 1
ATOM 4029 C C . LYS A 1 506 ? -29.115 5.222 38.066 1.00 95.25 506 LYS A C 1
ATOM 4031 O O . LYS A 1 506 ? -30.036 5.667 37.388 1.00 95.25 506 LYS A O 1
ATOM 4036 N N . ILE A 1 507 ? -27.871 5.091 37.604 1.00 94.38 507 ILE A N 1
ATOM 4037 C CA . ILE A 1 507 ? -27.503 5.435 36.226 1.00 94.38 507 ILE A CA 1
ATOM 4038 C C . ILE A 1 507 ? -28.202 4.488 35.247 1.00 94.38 507 ILE A C 1
ATOM 4040 O O . ILE A 1 507 ? -28.851 4.949 34.315 1.00 94.38 507 ILE A O 1
ATOM 4044 N N . ALA A 1 508 ? -28.152 3.178 35.485 1.00 94.81 508 ALA A N 1
ATOM 4045 C CA . ALA A 1 508 ? -28.828 2.203 34.636 1.00 94.81 508 ALA A CA 1
ATOM 4046 C C . ALA A 1 508 ? -30.359 2.386 34.627 1.00 94.81 508 ALA A C 1
ATOM 4048 O O . ALA A 1 508 ? -30.966 2.321 33.564 1.00 94.81 508 ALA A O 1
ATOM 4049 N N . ASP A 1 509 ? -30.986 2.646 35.780 1.00 93.50 509 ASP A N 1
ATOM 4050 C CA . ASP A 1 509 ? -32.416 2.968 35.904 1.00 93.50 509 ASP A CA 1
ATOM 4051 C C . ASP A 1 509 ? -32.776 4.214 35.092 1.00 93.50 509 ASP A C 1
ATOM 4053 O O . ASP A 1 509 ? -33.746 4.199 34.337 1.00 93.50 509 ASP A O 1
ATOM 4057 N N . GLN A 1 510 ? -31.981 5.282 35.207 1.00 92.69 510 GLN A N 1
ATOM 4058 C CA . GLN A 1 510 ? -32.202 6.509 34.446 1.00 92.69 510 GLN A CA 1
ATOM 4059 C C . GLN A 1 510 ? -32.123 6.260 32.933 1.00 92.69 510 GLN A C 1
ATOM 4061 O O . GLN A 1 510 ? -32.921 6.825 32.188 1.00 92.69 510 GLN A O 1
ATOM 4066 N N . LEU A 1 511 ? -31.186 5.421 32.485 1.00 92.31 511 LEU A N 1
ATOM 4067 C CA . LEU A 1 511 ? -31.004 5.093 31.069 1.00 92.31 511 LEU A CA 1
ATOM 4068 C C . LEU A 1 511 ? -32.082 4.135 30.533 1.00 92.31 511 LEU A C 1
ATOM 4070 O O . LEU A 1 511 ? -32.480 4.264 29.381 1.00 92.31 511 LEU A O 1
ATOM 4074 N N . LEU A 1 512 ? -32.572 3.198 31.351 1.00 91.75 512 LEU A N 1
ATOM 4075 C CA . LEU A 1 512 ? -33.601 2.221 30.962 1.00 91.75 512 LEU A CA 1
ATOM 4076 C C . LEU A 1 512 ? -35.024 2.783 31.014 1.00 91.75 512 LEU A C 1
ATOM 4078 O O . LEU A 1 512 ? -35.870 2.397 30.211 1.00 91.75 512 LEU A O 1
ATOM 4082 N N . HIS A 1 513 ? -35.305 3.657 31.980 1.00 91.12 513 HIS A N 1
ATOM 4083 C CA . HIS A 1 513 ? -36.653 4.165 32.249 1.00 91.12 513 HIS A CA 1
ATOM 4084 C C . HIS A 1 513 ? -36.836 5.636 31.858 1.00 91.12 513 HIS A C 1
ATOM 4086 O O . HIS A 1 513 ? -37.925 6.189 32.025 1.00 91.12 513 HIS A O 1
ATOM 4092 N N . GLY A 1 514 ? -35.791 6.283 31.338 1.00 84.50 514 GLY A N 1
ATOM 4093 C CA . GLY A 1 514 ? -35.868 7.641 30.817 1.00 84.50 514 GLY A CA 1
ATOM 4094 C C . GLY A 1 514 ? -36.861 7.741 29.659 1.00 84.50 514 GLY A C 1
ATOM 4095 O O . GLY A 1 514 ? -36.740 7.046 28.655 1.00 84.50 514 GLY A O 1
ATOM 4096 N N . VAL A 1 515 ? -37.850 8.625 29.788 1.00 89.12 515 VAL A N 1
ATOM 4097 C CA . VAL A 1 515 ? -38.752 8.976 28.681 1.00 89.12 515 VAL A CA 1
ATOM 4098 C C . VAL A 1 515 ? -38.029 9.943 27.745 1.00 89.12 515 VAL A C 1
ATOM 4100 O O . VAL A 1 515 ? -37.353 10.849 28.233 1.00 89.12 515 VAL A O 1
ATOM 4103 N N . ALA A 1 516 ? -38.203 9.775 26.430 1.00 85.44 516 ALA A N 1
ATOM 4104 C CA . ALA A 1 516 ? -37.588 10.621 25.407 1.00 85.44 516 ALA A CA 1
ATOM 4105 C C . ALA A 1 516 ? -37.832 12.117 25.670 1.00 85.44 516 ALA A C 1
ATOM 4107 O O . ALA A 1 516 ? -38.978 12.551 25.840 1.00 85.44 516 ALA A O 1
ATOM 4108 N N . ARG A 1 517 ? -36.756 12.912 25.693 1.00 88.75 517 ARG A N 1
ATOM 4109 C CA . ARG A 1 517 ? -36.816 14.364 25.916 1.00 88.75 517 ARG A CA 1
ATOM 4110 C C . ARG A 1 517 ? -36.467 15.126 24.642 1.00 88.75 517 ARG A C 1
ATOM 4112 O O . ARG A 1 517 ? -35.956 14.581 23.672 1.00 88.75 517 ARG A O 1
ATOM 4119 N N . ARG A 1 518 ? -36.718 16.440 24.651 1.00 83.94 518 ARG A N 1
ATOM 4120 C CA . ARG A 1 518 ? -36.366 17.340 23.535 1.00 83.94 518 ARG A CA 1
ATOM 4121 C C . ARG A 1 518 ? -34.854 17.389 23.265 1.00 83.94 518 ARG A C 1
ATOM 4123 O O . ARG A 1 518 ? -34.443 17.725 22.162 1.00 83.94 518 ARG A O 1
ATOM 4130 N N . SER A 1 519 ? -34.050 17.100 24.284 1.00 83.25 519 SER A N 1
ATOM 4131 C CA . SER A 1 519 ? -32.601 16.955 24.212 1.00 83.25 519 SER A CA 1
ATOM 4132 C C . SER A 1 519 ? -32.176 16.013 25.333 1.00 83.25 519 SER A C 1
ATOM 4134 O O . SER A 1 519 ? -32.508 16.273 26.493 1.00 83.25 519 SER A O 1
ATOM 4136 N N . ASP A 1 520 ? -31.477 14.937 24.983 1.00 83.38 520 ASP A N 1
ATOM 4137 C CA . ASP A 1 520 ? -30.914 13.976 25.926 1.00 83.38 520 ASP A CA 1
ATOM 4138 C C . ASP A 1 520 ? -29.390 13.955 25.779 1.00 83.38 520 ASP A C 1
ATOM 4140 O O . ASP A 1 520 ? -28.849 13.886 24.674 1.00 83.38 520 ASP A O 1
ATOM 4144 N N . ALA A 1 521 ? -28.690 14.033 26.909 1.00 84.12 521 ALA A N 1
ATOM 4145 C CA . ALA A 1 521 ? -27.248 13.847 26.949 1.00 84.12 521 ALA A CA 1
ATOM 4146 C C . ALA A 1 521 ? -26.947 12.346 27.041 1.00 84.12 521 ALA A C 1
ATOM 4148 O O . ALA A 1 521 ? -27.389 11.682 27.980 1.00 84.12 521 ALA A O 1
ATOM 4149 N N . LEU A 1 522 ? -26.196 11.818 26.072 1.00 89.00 522 LEU A N 1
ATOM 4150 C CA . LEU A 1 522 ? -25.744 10.428 26.097 1.00 89.00 522 LEU A CA 1
ATOM 4151 C C . LEU A 1 522 ? -24.694 10.222 27.200 1.00 89.00 522 LEU A C 1
ATOM 4153 O O . LEU A 1 522 ? -23.890 11.127 27.450 1.00 89.00 522 LEU A O 1
ATOM 4157 N N . PRO A 1 523 ? -24.675 9.044 27.850 1.00 92.38 523 PRO A N 1
ATOM 4158 C CA . PRO A 1 523 ? -23.665 8.745 28.849 1.00 92.38 523 PRO A CA 1
ATOM 4159 C C . PRO A 1 523 ? -22.271 8.710 28.218 1.00 92.38 523 PRO A C 1
ATOM 4161 O O . PRO A 1 523 ? -22.098 8.249 27.090 1.00 92.38 523 PRO A O 1
ATOM 4164 N N . ASN A 1 524 ? -21.271 9.168 28.965 1.00 92.31 524 ASN A N 1
ATOM 4165 C CA . ASN A 1 524 ? -19.862 9.078 28.586 1.00 92.31 524 ASN A CA 1
ATOM 4166 C C . ASN A 1 524 ? -19.108 8.026 29.420 1.00 92.31 524 ASN A C 1
ATOM 4168 O O . ASN A 1 524 ? -19.624 7.512 30.415 1.00 92.31 524 ASN A O 1
ATOM 4172 N N . ALA A 1 525 ? -17.859 7.746 29.030 1.00 92.00 525 ALA A N 1
ATOM 4173 C CA . ALA A 1 525 ? -16.985 6.771 29.683 1.00 92.00 525 ALA A CA 1
ATOM 4174 C C . ALA A 1 525 ? -16.867 6.976 31.202 1.00 92.00 525 ALA A C 1
ATOM 4176 O O . ALA A 1 525 ? -16.886 6.000 31.945 1.00 92.00 525 ALA A O 1
ATOM 4177 N N . THR A 1 526 ? -16.775 8.225 31.667 1.00 92.88 526 THR A N 1
ATOM 4178 C CA . THR A 1 526 ? -16.628 8.560 33.092 1.00 92.88 526 THR A CA 1
ATOM 4179 C C . THR A 1 526 ? -17.875 8.199 33.890 1.00 92.88 526 THR A C 1
ATOM 4181 O O . THR A 1 526 ? -17.768 7.680 34.995 1.00 92.88 526 THR A O 1
ATOM 4184 N N . GLN A 1 527 ? -19.063 8.449 33.337 1.00 92.62 527 GLN A N 1
ATOM 4185 C CA . GLN A 1 527 ? -20.329 8.197 34.031 1.00 92.62 527 GLN A CA 1
ATOM 4186 C C . GLN A 1 527 ? -20.610 6.707 34.231 1.00 92.62 527 GLN A C 1
ATOM 4188 O O . GLN A 1 527 ? -21.276 6.342 35.194 1.00 92.62 527 GLN A O 1
ATOM 4193 N N . VAL A 1 528 ? -20.125 5.853 33.328 1.00 95.56 528 VAL A N 1
ATOM 4194 C CA . VAL A 1 528 ? -20.398 4.410 33.371 1.00 95.56 528 VAL A CA 1
ATOM 4195 C C . VAL A 1 528 ? -19.211 3.582 33.854 1.00 95.56 528 VAL A C 1
ATOM 4197 O O . VAL A 1 528 ? -19.334 2.366 33.901 1.00 95.56 528 VAL A O 1
ATOM 4200 N N . ASN A 1 529 ? -18.076 4.197 34.209 1.00 95.75 529 ASN A N 1
ATOM 4201 C CA . ASN A 1 529 ? -16.894 3.473 34.675 1.00 95.75 529 ASN A CA 1
ATOM 4202 C C . ASN A 1 529 ? -16.951 3.195 36.182 1.00 95.75 529 ASN A C 1
ATOM 4204 O O . ASN A 1 529 ? -16.652 4.050 37.010 1.00 95.75 529 ASN A O 1
ATOM 4208 N N . PHE A 1 530 ? -17.284 1.951 36.507 1.00 97.06 530 PHE A N 1
ATOM 4209 C CA . PHE A 1 530 ? -17.253 1.366 37.847 1.00 97.06 530 PHE A CA 1
ATOM 4210 C C . PHE A 1 530 ? -16.304 0.159 37.922 1.00 97.06 530 PHE A C 1
ATOM 4212 O O . PHE A 1 530 ? -16.504 -0.734 38.747 1.00 97.06 530 PHE A O 1
ATOM 4219 N N . SER A 1 531 ? -15.298 0.109 37.042 1.00 96.50 531 SER A N 1
ATOM 4220 C CA . SER A 1 531 ? -14.353 -1.013 36.918 1.00 96.50 531 SER A CA 1
ATOM 4221 C C . SER A 1 531 ? -13.692 -1.385 38.247 1.00 96.50 531 SER A C 1
ATOM 4223 O O . SER A 1 531 ? -13.636 -2.562 38.582 1.00 96.50 531 SER A O 1
ATOM 4225 N N . GLN A 1 532 ? -13.285 -0.401 39.060 1.00 95.69 532 GLN A N 1
ATOM 4226 C CA . GLN A 1 532 ? -12.629 -0.673 40.345 1.00 95.69 532 GLN A CA 1
ATOM 4227 C C . GLN A 1 532 ? -13.572 -1.371 41.331 1.00 95.69 532 GLN A C 1
ATOM 4229 O O . GLN A 1 532 ? -13.190 -2.335 41.986 1.00 95.69 532 GLN A O 1
ATOM 4234 N N . GLY A 1 533 ? -14.821 -0.903 41.425 1.00 96.25 533 GLY A N 1
ATOM 4235 C CA . GLY A 1 533 ? -15.822 -1.523 42.294 1.00 96.25 533 GLY A CA 1
ATOM 4236 C C . GLY A 1 533 ? -16.192 -2.927 41.823 1.00 96.25 533 GLY A C 1
ATOM 4237 O O . GLY A 1 533 ? -16.366 -3.824 42.643 1.00 96.25 533 GLY A O 1
ATOM 4238 N N . LEU A 1 534 ? -16.283 -3.129 40.506 1.00 97.75 534 LEU A N 1
ATOM 4239 C CA . LEU A 1 534 ? -16.567 -4.440 39.937 1.00 97.75 534 LEU A CA 1
ATOM 4240 C C . LEU A 1 534 ? -15.408 -5.425 40.151 1.00 97.75 534 LEU A C 1
ATOM 4242 O O . LEU A 1 534 ? -15.674 -6.567 40.505 1.00 97.75 534 LEU A O 1
ATOM 4246 N N . ASP A 1 535 ? -14.148 -5.011 39.997 1.00 97.12 535 ASP A N 1
ATOM 4247 C CA . ASP A 1 535 ? -13.008 -5.906 40.242 1.00 97.12 535 ASP A CA 1
ATOM 4248 C C . ASP A 1 535 ? -12.957 -6.377 41.702 1.00 97.12 535 ASP A C 1
ATOM 4250 O O . ASP A 1 535 ? -12.795 -7.569 41.944 1.00 97.12 535 ASP A O 1
ATOM 4254 N N . VAL A 1 536 ? -13.214 -5.487 42.669 1.00 96.50 536 VAL A N 1
ATOM 4255 C CA . VAL A 1 536 ? -13.315 -5.861 44.094 1.00 96.50 536 VAL A CA 1
ATOM 4256 C C . VAL A 1 536 ? -14.423 -6.895 44.328 1.00 96.50 536 VAL A C 1
ATOM 4258 O O . VAL A 1 536 ? -14.238 -7.832 45.102 1.00 96.50 536 VAL A O 1
ATOM 4261 N N . LEU A 1 537 ? -15.567 -6.763 43.646 1.00 97.12 537 LEU A N 1
ATOM 4262 C CA . LEU A 1 537 ? -16.648 -7.748 43.724 1.00 97.12 537 LEU A CA 1
ATOM 4263 C C . LEU A 1 537 ? -16.220 -9.106 43.153 1.00 97.12 537 LEU A C 1
ATOM 4265 O O . LEU A 1 537 ? -16.458 -10.138 43.777 1.00 97.12 537 LEU A O 1
ATOM 4269 N N . LEU A 1 538 ? -15.607 -9.111 41.967 1.00 97.06 538 LEU A N 1
ATOM 4270 C CA . LEU A 1 538 ? -15.177 -10.339 41.296 1.00 97.06 538 LEU A CA 1
ATOM 4271 C C . LEU A 1 538 ? -14.044 -11.038 42.059 1.00 97.06 538 LEU A C 1
ATOM 4273 O O . LEU A 1 538 ? -14.035 -12.264 42.119 1.00 97.06 538 LEU A O 1
ATOM 4277 N N . ALA A 1 539 ? -13.141 -10.278 42.680 1.00 95.50 539 ALA A N 1
ATOM 4278 C CA . ALA A 1 539 ? -12.101 -10.801 43.561 1.00 95.50 539 ALA A CA 1
ATOM 4279 C C . ALA A 1 539 ? -12.691 -11.528 44.777 1.00 95.50 539 ALA A C 1
ATOM 4281 O O . ALA A 1 539 ? -12.217 -12.596 45.155 1.00 95.50 539 ALA A O 1
ATOM 4282 N N . GLU A 1 540 ? -13.753 -10.981 45.370 1.00 95.44 540 GLU A N 1
ATOM 4283 C CA . GLU A 1 540 ? -14.401 -11.611 46.520 1.00 95.44 540 GLU A CA 1
ATOM 4284 C C . GLU A 1 540 ? -15.180 -12.874 46.128 1.00 95.44 540 GLU A C 1
ATOM 4286 O O . GLU A 1 540 ? -15.179 -13.855 46.870 1.00 95.44 540 GLU A O 1
ATOM 4291 N N . ILE A 1 541 ? -15.793 -12.892 44.939 1.00 94.38 541 ILE A N 1
ATOM 4292 C CA . ILE A 1 541 ? -16.400 -14.109 44.374 1.00 94.38 541 ILE A CA 1
ATOM 4293 C C . ILE A 1 541 ? -15.333 -15.187 44.162 1.00 94.38 541 ILE A C 1
ATOM 4295 O O . ILE A 1 541 ? -15.559 -16.347 44.504 1.00 94.38 541 ILE A O 1
ATOM 4299 N N . GLU A 1 542 ? -14.173 -14.807 43.620 1.00 93.69 542 GLU A N 1
ATOM 4300 C CA . GLU A 1 542 ? -13.048 -15.720 43.428 1.00 93.69 542 GLU A CA 1
ATOM 4301 C C . GLU A 1 542 ? -12.591 -16.333 44.759 1.00 93.69 542 GLU A C 1
ATOM 4303 O O . GLU A 1 542 ? -12.434 -17.550 44.849 1.00 93.69 542 GLU A O 1
ATOM 4308 N N . ARG A 1 543 ? -12.468 -15.516 45.814 1.00 92.81 543 ARG A N 1
ATOM 4309 C CA . ARG A 1 543 ? -12.109 -15.978 47.163 1.00 92.81 543 ARG A CA 1
ATOM 4310 C C . ARG A 1 543 ? -13.138 -16.959 47.731 1.00 92.81 543 ARG A C 1
ATOM 4312 O O . ARG A 1 543 ? -12.761 -18.040 48.176 1.00 92.81 543 ARG A O 1
ATOM 4319 N N . LEU A 1 544 ? -14.425 -16.603 47.692 1.00 91.31 544 LEU A N 1
ATOM 4320 C CA . LEU A 1 544 ? -15.508 -17.428 48.241 1.00 91.31 544 LEU A CA 1
ATOM 4321 C C . LEU A 1 544 ? -15.591 -18.802 47.575 1.00 91.31 544 LEU A C 1
ATOM 4323 O O . LEU A 1 544 ? -15.725 -19.817 48.251 1.00 91.31 544 LEU A O 1
ATOM 4327 N N . LEU A 1 545 ? -15.501 -18.841 46.246 1.00 90.00 545 LEU A N 1
ATOM 4328 C CA . LEU A 1 545 ? -15.600 -20.096 45.503 1.00 90.00 545 LEU A CA 1
ATOM 4329 C C . LEU A 1 545 ? -14.293 -20.903 45.542 1.00 90.00 545 LEU A C 1
ATOM 4331 O O . LEU A 1 545 ? -14.337 -22.128 45.457 1.00 90.00 545 LEU A O 1
ATOM 4335 N N . GLY A 1 546 ? -13.142 -20.243 45.701 1.00 84.88 546 GLY A N 1
ATOM 4336 C CA . GLY A 1 546 ? -11.852 -20.906 45.897 1.00 84.88 546 GLY A CA 1
ATOM 4337 C C . GLY A 1 546 ? -11.724 -21.607 47.256 1.00 84.88 546 GLY A C 1
ATOM 4338 O O . GLY A 1 546 ? -11.160 -22.698 47.331 1.00 84.88 546 GLY A O 1
ATOM 4339 N N . GLU A 1 547 ? -12.276 -21.028 48.327 1.00 80.31 547 GLU A N 1
ATOM 4340 C CA . GLU A 1 547 ? -12.307 -21.649 49.665 1.00 80.31 547 GLU A CA 1
ATOM 4341 C C . GLU A 1 547 ? -13.203 -22.902 49.704 1.00 80.31 547 GLU A C 1
ATOM 4343 O O . GLU A 1 547 ? -12.826 -23.923 50.290 1.00 80.31 547 GLU A O 1
ATOM 4348 N N . ASP A 1 548 ? -14.347 -22.865 49.015 1.00 67.38 548 ASP A N 1
ATOM 4349 C CA . ASP A 1 548 ? -15.270 -24.001 48.883 1.00 67.38 548 ASP A CA 1
ATOM 4350 C C . ASP A 1 548 ? -14.656 -25.182 48.101 1.00 67.38 548 ASP A C 1
ATOM 4352 O O . ASP A 1 548 ? -14.981 -26.340 48.365 1.00 67.38 548 ASP A O 1
ATOM 4356 N N . ALA A 1 549 ? -13.761 -24.914 47.143 1.00 62.25 549 ALA A N 1
ATOM 4357 C CA . ALA A 1 549 ? -13.071 -25.962 46.388 1.00 62.25 549 ALA A CA 1
ATOM 4358 C C . ALA A 1 549 ? -12.027 -26.697 47.246 1.00 62.25 549 ALA A C 1
ATOM 4360 O O . ALA A 1 549 ? -11.957 -27.921 47.219 1.00 62.25 549 ALA A O 1
ATOM 4361 N N . ASN A 1 550 ? -11.266 -25.966 48.067 1.00 61.28 550 ASN A N 1
ATOM 4362 C CA . ASN A 1 550 ? -10.230 -26.551 48.927 1.00 61.28 550 ASN A CA 1
ATOM 4363 C C . ASN A 1 550 ? -10.790 -27.314 50.140 1.00 61.28 550 ASN A C 1
ATOM 4365 O O . ASN A 1 550 ? -10.076 -28.114 50.739 1.00 61.28 550 ASN A O 1
ATOM 4369 N N . THR A 1 551 ? -12.042 -27.067 50.532 1.00 59.16 551 THR A N 1
ATOM 4370 C CA . THR A 1 551 ? -12.687 -27.738 51.675 1.00 59.16 551 THR A CA 1
ATOM 4371 C C . THR A 1 551 ? -13.390 -29.049 51.311 1.00 59.16 551 THR A C 1
ATOM 4373 O O . THR A 1 551 ? -13.702 -29.815 52.216 1.00 59.16 551 THR A O 1
ATOM 4376 N N . ASN A 1 552 ? -13.597 -29.339 50.020 1.00 53.78 552 ASN A N 1
ATOM 4377 C CA . ASN A 1 552 ? -14.199 -30.593 49.539 1.00 53.78 552 ASN A CA 1
ATOM 4378 C C . ASN A 1 552 ? -13.177 -31.698 49.190 1.00 53.78 552 ASN A C 1
ATOM 4380 O O . ASN A 1 552 ? -13.593 -32.814 48.885 1.00 53.78 552 ASN A O 1
ATOM 4384 N N . ASP A 1 553 ? -11.872 -31.409 49.242 1.00 48.50 553 ASP A N 1
ATOM 4385 C CA . ASP A 1 553 ? -10.778 -32.373 49.005 1.00 48.50 553 ASP A CA 1
ATOM 4386 C C . ASP A 1 553 ? -10.191 -32.973 50.309 1.00 48.50 553 ASP A C 1
ATOM 4388 O O . ASP A 1 553 ? -9.135 -33.614 50.292 1.00 48.50 553 ASP A O 1
ATOM 4392 N N . GLY A 1 554 ? -10.868 -32.789 51.450 1.00 37.91 554 GLY A N 1
ATOM 4393 C CA . GLY A 1 554 ? -10.557 -33.421 52.742 1.00 37.91 554 GLY A CA 1
ATOM 4394 C C . GLY A 1 554 ? -11.770 -34.132 53.318 1.00 37.91 554 GLY A C 1
ATOM 4395 O O . GLY A 1 554 ? -11.563 -35.173 53.985 1.00 37.91 554 GLY A O 1
#

Foldseek 3Di:
DFDKAALLLLLLCQLPVDVVLSVVADSQDAVVVSQVSSQVPDDDDDDPPDDDDDPDDGSSSVSQVVVLVCLLVVLWWKWWDKPPHDDTDTDDSVNSVQWGWHQDPVQGIKTAGPVDPPSPDIITGPIITGPVSSCVVPPDQQQDPDLPDPDRDRHRDPLCVLLVVLVVVCVVVVNDQPDQPADPQQAHPDQKDFPLQLLCCLLLSHRQHLLLVLLPVQLVVLVVQLSVLVVQLSVLSNQLVVLVVVCVVCVVPDDDPVSVVSNVVSVVSNVVSVVSNVVSSVSNNVSVSSPVVVVVSVVVRCVVVVNDPPCPCSVVVSSQVSQVVVLVCLLQLLWWKWWDLAPVDPDTDTQDSVLSVAQWGQDSNFSFIDHDPPGDPVSVVVCVVRGVSTHRIMTGPVSSVCVSVVVRDRPDQPVQPQLADPVLLVLVVVLPDPPDDCPVVSVLSVVLSVCLSSFVLLSNLQSLVVNQCVCQVLQVHNHLVCCLVPRPDDPVLSVLSCCSCVQSVVVNCCSVVPDDDPDDDDDGSVSSRSSVSVNSVSVVSSVSSVVVVVVVVD

pLDDT: mean 80.6, std 15.42, range [35.06, 98.0]

Secondary structure (DSSP, 8-state):
---EEEHHHHHHHHHH--HHHHHHS-TT--HHHHHHHHHHHS-PPS--TT--S--PPPHHHHHHHHHHHHHHTTSS-EEEEETT--S-EEPPGGGGGGEEEEEETTTEEEEEETT-TT--S-EEEEEEEEHHHHHHHT-----EEETTEEEEE-PPPPHHHHHHHHHHHHHHHTPPS----B-TTSSBSSSEEEHHHHHHHHHHSS---HHHHTHHHHHHHHHHHHHHHHHHHHHHHHHHHHHHHHHHHHHTT---HHHHHHHHHHHHHHHHHHHHHHHHHHHHHHHHHHHHHHHHHHHHHHHHTT--TT-TTHHHHHHHHHHHHHHHHHHTTSS-EEEESSTT--SPEEPPGGGGGS-EEEETTTTEEEEPTT--HHHHHHHHHHTTT-EEEEEEHHHHHHHHTT----S---S---SS-HHHHHHHHH--BTTB--HHHHHHHHHHHHHHHTT-HHHHHHHHHHHHHHSGGGGT-SSHHHHHHH--S-HHHHHHHHHHHHHHHHHHHHHHHPPP-SS-PPP-HHHH--HHHHHHHHHHHHHHHHHHHHHS--

Sequence (554 aa):
MSSQWTIAQACVWIATRDERLVNAVDARDLLANAEDFVAARTLPPLDETEVGDKKTPTPVADACVALLEACQAAAIVVYGRRRGVAPIVIVPGDDWVNLEIRDDASRGVVAASSEDRSLTSQWWDNLLLLADAVVRHWALPRRRRSANVYAQDWRPDRVGDAVWAERRQRKVQHEPPMQLRLDEDGLLDAVEVTLVEAVTWCAFGKAIPTVGWMVGETIKRSDEDYAIARNSYADSLYGFREADRRVRATEARFRSSELTSLRGYAAQDAVERRNAMQRALAAFAKQASWRQLIVQTCEDFRQAHDIPTSDAGFINRLADQWELKLLQAFQRGQLQCLGRRDGSILEWEALPKECFRLPLTIQLAKNNFGISDHATDEERALVSVHVSNWIDLRVDVQQLRAWRSGIGISATPLPNFEYVNKERLEALRRLSGDKFDLKKLIRLCEELNSNYNAQNYLSTAILLRAILDHVPPLFGYKGFQEVTANYAGERSFKEAMTHLNGMSRKIADQLLHGVARRSDALPNATQVNFSQGLDVLLAEIERLLGEDANTNDG

Radius of gyration: 39.16 Å; chains: 1; bounding box: 88×72×111 Å